Protein AF-A0A2E4E1G6-F1 (afdb_monomer)

Sequence (499 aa):
MPQKTNLNISPYYDDFDKAKNFYKVLFKPGSPVQARELSGLQSILQNQVESFGKHIFKEGSMVIPGGIEYDTTYYSCKINPNHLGLDVSIYLDSLIAKNNGKGIRVRGQNSGIVATIKNYVLPPNEGVTEPTIFVKYNKSGTDSQSVTFPNGEVLILEESVTYGNTTLNIGETVLTLALENASTTGSAFGVSEGVYFIRGTFVDVPTSLIILDPYNNNPSYRVGFDIVEEVVNANDDPSLFDNAKGFTNYAAPGADRFKISVKLTKKSINDFNDTSFVELFKVREGVTKKLQDDSVYSQIKKYFAKRTYDESGNYAVEPFRVNLQNSLNDEIESDGLYTEDQLTDEGKKPSDDTMCVKLSPGRAYVKGYGVYLNGTTVLDVDKPRDVKDIPSASIPFSMGSLLRVNNVLGTPYINLGGNNTNVVELYNQRRSGSTGAGTGIKIGQARVYSFGVADSPYENASTEFDLHLYDIQTYTILEVTNPPSTKTKGTRVRGLSSG

Foldseek 3Di:
DLDPDDQCDPPRNQPDDVVVVDQDQDDDPPDDDDSNSVSNRVVSVLVVLLVVCQQWFDAFFFPFFFDKDKDLQFKKFFFACDDPRDGLVQCQVQQQPPPVRQGFWKAWPPFRWIWGFRAWDDPPPPPDPGTMTTIGTDDGGPPPDRDDDDAQTWIFGCQWTDGDHDIDHHGDTRTTTHNPPGMAGFIKMWTDWGWTCHSSDTDTAHIDMDTQHNHDSFGFWFKWKQKDKDKAWCVNPVVQQDCPPPDPRHRPTHDIDTDIYIDIDIDGPPDPPCPRTRTAWGGGGNFTFDHSRDTHTNNVLVVQLQVQCVVPNKDFPWDWDKDKAACEDPVPPGPHDDYQPDAPPVRHGGDRQKMKIKTAFGWIRHSSRIDTGPGIDIDIDGDPPDDDDDPDDPDDDDDADKDKDFQDDDDQDADDDDDPRFKDWDAPDDDDDDDPDDDHDTFWIWGWHDKAFDPDDDDDRGTIIITGTDPIGTDDDDDDDDDPPDDDPPDDDDDPDDD

Nearest PDB structures (foldseek):
  8xaw-assembly1_D  TM=3.188E-01  e=1.426E+00  Escherichia coli
  5z7d-assembly1_A  TM=1.085E-01  e=3.990E-01  Mus musculus

Radius of gyration: 45.61 Å; Cα contacts (8 Å, |Δi|>4): 960; chains: 1; bounding box: 81×104×135 Å

Solvent-accessible surface area (backbone atoms only — not comparable to full-atom values): 29259 Å² total; per-residue (Å²): 122,74,56,81,79,78,50,63,38,92,93,59,53,47,74,78,54,79,89,72,69,69,85,74,78,81,86,57,88,98,56,84,86,52,72,56,56,57,48,39,44,51,51,43,52,47,51,52,51,18,56,54,44,53,42,47,34,31,82,63,18,44,73,42,84,30,61,74,46,78,41,59,76,37,31,24,34,34,31,47,61,58,39,98,88,40,61,44,77,78,42,49,62,44,43,27,53,32,77,85,53,63,20,38,50,33,29,33,73,86,55,57,29,30,28,30,37,58,49,72,48,53,55,74,50,94,81,34,89,49,35,30,38,26,44,46,80,75,41,60,28,88,79,84,49,95,61,74,70,62,54,51,40,42,30,24,29,73,54,67,44,66,40,97,92,47,71,49,52,60,71,40,78,71,46,34,32,24,77,64,86,13,52,38,43,2,21,33,40,37,38,38,52,28,31,30,32,46,60,60,37,80,39,82,40,71,64,46,75,46,74,74,27,67,70,38,47,54,41,58,34,33,31,26,34,38,61,45,79,46,77,46,41,36,88,80,38,70,82,38,29,38,80,53,82,94,49,95,57,45,67,38,72,44,81,67,41,83,44,77,48,72,42,84,45,76,41,52,74,85,64,78,85,50,90,53,46,38,81,41,35,32,34,52,70,50,42,59,72,44,76,65,82,66,61,43,48,38,53,58,43,53,55,50,11,48,52,43,23,77,74,64,41,66,49,63,82,38,70,59,53,77,45,81,39,38,22,28,25,76,88,77,85,41,79,26,81,32,43,77,91,40,64,44,92,85,68,45,74,46,35,88,62,30,27,28,41,36,33,41,44,32,32,33,26,56,72,24,40,78,46,75,39,93,29,78,48,64,44,84,42,75,55,97,71,86,78,81,89,68,96,81,72,90,73,89,80,86,75,64,53,80,43,81,45,54,57,77,81,83,76,84,64,68,66,92,87,67,96,83,73,39,68,46,76,38,51,78,41,78,76,92,69,99,61,99,66,85,37,78,54,78,38,28,37,27,27,50,73,49,76,47,63,53,97,55,80,89,80,57,62,78,40,50,25,41,36,24,33,39,79,74,45,72,55,84,86,78,90,66,93,82,70,72,96,74,85,60,94,85,72,82,86,78,80,95,69,86,129

Structure (mmCIF, N/CA/C/O backbone):
data_AF-A0A2E4E1G6-F1
#
_entry.id   AF-A0A2E4E1G6-F1
#
loop_
_atom_site.group_PDB
_atom_site.id
_atom_site.type_symbol
_atom_site.label_atom_id
_atom_site.label_alt_id
_atom_site.label_comp_id
_atom_site.label_asym_id
_atom_site.label_entity_id
_atom_site.label_seq_id
_atom_site.pdbx_PDB_ins_code
_atom_site.Cartn_x
_atom_site.Cartn_y
_atom_site.Cartn_z
_atom_site.occupancy
_atom_site.B_iso_or_equiv
_atom_site.auth_seq_id
_atom_site.auth_comp_id
_atom_site.auth_asym_id
_atom_site.auth_atom_id
_atom_site.pdbx_PDB_model_num
ATOM 1 N N . MET A 1 1 ? -0.705 26.028 4.797 1.00 58.81 1 MET A N 1
ATOM 2 C CA . MET A 1 1 ? -0.382 24.843 5.618 1.00 58.81 1 MET A CA 1
ATOM 3 C C . MET A 1 1 ? -0.791 23.585 4.853 1.00 58.81 1 MET A C 1
ATOM 5 O O . MET A 1 1 ? -1.580 23.716 3.926 1.00 58.81 1 MET A O 1
ATOM 9 N N . PRO A 1 2 ? -0.219 22.411 5.159 1.00 66.25 2 PRO A N 1
ATOM 10 C CA . PRO A 1 2 ? -0.562 21.125 4.537 1.00 66.25 2 PRO A CA 1
ATOM 11 C C . PRO A 1 2 ? -1.913 20.550 4.994 1.00 66.25 2 PRO A C 1
ATOM 13 O O . PRO A 1 2 ? -2.479 19.726 4.279 1.00 66.25 2 PRO A O 1
ATOM 16 N N . GLN A 1 3 ? -2.438 20.990 6.143 1.00 77.19 3 GLN A N 1
ATOM 17 C CA . GLN A 1 3 ? -3.827 20.736 6.539 1.00 77.19 3 GLN A CA 1
ATOM 18 C C . GLN A 1 3 ? -4.795 21.391 5.543 1.00 77.19 3 GLN A C 1
ATOM 20 O O . GLN A 1 3 ? -4.507 22.480 5.032 1.00 77.19 3 GLN A O 1
ATOM 25 N N . LYS A 1 4 ? -5.932 20.747 5.255 1.00 75.44 4 LYS A N 1
ATOM 26 C CA . LYS A 1 4 ? -6.931 21.306 4.324 1.00 75.44 4 LYS A CA 1
ATOM 27 C C . LYS A 1 4 ? -8.017 22.080 5.051 1.00 75.44 4 LYS A C 1
ATOM 29 O O . LYS A 1 4 ? -8.540 23.033 4.478 1.00 75.44 4 LYS A O 1
ATOM 34 N N . THR A 1 5 ? -8.345 21.696 6.282 1.00 78.75 5 THR A N 1
ATOM 35 C CA . THR A 1 5 ? -9.290 22.444 7.109 1.00 78.75 5 THR A CA 1
ATOM 36 C C . THR A 1 5 ? -8.782 23.865 7.330 1.00 78.75 5 THR A C 1
ATOM 38 O O . THR A 1 5 ? -7.693 24.095 7.862 1.00 78.75 5 THR A O 1
ATOM 41 N N . ASN A 1 6 ? -9.580 24.836 6.886 1.00 78.62 6 ASN A N 1
ATOM 42 C CA . ASN A 1 6 ? -9.272 26.244 7.060 1.00 78.62 6 ASN A CA 1
ATOM 43 C C . ASN A 1 6 ? -9.631 26.674 8.487 1.00 78.62 6 ASN A C 1
ATOM 45 O O . ASN A 1 6 ? -10.808 26.748 8.827 1.00 78.62 6 ASN A O 1
ATOM 49 N N . LEU A 1 7 ? -8.616 26.980 9.297 1.00 81.31 7 LEU A N 1
ATOM 50 C CA . LEU A 1 7 ? -8.778 27.491 10.663 1.00 81.31 7 LEU A CA 1
ATOM 51 C C . LEU A 1 7 ? -8.782 29.031 10.722 1.00 81.31 7 LEU A C 1
ATOM 53 O O . LEU A 1 7 ? -9.016 29.610 11.780 1.00 81.31 7 LEU A O 1
ATOM 57 N N . ASN A 1 8 ? -8.590 29.720 9.592 1.00 81.06 8 ASN A N 1
ATOM 58 C CA . ASN A 1 8 ? -8.713 31.177 9.498 1.00 81.06 8 ASN A CA 1
ATOM 59 C C . ASN A 1 8 ? -10.171 31.608 9.266 1.00 81.06 8 ASN A C 1
ATOM 61 O O . ASN A 1 8 ? -10.495 32.345 8.333 1.00 81.06 8 ASN A O 1
ATOM 65 N N . ILE A 1 9 ? -11.072 31.075 10.084 1.00 82.50 9 ILE A N 1
ATOM 66 C CA . ILE A 1 9 ? -12.503 31.376 10.079 1.00 82.50 9 ILE A CA 1
ATOM 67 C C . ILE A 1 9 ? -12.980 31.549 11.519 1.00 82.50 9 ILE A C 1
ATOM 69 O O . ILE A 1 9 ? -12.296 31.140 12.459 1.00 82.50 9 ILE A O 1
ATOM 73 N N . SER A 1 10 ? -14.157 32.148 11.700 1.00 74.25 10 SER A N 1
ATOM 74 C CA . SER A 1 10 ? -14.787 32.228 13.019 1.00 74.25 10 SER A CA 1
ATOM 75 C C . SER A 1 10 ? -15.016 30.821 13.587 1.00 74.25 10 SER A C 1
ATOM 77 O O . SER A 1 10 ? -15.543 29.984 12.852 1.00 74.25 10 SER A O 1
ATOM 79 N N . PRO A 1 11 ? -14.696 30.548 14.866 1.00 79.81 11 PRO A N 1
ATOM 80 C CA . PRO A 1 11 ? -14.192 31.469 15.897 1.00 79.81 11 PRO A CA 1
ATOM 81 C C . PRO A 1 11 ? -12.653 31.544 16.039 1.00 79.81 11 PRO A C 1
ATOM 83 O O . PRO A 1 11 ? -12.171 32.291 16.887 1.00 79.81 11 PRO A O 1
ATOM 86 N N . TYR A 1 12 ? -11.876 30.784 15.261 1.00 81.69 12 TYR A N 1
ATOM 87 C CA . TYR A 1 12 ? -10.452 30.526 15.530 1.00 81.69 12 TYR A CA 1
ATOM 88 C C . TYR A 1 12 ? -9.483 31.585 14.977 1.00 81.69 12 TYR A C 1
ATOM 90 O O . TYR A 1 12 ? -8.500 31.899 15.646 1.00 81.69 12 TYR A O 1
ATOM 98 N N . TYR A 1 13 ? -9.761 32.149 13.794 1.00 80.88 13 TYR A N 1
ATOM 99 C CA . TYR A 1 13 ? -8.969 33.216 13.150 1.00 80.88 13 TYR A CA 1
ATOM 100 C C . TYR A 1 13 ? -7.443 32.988 13.158 1.00 80.88 13 TYR A C 1
ATOM 102 O O . TYR A 1 13 ? -6.669 33.921 13.398 1.00 80.88 13 TYR A O 1
ATOM 110 N N . ASP A 1 14 ? -6.998 31.751 12.918 1.00 81.62 14 ASP A N 1
ATOM 111 C CA . ASP A 1 14 ? -5.570 31.450 12.808 1.00 81.62 14 ASP A CA 1
ATOM 112 C C . ASP A 1 14 ? -5.019 31.954 11.467 1.00 81.62 14 ASP A C 1
ATOM 114 O O . ASP A 1 14 ? -5.176 31.321 10.423 1.00 81.62 14 ASP A O 1
ATOM 118 N N . ASP A 1 15 ? -4.384 33.124 11.496 1.00 80.81 15 ASP A N 1
ATOM 119 C CA . ASP A 1 15 ? -3.876 33.824 10.317 1.00 80.81 15 ASP A CA 1
ATOM 120 C C . ASP A 1 15 ? -2.363 33.659 10.107 1.00 80.81 15 ASP A C 1
ATOM 122 O O . ASP A 1 15 ? -1.719 34.509 9.478 1.00 80.81 15 ASP A O 1
ATOM 126 N N . PHE A 1 16 ? -1.774 32.583 10.641 1.00 84.50 16 PHE A N 1
ATOM 127 C CA . PHE A 1 16 ? -0.352 32.318 10.469 1.00 84.50 16 PHE A CA 1
ATOM 128 C C . PHE A 1 16 ? 0.055 32.312 8.987 1.00 84.50 16 PHE A C 1
ATOM 130 O O . PHE A 1 16 ? -0.466 31.560 8.160 1.00 84.50 16 PHE A O 1
ATOM 137 N N . ASP A 1 17 ? 1.066 33.122 8.676 1.00 84.31 17 ASP A N 1
ATOM 138 C CA . ASP A 1 17 ? 1.627 33.259 7.339 1.00 84.31 17 ASP A CA 1
ATOM 139 C C . ASP A 1 17 ? 3.148 33.091 7.384 1.00 84.31 17 ASP A C 1
ATOM 141 O O . ASP A 1 17 ? 3.880 33.907 7.955 1.00 84.31 17 ASP A O 1
ATOM 145 N N . LYS A 1 18 ? 3.627 32.029 6.728 1.00 83.69 18 LYS A N 1
ATOM 146 C CA . LYS A 1 18 ? 5.052 31.705 6.618 1.00 83.69 18 LYS A CA 1
ATOM 147 C C . LYS A 1 18 ? 5.845 32.809 5.910 1.00 83.69 18 LYS A C 1
ATOM 149 O O . LYS A 1 18 ? 7.010 33.004 6.245 1.00 83.69 18 LYS A O 1
ATOM 154 N N . A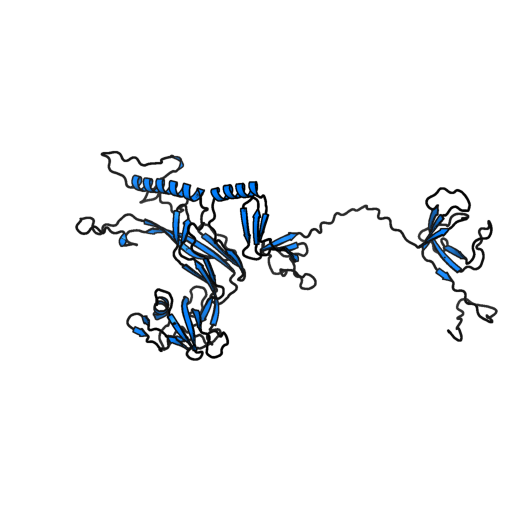LA A 1 19 ? 5.242 33.550 4.977 1.00 88.12 19 ALA A N 1
ATOM 155 C CA . ALA A 1 19 ? 5.924 34.607 4.228 1.00 88.12 19 ALA A CA 1
ATOM 156 C C . ALA A 1 19 ? 6.325 35.799 5.112 1.00 88.12 19 ALA A C 1
ATOM 158 O O . ALA A 1 19 ? 7.287 36.503 4.803 1.00 88.12 19 ALA A O 1
ATOM 159 N N . LYS A 1 20 ? 5.636 36.000 6.243 1.00 88.56 20 LYS A N 1
ATOM 160 C CA . LYS A 1 20 ? 5.939 37.078 7.197 1.00 88.56 20 LYS A CA 1
ATOM 161 C C . LYS A 1 20 ? 7.190 36.813 8.041 1.00 88.56 20 LYS A C 1
ATOM 163 O O . LYS A 1 20 ? 7.663 37.730 8.703 1.00 88.56 20 LYS A O 1
ATOM 168 N N . ASN A 1 21 ? 7.746 35.596 8.015 1.00 86.38 21 ASN A N 1
ATOM 169 C CA . ASN A 1 21 ? 8.965 35.217 8.747 1.00 86.38 21 ASN A CA 1
ATOM 170 C C . ASN A 1 21 ? 8.907 35.495 10.264 1.00 86.38 21 ASN A C 1
ATOM 172 O O . ASN A 1 21 ? 9.916 35.825 10.889 1.00 86.38 21 ASN A O 1
ATOM 176 N N . PHE A 1 22 ? 7.730 35.358 10.879 1.00 88.06 22 PHE A N 1
ATOM 177 C CA . PHE A 1 22 ? 7.595 35.420 12.333 1.00 88.06 22 PHE A CA 1
ATOM 178 C C . PHE A 1 22 ? 7.903 34.053 12.950 1.00 88.06 22 PHE A C 1
ATOM 180 O O . PHE A 1 22 ? 7.214 33.071 12.683 1.00 88.06 22 PHE A O 1
ATOM 187 N N . TYR A 1 23 ? 8.944 33.995 13.783 1.00 86.62 23 TYR A N 1
ATOM 188 C CA . TYR A 1 23 ? 9.430 32.750 14.399 1.00 86.62 23 TYR A CA 1
ATOM 189 C C . TYR A 1 23 ? 9.101 32.620 15.886 1.00 86.62 23 TYR A C 1
ATOM 191 O O . TYR A 1 23 ? 9.291 31.555 16.468 1.00 86.62 23 TYR A O 1
ATOM 199 N N . LYS A 1 24 ? 8.650 33.700 16.531 1.00 86.38 24 LYS A N 1
ATOM 200 C CA . LYS A 1 24 ? 8.317 33.703 17.954 1.00 86.38 24 LYS A CA 1
ATOM 201 C C . LYS A 1 24 ? 7.305 34.796 18.264 1.00 86.38 24 LYS A C 1
ATOM 203 O O . LYS A 1 24 ? 7.438 35.918 17.779 1.00 86.38 24 LYS A O 1
ATOM 208 N N . VAL A 1 25 ? 6.342 34.471 19.119 1.00 88.12 25 VAL A N 1
ATOM 209 C CA . VAL A 1 25 ? 5.441 35.450 19.729 1.00 88.12 25 VAL A CA 1
ATOM 210 C C . VAL A 1 25 ? 6.120 36.013 20.977 1.00 88.12 25 VAL A C 1
ATOM 212 O O . VAL A 1 25 ? 6.574 35.259 21.840 1.00 88.12 25 VAL A O 1
ATOM 215 N N . LEU A 1 26 ? 6.244 37.337 21.053 1.00 87.94 26 LEU A N 1
ATOM 216 C CA . LEU A 1 26 ? 6.868 38.032 22.179 1.00 87.94 26 LEU A CA 1
ATOM 217 C C . LEU A 1 26 ? 5.782 38.675 23.043 1.00 87.94 26 LEU A C 1
ATOM 219 O O . LEU A 1 26 ? 5.255 39.731 22.696 1.00 87.94 26 LEU A O 1
ATOM 223 N N . PHE A 1 27 ? 5.466 38.046 24.174 1.00 89.25 27 PHE A N 1
ATOM 224 C CA . PHE A 1 27 ? 4.499 38.589 25.125 1.00 89.25 27 PHE A CA 1
ATOM 225 C C . PHE A 1 27 ? 5.071 39.823 25.829 1.00 89.25 27 PHE A C 1
ATOM 227 O O . PHE A 1 27 ? 6.192 39.798 26.344 1.00 89.25 27 PHE A O 1
ATOM 234 N N . LYS A 1 28 ? 4.297 40.912 25.849 1.00 86.38 28 LYS A N 1
ATOM 235 C CA . LYS A 1 28 ? 4.678 42.157 26.523 1.00 86.38 28 LYS A CA 1
ATOM 236 C C . LYS A 1 28 ? 4.161 42.157 27.964 1.00 86.38 28 LYS A C 1
ATOM 238 O O . LYS A 1 28 ? 2.976 41.896 28.172 1.00 86.38 28 LYS A O 1
ATOM 243 N N . PRO A 1 29 ? 4.997 42.498 28.960 1.00 83.31 29 PRO A N 1
ATOM 244 C CA . PRO A 1 29 ? 4.524 42.653 30.331 1.00 83.31 29 PRO A CA 1
ATOM 245 C C . PRO A 1 29 ? 3.486 43.785 30.418 1.00 83.31 29 PRO A C 1
ATOM 247 O O . PRO A 1 29 ? 3.623 44.816 29.763 1.00 83.31 29 PRO A O 1
ATOM 250 N N . GLY A 1 30 ? 2.437 43.582 31.220 1.00 83.56 30 GLY A N 1
ATOM 251 C CA . GLY A 1 30 ? 1.358 44.559 31.426 1.00 83.56 30 GLY A CA 1
ATOM 252 C C . GLY A 1 30 ? 0.270 44.591 30.343 1.00 83.56 30 GLY A C 1
ATOM 253 O O . GLY A 1 30 ? -0.675 45.360 30.478 1.00 83.56 30 GLY A O 1
ATOM 254 N N . SER A 1 31 ? 0.367 43.767 29.291 1.00 85.38 31 SER A N 1
ATOM 255 C CA . SER A 1 31 ? -0.694 43.583 28.286 1.00 85.38 31 SER A CA 1
ATOM 256 C C . SER A 1 31 ? -1.334 42.194 28.423 1.00 85.38 31 SER A C 1
ATOM 258 O O . SER A 1 31 ? -0.602 41.225 28.631 1.00 85.38 31 SER A O 1
ATOM 260 N N . PRO A 1 32 ? -2.670 42.061 28.319 1.00 85.50 32 PRO A N 1
ATOM 261 C CA . PRO A 1 32 ? -3.323 40.756 28.343 1.00 85.50 32 PRO A CA 1
ATOM 262 C C . PRO A 1 32 ? -2.985 39.963 27.075 1.00 85.50 32 PRO A C 1
ATOM 264 O O . PRO A 1 32 ? -2.981 40.515 25.975 1.00 85.50 32 PRO A O 1
ATOM 267 N N . VAL A 1 33 ? -2.720 38.667 27.240 1.00 85.94 33 VAL A N 1
ATOM 268 C CA . VAL A 1 33 ? -2.441 37.750 26.127 1.00 85.94 33 VAL A CA 1
ATOM 269 C C . VAL A 1 33 ? -3.722 37.488 25.341 1.00 85.94 33 VAL A C 1
ATOM 271 O O . VAL A 1 33 ? -4.773 37.229 25.929 1.00 85.94 33 VAL A O 1
ATOM 274 N N . GLN A 1 34 ? -3.637 37.536 24.014 1.00 83.88 34 GLN A N 1
ATOM 275 C CA . GLN A 1 34 ? -4.780 37.276 23.141 1.00 83.88 34 GLN A CA 1
ATOM 276 C C . GLN A 1 34 ? -4.837 35.800 22.730 1.00 83.88 34 GLN A C 1
ATOM 278 O O . GLN A 1 34 ? -3.812 35.185 22.444 1.00 83.88 34 GLN A O 1
ATOM 283 N N . ALA A 1 35 ? -6.042 35.233 22.605 1.00 83.19 35 ALA A N 1
ATOM 284 C CA . ALA A 1 35 ? -6.217 33.855 22.129 1.00 83.19 35 ALA A CA 1
ATOM 285 C C . ALA A 1 35 ? -5.560 33.629 20.753 1.00 83.19 35 ALA A C 1
ATOM 287 O O . ALA A 1 35 ? -4.897 32.618 20.538 1.00 83.19 35 ALA A O 1
ATOM 288 N N . ARG A 1 36 ? -5.636 34.627 19.861 1.00 83.06 36 ARG A N 1
ATOM 289 C CA . ARG A 1 36 ? -4.964 34.613 18.553 1.00 83.06 36 ARG A CA 1
ATOM 290 C C . ARG A 1 36 ? -3.442 34.467 18.656 1.00 83.06 36 ARG A C 1
ATOM 292 O O . ARG A 1 36 ? -2.842 33.789 17.830 1.00 83.06 36 ARG A O 1
ATOM 299 N N . GLU A 1 37 ? -2.808 35.065 19.663 1.00 85.50 37 GLU A N 1
ATOM 300 C CA . GLU A 1 37 ? -1.359 34.950 19.878 1.00 85.50 37 GLU A CA 1
ATOM 301 C C . GLU A 1 37 ? -0.964 33.535 20.326 1.00 85.50 37 GLU A C 1
ATOM 303 O O . GLU A 1 37 ? 0.091 33.032 19.938 1.00 85.50 37 GLU A O 1
ATOM 308 N N . LEU A 1 38 ? -1.827 32.871 21.100 1.00 86.88 38 LEU A N 1
ATOM 309 C CA . LEU A 1 38 ? -1.635 31.483 21.524 1.00 86.88 38 LEU A CA 1
ATOM 310 C C . LEU A 1 38 ? -1.860 30.494 20.375 1.00 86.88 38 LEU A C 1
ATOM 312 O O . LEU A 1 38 ? -1.099 29.533 20.249 1.00 86.88 38 LEU A O 1
ATOM 316 N N . SER A 1 39 ? -2.855 30.733 19.516 1.00 86.19 39 SER A N 1
ATOM 317 C CA . SER A 1 39 ? -3.036 29.966 18.275 1.00 86.19 39 SER A CA 1
ATOM 318 C C . SER A 1 39 ? -1.836 30.154 17.342 1.00 86.19 39 SER A C 1
ATOM 320 O O . SER A 1 39 ? -1.237 29.180 16.897 1.00 86.19 39 SER A O 1
ATOM 322 N N . GLY A 1 40 ? -1.386 31.399 17.150 1.00 86.25 40 GLY A N 1
ATOM 323 C CA . GLY A 1 40 ? -0.215 31.706 16.329 1.00 86.25 40 GLY A CA 1
ATOM 324 C C . GLY A 1 40 ? 1.078 31.056 16.836 1.00 86.25 40 GLY A C 1
ATOM 325 O O . GLY A 1 40 ? 1.887 30.597 16.031 1.00 86.25 40 GLY A O 1
ATOM 326 N N . LEU A 1 41 ? 1.276 30.954 18.157 1.00 89.38 41 LEU A N 1
ATOM 327 C CA . LEU A 1 41 ? 2.408 30.225 18.745 1.00 89.38 41 LEU A CA 1
ATOM 328 C C . LEU A 1 41 ? 2.393 28.745 18.334 1.00 89.38 41 LEU A C 1
ATOM 330 O O . LEU A 1 41 ? 3.427 28.229 17.902 1.00 89.38 41 LEU A O 1
ATOM 334 N N . GLN A 1 42 ? 1.236 28.083 18.436 1.00 88.75 42 GLN A N 1
ATOM 335 C CA . GLN A 1 42 ? 1.074 26.681 18.037 1.00 88.75 42 GLN A CA 1
ATOM 336 C C . GLN A 1 42 ? 1.379 26.498 16.549 1.00 88.75 42 GLN A C 1
ATOM 338 O O . GLN A 1 42 ? 2.172 25.629 16.193 1.00 88.75 42 GLN A O 1
ATOM 343 N N . SER A 1 43 ? 0.852 27.373 15.695 1.00 89.25 43 SER A N 1
ATOM 344 C CA . SER A 1 43 ? 1.059 27.324 14.245 1.00 89.25 43 SER A CA 1
ATOM 345 C C . SER A 1 43 ? 2.514 27.573 13.835 1.00 89.25 43 SER A C 1
ATOM 347 O O . SER A 1 43 ? 3.034 26.900 12.941 1.00 89.25 43 SER A O 1
ATOM 349 N N . ILE A 1 44 ? 3.226 28.469 14.531 1.00 89.94 44 ILE A N 1
ATOM 350 C CA . ILE A 1 44 ? 4.670 28.676 14.339 1.00 89.94 44 ILE A CA 1
ATOM 351 C C . ILE A 1 44 ? 5.451 27.404 14.682 1.00 89.94 44 ILE A C 1
ATOM 353 O O . ILE A 1 44 ? 6.287 26.969 13.883 1.00 89.94 44 ILE A O 1
ATOM 357 N N . LEU A 1 45 ? 5.193 26.815 15.855 1.00 90.31 45 LEU A N 1
ATOM 358 C CA . LEU A 1 45 ? 5.867 25.594 16.298 1.00 90.31 45 LEU A CA 1
ATOM 359 C C . LEU A 1 45 ? 5.576 24.437 15.337 1.00 90.31 45 LEU A C 1
ATOM 361 O O . LEU A 1 45 ? 6.502 23.768 14.878 1.00 90.31 45 LEU A O 1
ATOM 365 N N . GLN A 1 46 ? 4.308 24.263 14.969 1.00 89.62 46 GLN A N 1
ATOM 366 C CA . GLN A 1 46 ? 3.866 23.239 14.035 1.00 89.62 46 GLN A CA 1
ATOM 367 C C . GLN A 1 46 ? 4.546 23.390 12.672 1.00 89.62 46 GLN A C 1
ATOM 369 O O . GLN A 1 46 ? 5.023 22.406 12.121 1.00 89.62 46 GLN A O 1
ATOM 374 N N . ASN A 1 47 ? 4.696 24.609 12.147 1.00 89.31 47 ASN A N 1
ATOM 375 C CA . ASN A 1 47 ? 5.409 24.838 10.888 1.00 89.31 47 ASN A CA 1
ATOM 376 C C . ASN A 1 47 ? 6.915 24.496 10.973 1.00 89.31 47 ASN A C 1
ATOM 378 O O . ASN A 1 47 ? 7.502 24.072 9.971 1.00 89.31 47 ASN A O 1
ATOM 382 N N . GLN A 1 48 ? 7.560 24.654 12.137 1.00 89.62 48 GLN A N 1
ATOM 383 C CA . GLN A 1 48 ? 8.948 24.204 12.335 1.00 89.62 48 GLN A CA 1
ATOM 384 C C . GLN A 1 48 ? 9.042 22.674 12.329 1.00 89.62 48 GLN A C 1
ATOM 386 O O . GLN A 1 48 ? 9.869 22.115 11.605 1.00 89.62 48 GLN A O 1
ATOM 391 N N . VAL A 1 49 ? 8.155 22.003 13.071 1.00 89.81 49 VAL A N 1
ATOM 392 C CA . VAL A 1 49 ? 8.065 20.533 13.108 1.00 89.81 49 VAL A CA 1
ATOM 393 C C . VAL A 1 49 ? 7.737 19.974 11.724 1.00 89.81 49 VAL A C 1
ATOM 395 O O . VAL A 1 49 ? 8.392 19.042 11.269 1.00 89.81 49 VAL A O 1
ATOM 398 N N . GLU A 1 50 ? 6.800 20.589 11.005 1.00 89.00 50 GLU A N 1
ATOM 399 C CA . GLU A 1 50 ? 6.449 20.242 9.629 1.00 89.00 50 GLU A CA 1
ATOM 400 C C . GLU A 1 50 ? 7.655 20.382 8.695 1.00 89.00 50 GLU A C 1
ATOM 402 O O . GLU A 1 50 ? 7.919 19.493 7.887 1.00 89.00 50 GLU A O 1
ATOM 407 N N . SER A 1 51 ? 8.385 21.499 8.773 1.00 87.88 51 SER A N 1
ATOM 408 C CA . SER A 1 51 ? 9.536 21.751 7.896 1.00 87.88 51 SER A CA 1
ATOM 409 C C . SER A 1 51 ? 10.649 20.726 8.132 1.00 87.88 51 SER A C 1
ATOM 411 O O . SER A 1 51 ? 11.246 20.236 7.171 1.00 87.88 51 SER A O 1
ATOM 413 N N . PHE A 1 52 ? 10.883 20.354 9.393 1.00 89.19 52 PHE A N 1
ATOM 414 C CA . PHE A 1 52 ? 11.777 19.260 9.761 1.00 89.19 52 PHE A CA 1
ATOM 415 C C . PHE A 1 52 ? 11.264 17.909 9.238 1.00 89.19 52 PHE A C 1
ATOM 417 O O . PHE A 1 52 ? 11.988 17.196 8.541 1.00 89.19 52 PHE A O 1
ATOM 424 N N . GLY A 1 53 ? 9.991 17.597 9.491 1.00 86.25 53 GLY A N 1
ATOM 425 C CA . GLY A 1 53 ? 9.336 16.370 9.050 1.00 86.25 53 GLY A CA 1
ATOM 426 C C . GLY A 1 53 ? 9.408 16.185 7.536 1.00 86.25 53 GLY A C 1
ATOM 427 O O . GLY A 1 53 ? 9.859 15.144 7.083 1.00 86.25 53 GLY A O 1
ATOM 428 N N . LYS A 1 54 ? 9.104 17.217 6.741 1.00 85.50 54 LYS A N 1
ATOM 429 C CA . LYS A 1 54 ? 9.169 17.187 5.264 1.00 85.50 54 LYS A CA 1
ATOM 430 C C . LYS A 1 54 ? 10.582 17.041 4.699 1.00 85.50 54 LYS A C 1
ATOM 432 O O . LYS A 1 54 ? 10.755 16.594 3.560 1.00 85.50 54 LYS A O 1
ATOM 437 N N . HIS A 1 55 ? 11.599 17.466 5.447 1.00 85.50 55 HIS A N 1
ATOM 438 C CA . HIS A 1 55 ? 12.988 17.268 5.046 1.00 85.50 55 HIS A CA 1
ATOM 439 C C . HIS A 1 55 ? 13.385 15.789 5.156 1.00 85.50 55 HIS A C 1
ATOM 441 O O . HIS A 1 55 ? 14.062 15.253 4.271 1.00 85.50 55 HIS A O 1
ATOM 447 N N . ILE A 1 56 ? 12.921 15.128 6.219 1.00 85.44 56 ILE A N 1
ATOM 448 C CA . ILE A 1 56 ? 13.246 13.735 6.526 1.00 85.44 56 ILE A CA 1
ATOM 449 C C . ILE A 1 56 ? 12.307 12.781 5.790 1.00 85.44 56 ILE A C 1
ATOM 451 O O . ILE A 1 56 ? 12.777 11.947 5.023 1.00 85.44 56 ILE A O 1
ATOM 455 N N . PHE A 1 57 ? 11.002 12.938 5.963 1.00 86.56 57 PHE A N 1
ATOM 456 C CA . PHE A 1 57 ? 9.944 12.034 5.529 1.00 86.56 57 PHE A CA 1
ATOM 457 C C . PHE A 1 57 ? 9.162 12.590 4.338 1.00 86.56 57 PHE A C 1
ATOM 459 O O . PHE A 1 57 ? 9.008 13.801 4.161 1.00 86.56 57 PHE A O 1
ATOM 466 N N . LYS A 1 58 ? 8.656 11.689 3.498 1.00 84.56 58 LYS A N 1
ATOM 467 C CA . LYS A 1 58 ? 7.655 12.012 2.483 1.00 84.56 58 LYS A CA 1
ATOM 468 C C . LYS A 1 58 ? 6.265 11.972 3.120 1.00 84.56 58 LYS A C 1
ATOM 470 O O . LYS A 1 58 ? 6.002 11.178 4.017 1.00 84.56 58 LYS A O 1
ATOM 475 N N . GLU A 1 59 ? 5.372 12.814 2.629 1.00 81.44 59 GLU A N 1
ATOM 476 C CA . GLU A 1 59 ? 3.949 12.767 2.967 1.00 81.44 59 GLU A CA 1
ATOM 477 C C . GLU A 1 59 ? 3.369 11.352 2.770 1.00 81.44 59 GLU A C 1
ATOM 479 O O . GLU A 1 59 ? 3.617 10.723 1.736 1.00 81.44 59 GLU A O 1
ATOM 484 N N . GLY A 1 60 ? 2.633 10.857 3.768 1.00 77.75 60 GLY A N 1
ATOM 485 C CA . GLY A 1 60 ? 2.049 9.515 3.803 1.00 77.75 60 GLY A CA 1
ATOM 486 C C . GLY A 1 60 ? 3.032 8.393 4.152 1.00 77.75 60 GLY A C 1
ATOM 487 O O . GLY A 1 60 ? 2.654 7.226 4.128 1.00 77.75 60 GLY A O 1
ATOM 488 N N . SER A 1 61 ? 4.296 8.711 4.453 1.00 81.56 61 SER A N 1
ATOM 489 C CA . SER A 1 61 ? 5.275 7.686 4.821 1.00 81.56 61 SER A CA 1
ATOM 490 C C . SER A 1 61 ? 5.096 7.202 6.256 1.00 81.56 61 SER A C 1
ATOM 492 O O . SER A 1 61 ? 4.770 7.969 7.164 1.00 81.56 61 SER A O 1
ATOM 494 N N . MET A 1 62 ? 5.354 5.913 6.449 1.00 83.06 62 MET A N 1
ATOM 495 C CA . MET A 1 62 ? 5.447 5.298 7.763 1.00 83.06 62 MET A CA 1
ATOM 496 C C . MET A 1 62 ? 6.750 5.745 8.436 1.00 83.06 62 MET A C 1
ATOM 498 O O . MET A 1 62 ? 7.823 5.636 7.847 1.00 83.06 62 MET A O 1
ATOM 502 N N . VAL A 1 63 ? 6.657 6.294 9.645 1.00 81.50 63 VAL A N 1
ATOM 503 C CA . VAL A 1 63 ? 7.790 6.805 10.435 1.00 81.50 63 VAL A CA 1
ATOM 504 C C . VAL A 1 63 ? 8.240 5.755 11.438 1.00 81.50 63 VAL A C 1
ATOM 506 O O . VAL A 1 63 ? 9.424 5.426 11.493 1.00 81.50 63 VAL A O 1
ATOM 509 N N . ILE A 1 64 ? 7.286 5.218 12.200 1.00 79.44 64 ILE A N 1
ATOM 510 C CA . ILE A 1 64 ? 7.490 4.066 13.078 1.00 79.44 64 ILE A CA 1
ATOM 511 C C . ILE A 1 64 ? 6.755 2.891 12.440 1.00 79.44 64 ILE A C 1
ATOM 513 O O . ILE A 1 64 ? 5.549 3.017 12.204 1.00 79.44 64 ILE A O 1
ATOM 517 N N . PRO A 1 65 ? 7.458 1.788 12.126 1.00 65.31 65 PRO A N 1
ATOM 518 C CA . PRO A 1 65 ? 6.870 0.682 11.397 1.00 65.31 65 PRO A CA 1
ATOM 519 C C . PRO A 1 65 ? 5.787 -0.008 12.226 1.00 65.31 65 PRO A C 1
ATOM 521 O O . PRO A 1 65 ? 6.089 -0.712 13.187 1.00 65.31 65 PRO A O 1
ATOM 524 N N . GLY A 1 66 ? 4.534 0.179 11.817 1.00 65.06 66 GLY A N 1
ATOM 525 C CA . GLY A 1 66 ? 3.440 -0.717 12.157 1.00 65.06 66 GLY A CA 1
ATOM 526 C C . GLY A 1 66 ? 3.393 -1.786 11.077 1.00 65.06 66 GLY A C 1
ATOM 527 O O . GLY A 1 66 ? 3.149 -1.470 9.916 1.00 65.06 66 GLY A O 1
ATOM 528 N N . GLY A 1 67 ? 3.701 -3.036 11.419 1.00 75.75 67 GLY A N 1
ATOM 529 C CA . GLY A 1 67 ? 3.708 -4.132 10.449 1.00 75.75 67 GLY A CA 1
ATOM 530 C C . GLY A 1 67 ? 2.405 -4.189 9.645 1.00 75.75 67 GLY A C 1
ATOM 531 O O . GLY A 1 67 ? 1.315 -4.067 10.209 1.00 75.75 67 GLY A O 1
ATOM 532 N N . ILE A 1 68 ? 2.531 -4.365 8.333 1.00 81.38 68 ILE A N 1
ATOM 533 C CA . ILE A 1 68 ? 1.411 -4.563 7.416 1.00 81.38 68 ILE A CA 1
ATOM 534 C C . ILE A 1 68 ? 1.321 -6.054 7.097 1.00 81.38 68 ILE A C 1
ATOM 536 O O . ILE A 1 68 ? 2.328 -6.673 6.755 1.00 81.38 68 ILE A O 1
ATOM 540 N N . GLU A 1 69 ? 0.122 -6.621 7.176 1.00 83.31 69 GLU A N 1
ATOM 541 C CA . GLU A 1 69 ? -0.124 -8.037 6.911 1.00 83.31 69 GLU A CA 1
ATOM 542 C C . GLU A 1 69 ? -1.250 -8.197 5.886 1.00 83.31 69 GLU A C 1
ATOM 544 O O . GLU A 1 69 ? -2.335 -7.632 6.031 1.00 83.31 69 GLU A O 1
ATOM 549 N N . TYR A 1 70 ? -0.989 -8.975 4.837 1.00 82.81 70 TYR A N 1
ATOM 550 C CA . TYR A 1 70 ? -2.001 -9.390 3.871 1.00 82.81 70 TYR A CA 1
ATOM 551 C C . TYR A 1 70 ? -2.269 -10.884 4.051 1.00 82.81 70 TYR A C 1
ATOM 553 O O . TYR A 1 70 ? -1.386 -11.702 3.797 1.00 82.81 70 TYR A O 1
ATOM 561 N N . ASP A 1 71 ? -3.479 -11.225 4.492 1.00 81.81 71 ASP A N 1
ATOM 562 C CA . ASP A 1 71 ? -3.914 -12.604 4.706 1.00 81.81 71 ASP A CA 1
ATOM 563 C C . ASP A 1 71 ? -4.846 -13.030 3.564 1.00 81.81 71 ASP A C 1
ATOM 565 O O . ASP A 1 71 ? -5.989 -12.573 3.452 1.00 81.81 71 ASP A O 1
ATOM 569 N N . THR A 1 72 ? -4.343 -13.906 2.693 1.00 77.25 72 THR A N 1
ATOM 570 C CA . THR A 1 72 ? -5.101 -14.543 1.600 1.00 77.25 72 THR A CA 1
ATOM 571 C C . THR A 1 72 ? -5.891 -15.768 2.061 1.00 77.25 72 THR A C 1
ATOM 573 O O . THR A 1 72 ? -6.663 -16.334 1.289 1.00 77.25 72 THR A O 1
ATOM 576 N N . THR A 1 73 ? -5.688 -16.197 3.308 1.00 81.62 73 THR A N 1
ATOM 577 C CA . THR A 1 73 ? -6.279 -17.392 3.919 1.00 81.62 73 THR A CA 1
ATOM 578 C C . THR A 1 73 ? -7.243 -17.023 5.041 1.00 81.62 73 THR A C 1
ATOM 580 O O . THR A 1 73 ? -7.303 -17.673 6.087 1.00 81.62 73 THR A O 1
ATOM 583 N N . TYR A 1 74 ? -8.031 -15.973 4.819 1.00 83.69 74 TYR A N 1
ATOM 584 C CA . TYR A 1 74 ? -8.970 -15.480 5.811 1.00 83.69 74 TYR A CA 1
ATOM 585 C C . TYR A 1 74 ? -10.286 -16.259 5.719 1.00 83.69 74 TYR A C 1
ATOM 587 O O . TYR A 1 74 ? -11.197 -15.897 4.975 1.00 83.69 74 TYR A O 1
ATOM 595 N N . TYR A 1 75 ? -10.375 -17.384 6.431 1.00 86.75 75 TYR A N 1
ATOM 596 C CA . TYR A 1 75 ? -11.534 -18.275 6.344 1.00 86.75 75 TYR A CA 1
ATOM 597 C C . TYR A 1 75 ? -12.807 -17.601 6.858 1.00 86.75 75 TYR A C 1
ATOM 599 O O . TYR A 1 75 ? -12.867 -17.125 7.994 1.00 86.75 75 TYR A O 1
ATOM 607 N N . SER A 1 76 ? -13.843 -17.611 6.029 1.00 86.56 76 SER A N 1
ATOM 608 C CA . SER A 1 76 ? -15.163 -17.072 6.324 1.00 86.56 76 SER A CA 1
ATOM 609 C C . SER A 1 76 ? -16.197 -18.188 6.379 1.00 86.56 76 SER A C 1
ATOM 611 O O . SER A 1 76 ? -16.091 -19.203 5.687 1.00 86.56 76 SER A O 1
ATOM 613 N N . CYS A 1 77 ? -17.186 -18.02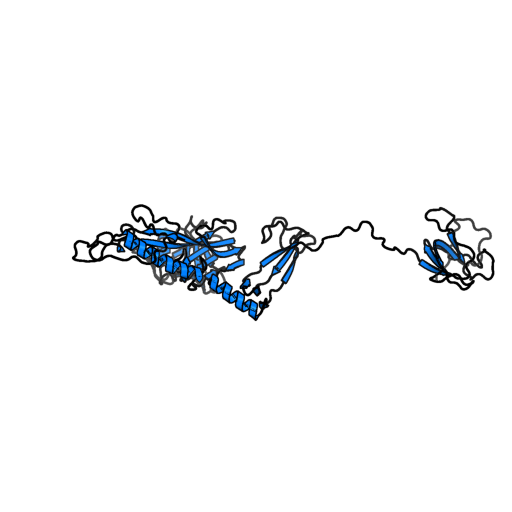9 7.252 1.00 85.88 77 CYS A N 1
ATOM 614 C CA . CYS A 1 77 ? -18.298 -18.951 7.395 1.00 85.88 77 CYS A CA 1
ATOM 615 C C . CYS A 1 77 ? -19.623 -18.187 7.434 1.00 85.88 77 CYS A C 1
ATOM 617 O O . CYS A 1 77 ? -19.812 -17.322 8.288 1.00 85.88 77 CYS A O 1
ATOM 619 N N . LYS A 1 78 ? -20.548 -18.525 6.538 1.00 88.56 78 LYS A N 1
ATOM 620 C CA . LYS A 1 78 ? -21.920 -18.016 6.547 1.00 88.56 78 LYS A CA 1
ATOM 621 C C . LYS A 1 78 ? -22.710 -18.704 7.647 1.00 88.56 78 LYS A C 1
ATOM 623 O O . LYS A 1 78 ? -22.665 -19.930 7.783 1.00 88.56 78 LYS A O 1
ATOM 628 N N . ILE A 1 79 ? -23.442 -17.917 8.418 1.00 88.81 79 ILE A N 1
ATOM 629 C CA . ILE A 1 79 ? -24.279 -18.379 9.522 1.00 88.81 79 ILE A CA 1
ATOM 630 C C . ILE A 1 79 ? -25.734 -17.995 9.269 1.00 88.81 79 ILE A C 1
ATOM 632 O O . ILE A 1 79 ? -26.045 -16.990 8.631 1.00 88.81 79 ILE A O 1
ATOM 636 N N . ASN A 1 80 ? -26.640 -18.804 9.804 1.00 87.38 80 ASN A N 1
ATOM 637 C CA . ASN A 1 80 ? -28.056 -18.481 9.808 1.00 87.38 80 ASN A CA 1
ATOM 638 C C . ASN A 1 80 ? -28.291 -17.257 10.719 1.00 87.38 80 ASN A C 1
ATOM 640 O O . ASN A 1 80 ? -27.765 -17.248 11.833 1.00 87.38 80 ASN A O 1
ATOM 644 N N . PRO A 1 81 ? -29.070 -16.241 10.300 1.00 84.19 81 PRO A N 1
ATOM 645 C CA . PRO A 1 81 ? -29.390 -15.082 11.138 1.00 84.19 81 PRO A CA 1
ATOM 646 C C . PRO A 1 81 ? -30.089 -15.429 12.455 1.00 84.19 81 PRO A C 1
ATOM 648 O O . PRO A 1 81 ? -29.978 -14.659 13.403 1.00 84.19 81 PRO A O 1
ATOM 651 N N . ASN A 1 82 ? -30.762 -16.583 12.537 1.00 85.19 82 ASN A N 1
ATOM 652 C CA . ASN A 1 82 ? -31.425 -17.036 13.756 1.00 85.19 82 ASN A CA 1
ATOM 653 C C . ASN A 1 82 ? -30.856 -18.375 14.237 1.00 85.19 82 ASN A C 1
ATOM 655 O O . ASN A 1 82 ? -30.781 -19.342 13.475 1.00 85.19 82 ASN A O 1
ATOM 659 N N . HIS A 1 83 ? -30.556 -18.464 15.532 1.00 83.25 83 HIS A N 1
ATOM 660 C CA . HIS A 1 83 ? -30.211 -19.710 16.211 1.00 83.25 83 HIS A CA 1
ATOM 661 C C . HIS A 1 83 ? -31.138 -19.908 17.415 1.00 83.25 83 HIS A C 1
ATOM 663 O O . HIS A 1 83 ? -31.250 -19.037 18.272 1.00 83.25 83 HIS A O 1
ATOM 669 N N . LEU A 1 84 ? -31.856 -21.038 17.461 1.00 82.00 84 LEU A N 1
ATOM 670 C CA . LEU A 1 84 ? -32.821 -21.364 18.528 1.00 82.00 84 LEU A CA 1
ATOM 671 C C . LEU A 1 84 ? -33.878 -20.267 18.796 1.00 82.00 84 LEU A C 1
ATOM 673 O O . LEU A 1 84 ? -34.371 -20.122 19.912 1.00 82.00 84 LEU A O 1
ATOM 677 N N . GLY A 1 85 ? -34.248 -19.501 17.763 1.00 75.25 85 GLY A N 1
ATOM 678 C CA . GLY A 1 85 ? -35.235 -18.418 17.860 1.00 75.25 85 GLY A CA 1
ATOM 679 C C . GLY A 1 85 ? -34.681 -17.076 18.352 1.00 75.25 85 GLY A C 1
ATOM 680 O O . GLY A 1 85 ? -35.458 -16.135 18.500 1.00 75.25 85 GLY A O 1
ATOM 681 N N . LEU A 1 86 ? -33.367 -16.971 18.572 1.00 81.75 86 LEU A N 1
ATOM 682 C CA . LEU A 1 86 ? -32.669 -15.722 18.877 1.00 81.75 86 LEU A CA 1
ATOM 683 C C . LEU A 1 86 ? -31.897 -15.228 17.651 1.00 81.75 86 LEU A C 1
ATOM 685 O O . LEU A 1 86 ? -31.298 -16.028 16.930 1.00 81.75 86 LEU A O 1
ATOM 689 N N . ASP A 1 87 ? -31.904 -13.913 17.442 1.00 83.38 87 ASP A N 1
ATOM 690 C CA . ASP A 1 87 ? -31.092 -13.262 16.414 1.00 83.38 87 ASP A CA 1
ATOM 691 C C . ASP A 1 87 ? -29.620 -13.273 16.843 1.00 83.38 87 ASP A C 1
ATOM 693 O O . ASP A 1 87 ? -29.253 -12.828 17.938 1.00 83.38 87 ASP A O 1
ATOM 697 N N . VAL A 1 88 ? -28.782 -13.800 15.959 1.00 82.38 88 VAL A N 1
ATOM 698 C CA . VAL A 1 88 ? -27.356 -13.999 16.191 1.00 82.38 88 VAL A CA 1
ATOM 699 C C . VAL A 1 88 ? -26.596 -12.673 16.337 1.00 82.38 88 VAL A C 1
ATOM 701 O O . VAL A 1 88 ? -25.598 -12.599 17.059 1.00 82.38 88 VAL A O 1
ATOM 704 N N . SER A 1 89 ? -27.083 -11.593 15.718 1.00 81.50 89 SER A N 1
ATOM 705 C CA . SER A 1 89 ? -26.464 -10.261 15.782 1.00 81.50 89 SER A CA 1
ATOM 706 C C . SER A 1 89 ? -26.325 -9.712 17.206 1.00 81.50 89 SER A C 1
ATOM 708 O O . SER A 1 89 ? -25.380 -8.980 17.491 1.00 81.50 89 SER A O 1
ATOM 710 N N . ILE A 1 90 ? -27.207 -10.118 18.125 1.00 82.75 90 ILE A N 1
ATOM 711 C CA . ILE A 1 90 ? -27.278 -9.591 19.496 1.00 82.75 90 ILE A CA 1
ATOM 712 C C . ILE A 1 90 ? -26.057 -9.995 20.333 1.00 82.75 90 ILE A C 1
ATOM 714 O O . ILE A 1 90 ? -25.625 -9.248 21.212 1.00 82.75 90 ILE A O 1
ATOM 718 N N . TYR A 1 91 ? -25.502 -11.183 20.089 1.00 81.88 91 TYR A N 1
ATOM 719 C CA . TYR A 1 91 ? -24.402 -11.723 20.889 1.00 81.88 91 TYR A CA 1
ATOM 720 C C . TYR A 1 91 ? -23.079 -11.831 20.126 1.00 81.88 91 TYR A C 1
ATOM 722 O O . TYR A 1 91 ? -22.049 -12.052 20.765 1.00 81.88 91 TYR A O 1
ATOM 730 N N . LEU A 1 92 ? -23.047 -11.608 18.809 1.00 81.69 92 LEU A N 1
ATOM 731 C CA . LEU A 1 92 ? -21.812 -11.640 18.011 1.00 81.69 92 LEU A CA 1
ATOM 732 C C . LEU A 1 92 ? -20.717 -10.691 18.528 1.00 81.69 92 LEU A C 1
ATOM 734 O O . LEU A 1 92 ? -19.558 -11.098 18.625 1.00 81.69 92 LEU A O 1
ATOM 738 N N . ASP A 1 93 ? -21.077 -9.477 18.953 1.00 81.00 93 ASP A N 1
ATOM 739 C CA . ASP A 1 93 ? -20.129 -8.532 19.564 1.00 81.00 93 ASP A CA 1
ATOM 740 C C . ASP A 1 93 ? -19.489 -9.095 20.831 1.00 81.00 93 ASP A C 1
ATOM 742 O O . ASP A 1 93 ? -18.274 -9.021 21.026 1.00 81.00 93 ASP A O 1
ATOM 746 N N . SER A 1 94 ? -20.301 -9.720 21.684 1.00 78.44 94 SER A N 1
ATOM 747 C CA . SER A 1 94 ? -19.823 -10.320 22.928 1.00 78.44 94 SER A CA 1
ATOM 748 C C . SER A 1 94 ? -18.914 -11.529 22.684 1.00 78.44 94 SER A C 1
ATOM 750 O O . SER A 1 94 ? -17.993 -11.760 23.465 1.00 78.44 94 SER A O 1
ATOM 752 N N . LEU A 1 95 ? -19.123 -12.269 21.586 1.00 79.00 95 LEU A N 1
ATOM 753 C CA . LEU A 1 95 ? -18.280 -13.400 21.191 1.00 79.00 95 LEU A CA 1
ATOM 754 C C . LEU A 1 95 ? -16.887 -12.938 20.736 1.00 79.00 95 LEU A C 1
ATOM 756 O O . LEU A 1 95 ? -15.892 -13.584 21.067 1.00 79.00 95 LEU A O 1
ATOM 760 N N . ILE A 1 96 ? -16.795 -11.815 20.016 1.00 78.38 96 ILE A N 1
ATOM 761 C CA . ILE A 1 96 ? -15.508 -11.254 19.571 1.00 78.38 96 ILE A CA 1
ATOM 762 C C . ILE A 1 96 ? -14.782 -10.541 20.709 1.00 78.38 96 ILE A C 1
ATOM 764 O O . ILE A 1 96 ? -13.574 -10.721 20.872 1.00 78.38 96 ILE A O 1
ATOM 768 N N . ALA A 1 97 ? -15.500 -9.736 21.499 1.00 72.75 97 ALA A N 1
ATOM 769 C CA . ALA A 1 97 ? -14.914 -8.906 22.553 1.00 72.75 97 ALA A CA 1
ATOM 770 C C . ALA A 1 97 ? -14.228 -9.732 23.657 1.00 72.75 97 ALA A C 1
ATOM 772 O O . ALA A 1 97 ? -13.372 -9.226 24.391 1.00 72.75 97 ALA A O 1
ATOM 773 N N . LYS A 1 98 ? -14.562 -11.022 23.765 1.00 73.56 98 LYS A N 1
ATOM 774 C CA . LYS A 1 98 ? -13.928 -11.955 24.697 1.00 73.56 98 LYS A CA 1
ATOM 775 C C . LYS A 1 98 ? -12.425 -12.088 24.453 1.00 73.56 98 LYS A C 1
ATOM 777 O O . LYS A 1 98 ? -11.906 -11.917 23.349 1.00 73.56 98 LYS A O 1
ATOM 782 N N . ASN A 1 99 ? -11.711 -12.379 25.541 1.00 64.00 99 ASN A N 1
ATOM 783 C CA . ASN A 1 99 ? -10.253 -12.497 25.563 1.00 64.00 99 ASN A CA 1
ATOM 784 C C . ASN A 1 99 ? -9.527 -11.237 25.043 1.00 64.00 99 ASN A C 1
ATOM 786 O O . ASN A 1 99 ? -8.508 -11.351 24.361 1.00 64.00 99 ASN A O 1
ATOM 790 N N . ASN A 1 100 ? -10.048 -10.042 25.359 1.00 63.25 100 ASN A N 1
ATOM 791 C CA . ASN A 1 100 ? -9.546 -8.746 24.878 1.00 63.25 100 ASN A CA 1
ATOM 792 C C . ASN A 1 100 ? -9.491 -8.666 23.339 1.00 63.25 100 ASN A C 1
ATOM 794 O O . ASN A 1 100 ? -8.473 -8.269 22.776 1.00 63.25 100 ASN A O 1
ATOM 798 N N . GLY A 1 101 ? -10.548 -9.113 22.650 1.00 65.06 101 GLY A N 1
ATOM 799 C CA . GLY A 1 101 ? -10.603 -9.100 21.182 1.00 65.06 101 GLY A CA 1
ATOM 800 C C . GLY A 1 101 ? -9.836 -10.241 20.505 1.00 65.06 101 GLY A C 1
ATOM 801 O O . GLY A 1 101 ? -9.671 -10.248 19.286 1.00 65.06 101 GLY A O 1
ATOM 802 N N . LYS A 1 102 ? -9.349 -11.236 21.263 1.00 65.94 102 LYS A N 1
ATOM 803 C CA . LYS A 1 102 ? -8.747 -12.446 20.675 1.00 65.94 102 LYS A CA 1
ATOM 804 C C . LYS A 1 102 ? -9.793 -13.410 20.121 1.00 65.94 102 LYS A C 1
ATOM 806 O O . LYS A 1 102 ? -9.387 -14.322 19.390 1.00 65.94 102 LYS A O 1
ATOM 811 N N . GLY A 1 103 ? -11.071 -13.190 20.417 1.00 75.62 103 GLY A N 1
ATOM 812 C CA . GLY A 1 103 ? -12.159 -14.024 19.947 1.00 75.62 103 GLY A CA 1
ATOM 813 C C . GLY A 1 103 ? -12.398 -15.252 20.815 1.00 75.62 103 GLY A C 1
ATOM 814 O O . GLY A 1 103 ? -11.605 -15.579 21.706 1.00 75.62 103 GLY A O 1
ATOM 815 N N . ILE A 1 104 ? -13.500 -15.939 20.530 1.00 83.50 104 ILE A N 1
ATOM 816 C CA . ILE A 1 104 ? -13.920 -17.144 21.240 1.00 83.50 104 ILE A CA 1
ATOM 817 C C . ILE A 1 104 ? -13.627 -18.415 20.451 1.00 83.50 104 ILE A C 1
ATOM 819 O O . ILE A 1 104 ? -13.717 -18.444 19.222 1.00 83.50 104 ILE A O 1
ATOM 823 N N . ARG A 1 105 ? -13.305 -19.483 21.177 1.00 86.56 105 ARG A N 1
ATOM 824 C CA . ARG A 1 105 ? -13.148 -20.830 20.640 1.00 86.56 105 ARG A CA 1
ATOM 825 C C . ARG A 1 105 ? -14.497 -21.531 20.517 1.00 86.56 105 ARG A C 1
ATOM 827 O O . ARG A 1 105 ? -15.250 -21.636 21.486 1.00 86.56 105 ARG A O 1
ATOM 834 N N . VAL A 1 106 ? -14.758 -22.053 19.328 1.00 87.00 106 VAL A N 1
ATOM 835 C CA . VAL A 1 106 ? -15.941 -22.845 19.007 1.00 87.00 106 VAL A CA 1
ATOM 836 C C . VAL A 1 106 ? -15.545 -24.198 18.442 1.00 87.00 106 VAL A C 1
ATOM 838 O O . VAL A 1 106 ? -14.521 -24.334 17.766 1.00 87.00 106 VAL A O 1
ATOM 841 N N . ARG A 1 107 ? -16.376 -25.199 18.721 1.00 89.31 107 ARG A N 1
ATOM 842 C CA . ARG A 1 107 ? -16.224 -26.564 18.230 1.00 89.31 107 ARG A CA 1
ATOM 843 C C . ARG A 1 107 ? -17.428 -26.959 17.383 1.00 89.31 107 ARG A C 1
ATOM 845 O O . ARG A 1 107 ? -18.560 -26.779 17.818 1.00 89.31 107 ARG A O 1
ATOM 852 N N . GLY A 1 108 ? -17.187 -27.540 16.214 1.00 87.25 108 GLY A N 1
ATOM 853 C CA . GLY A 1 108 ? -18.234 -28.164 15.408 1.00 87.25 108 GLY A CA 1
ATOM 854 C C . GLY A 1 108 ? -18.808 -29.401 16.104 1.00 87.25 108 GLY A C 1
ATOM 855 O O . GLY A 1 108 ? -18.050 -30.268 16.549 1.00 87.25 108 GLY A O 1
ATOM 856 N N . GLN A 1 109 ? -20.134 -29.478 16.232 1.00 85.88 109 GLN A N 1
ATOM 857 C CA . GLN A 1 109 ? -20.820 -30.583 16.908 1.00 85.88 109 GLN A CA 1
ATOM 858 C C . GLN A 1 109 ? -20.583 -31.934 16.221 1.00 85.88 109 GLN A C 1
ATOM 860 O O . GLN A 1 109 ? -20.448 -32.949 16.905 1.00 85.88 109 GLN A O 1
ATOM 865 N N . ASN A 1 110 ? -20.521 -31.947 14.887 1.00 83.38 110 ASN A N 1
ATOM 866 C CA . ASN A 1 110 ? -20.445 -33.176 14.101 1.00 83.38 110 ASN A CA 1
ATOM 867 C C . ASN A 1 110 ? -19.011 -33.459 13.647 1.00 83.38 110 ASN A C 1
ATOM 869 O O . ASN A 1 110 ? -18.569 -34.603 13.680 1.00 83.38 110 ASN A O 1
ATOM 873 N N . SER A 1 111 ? -18.281 -32.423 13.234 1.00 83.06 111 SER A N 1
ATOM 874 C CA . SER A 1 111 ? -16.921 -32.525 12.699 1.00 83.06 111 SER A CA 1
ATOM 875 C C . SER A 1 111 ? -15.843 -32.575 13.785 1.00 83.06 111 SER A C 1
ATOM 877 O O . SER A 1 111 ? -14.716 -33.009 13.534 1.00 83.06 111 SER A O 1
ATOM 879 N N . GLY A 1 112 ? -16.150 -32.084 14.991 1.00 82.31 112 GLY A N 1
ATOM 880 C CA . GLY A 1 112 ? -15.175 -31.916 16.068 1.00 82.31 112 GLY A CA 1
ATOM 881 C C . GLY A 1 112 ? -14.070 -30.895 15.759 1.00 82.31 112 GLY A C 1
ATOM 882 O O . GLY A 1 112 ? -13.105 -30.803 16.523 1.00 82.31 112 GLY A O 1
ATOM 883 N N . ILE A 1 113 ? -14.188 -30.138 14.660 1.00 85.56 113 ILE A N 1
ATOM 884 C CA . ILE A 1 113 ? -13.239 -29.093 14.264 1.00 85.56 113 ILE A CA 1
ATOM 885 C C . ILE A 1 113 ? -13.284 -27.975 15.300 1.00 85.56 113 ILE A C 1
ATOM 887 O O . ILE A 1 113 ? -14.363 -27.549 15.709 1.00 85.56 113 ILE A O 1
ATOM 891 N N . VAL A 1 114 ? -12.115 -27.481 15.714 1.00 86.31 114 VAL A N 1
ATOM 892 C CA . VAL A 1 114 ? -12.020 -26.357 16.654 1.00 86.31 114 VAL A CA 1
ATOM 893 C C . VAL A 1 114 ? -11.466 -25.140 15.933 1.00 86.31 114 VAL A C 1
ATOM 895 O O . VAL A 1 114 ? -10.372 -25.197 15.361 1.00 86.31 114 VAL A O 1
ATOM 898 N N . ALA A 1 115 ? -12.192 -24.028 16.000 1.00 85.69 115 ALA A N 1
ATOM 899 C CA . ALA A 1 115 ? -11.793 -22.757 15.414 1.00 85.69 115 ALA A CA 1
ATOM 900 C C . ALA A 1 115 ? -12.015 -21.596 16.388 1.00 85.69 115 ALA A C 1
ATOM 902 O O . ALA A 1 115 ? -12.852 -21.665 17.282 1.00 85.69 115 ALA A O 1
ATOM 903 N N . THR A 1 116 ? -11.265 -20.514 16.207 1.00 87.06 116 THR A N 1
ATOM 904 C CA . THR A 1 116 ? -11.455 -19.262 16.948 1.00 87.06 116 THR A CA 1
ATOM 905 C C . THR A 1 116 ? -12.156 -18.245 16.056 1.00 87.06 116 THR A C 1
ATOM 907 O O . THR A 1 116 ? -11.645 -17.944 14.978 1.00 87.06 116 THR A O 1
ATOM 910 N N . ILE A 1 117 ? -13.283 -17.690 16.498 1.00 85.31 117 ILE A N 1
ATOM 911 C CA . ILE A 1 117 ? -13.995 -16.619 15.786 1.00 85.31 117 ILE A CA 1
ATOM 912 C C . ILE A 1 117 ? -13.238 -15.312 16.002 1.00 85.31 117 ILE A C 1
ATOM 914 O O . ILE A 1 117 ? -13.107 -14.865 17.136 1.00 85.31 117 ILE A O 1
ATOM 918 N N . LYS A 1 118 ? -12.719 -14.710 14.932 1.00 81.81 118 LYS A N 1
ATOM 919 C CA . LYS A 1 118 ? -11.889 -13.498 14.982 1.00 81.81 118 LYS A CA 1
ATOM 920 C C . LYS A 1 118 ? -12.635 -12.229 14.610 1.00 81.81 118 LYS A C 1
ATOM 922 O O . LYS A 1 118 ? -12.321 -11.180 15.160 1.00 81.81 118 LYS A O 1
ATOM 927 N N . ASN A 1 119 ? -13.563 -12.315 13.665 1.00 82.25 119 ASN A N 1
ATOM 928 C CA . ASN A 1 119 ? -14.305 -11.159 13.177 1.00 82.25 119 ASN A CA 1
ATOM 929 C C . ASN A 1 119 ? -15.696 -11.576 12.675 1.00 82.25 119 ASN A C 1
ATOM 931 O O . ASN A 1 119 ? -15.936 -12.769 12.486 1.00 82.25 119 ASN A O 1
ATOM 935 N N . TYR A 1 120 ? -16.600 -10.627 12.443 1.00 84.62 120 TYR A N 1
ATOM 936 C CA . TYR A 1 120 ? -17.873 -10.872 11.763 1.00 84.62 120 TYR A CA 1
ATOM 937 C C . TYR A 1 120 ? -18.247 -9.684 10.870 1.00 84.62 120 TYR A C 1
ATOM 939 O O . TYR A 1 120 ? -17.792 -8.561 11.073 1.00 84.62 120 TYR A O 1
ATOM 947 N N . VAL A 1 121 ? -19.101 -9.938 9.884 1.00 83.62 121 VAL A N 1
ATOM 948 C CA . VAL A 1 121 ? -19.773 -8.921 9.075 1.00 83.62 121 VAL A CA 1
ATOM 949 C C . VAL A 1 121 ? -21.258 -9.256 9.006 1.00 83.62 121 VAL A C 1
ATOM 951 O O . VAL A 1 121 ? -21.641 -10.403 8.769 1.00 83.62 121 VAL A O 1
ATOM 954 N N . LEU A 1 122 ? -22.094 -8.237 9.209 1.00 80.50 122 LEU A N 1
ATOM 955 C CA . LEU A 1 122 ? -23.546 -8.335 9.081 1.00 80.50 122 LEU A CA 1
ATOM 956 C C . LEU A 1 122 ? -24.015 -7.714 7.755 1.00 80.50 122 LEU A C 1
ATOM 958 O O . LEU A 1 122 ? -23.485 -6.675 7.350 1.00 80.50 122 LEU A O 1
ATOM 962 N N . PRO A 1 123 ? -25.028 -8.300 7.095 1.00 78.19 123 PRO A N 1
ATOM 963 C CA . PRO A 1 123 ? -25.666 -7.691 5.933 1.00 78.19 123 PRO A CA 1
ATOM 964 C C . PRO A 1 123 ? -26.331 -6.352 6.313 1.00 78.19 123 PRO A C 1
ATOM 966 O O . PRO A 1 123 ? -26.832 -6.219 7.431 1.00 78.19 123 PRO A O 1
ATOM 969 N N . PRO A 1 124 ? -26.381 -5.354 5.409 1.00 65.06 124 PRO A N 1
ATOM 970 C CA . PRO A 1 124 ? -25.892 -5.350 4.025 1.00 65.06 124 PRO A CA 1
ATOM 971 C C . PRO A 1 124 ? -24.438 -4.852 3.875 1.00 65.06 124 PRO A C 1
ATOM 973 O O . PRO A 1 124 ? -24.007 -4.537 2.764 1.00 65.06 124 PRO A O 1
ATOM 976 N N . ASN A 1 125 ? -23.682 -4.714 4.970 1.00 67.31 125 ASN A N 1
ATOM 977 C CA . ASN A 1 125 ? -22.338 -4.139 4.918 1.00 67.31 125 ASN A CA 1
ATOM 978 C C . ASN A 1 125 ? -21.363 -5.058 4.164 1.00 67.31 125 ASN A C 1
ATOM 980 O O . ASN A 1 125 ? -21.468 -6.282 4.217 1.00 67.31 125 ASN A O 1
ATOM 984 N N . GLU A 1 126 ? -20.398 -4.453 3.462 1.00 67.00 126 GLU A N 1
ATOM 985 C CA . GLU A 1 126 ? -19.302 -5.158 2.769 1.00 67.00 126 GLU A CA 1
ATOM 986 C C . GLU A 1 126 ? -19.759 -6.218 1.737 1.00 67.00 126 GLU A C 1
ATOM 988 O O . GLU A 1 126 ? -19.026 -7.159 1.438 1.00 67.00 126 GLU A O 1
ATOM 993 N N . GLY A 1 127 ? -20.966 -6.074 1.167 1.00 61.53 127 GLY A N 1
ATOM 994 C CA . GLY A 1 127 ? -21.468 -6.943 0.088 1.00 61.53 127 GLY A CA 1
ATOM 995 C C . GLY A 1 127 ? -21.920 -8.334 0.548 1.00 61.53 127 GLY A C 1
ATOM 996 O O . GLY A 1 127 ? -22.031 -9.259 -0.257 1.00 61.53 127 GLY A O 1
ATOM 997 N N . VAL A 1 128 ? -22.165 -8.494 1.845 1.00 71.81 128 VAL A N 1
ATOM 998 C CA . VAL A 1 128 ? -22.573 -9.753 2.462 1.00 71.81 128 VAL A CA 1
ATOM 999 C C . VAL A 1 128 ? -24.104 -9.894 2.440 1.00 71.81 128 VAL A C 1
ATOM 1001 O O . VAL A 1 128 ? -24.818 -8.964 2.804 1.00 71.81 128 VAL A O 1
ATOM 1004 N N . THR A 1 129 ? -24.616 -11.054 2.005 1.00 70.62 129 THR A N 1
ATOM 1005 C CA . THR A 1 129 ? -26.064 -11.357 1.915 1.00 70.62 129 THR A CA 1
ATOM 1006 C C . THR A 1 129 ? -26.634 -12.028 3.166 1.00 70.62 129 THR A C 1
ATOM 1008 O O . THR A 1 129 ? -27.821 -11.904 3.444 1.00 70.62 129 THR A O 1
ATOM 1011 N N . GLU A 1 130 ? -25.795 -12.733 3.920 1.00 78.38 130 GLU A N 1
ATOM 1012 C CA . GLU A 1 130 ? -26.134 -13.477 5.138 1.00 78.38 130 GLU A CA 1
ATOM 1013 C C . GLU A 1 130 ? -25.062 -13.193 6.188 1.00 78.38 130 GLU A C 1
ATOM 1015 O O . GLU A 1 130 ? -23.913 -13.016 5.792 1.00 78.38 130 GLU A O 1
ATOM 1020 N N . PRO A 1 131 ? -25.365 -13.158 7.497 1.00 83.38 131 PRO A N 1
ATOM 1021 C CA . PRO A 1 131 ? -24.345 -12.901 8.509 1.00 83.38 131 PRO A CA 1
ATOM 1022 C C . PRO A 1 131 ? -23.143 -13.845 8.333 1.00 83.38 131 PRO A C 1
ATOM 1024 O O . PRO A 1 131 ? -23.305 -15.052 8.162 1.00 83.38 131 PRO A O 1
ATOM 1027 N N . THR A 1 132 ? -21.933 -13.288 8.325 1.00 86.38 132 THR A N 1
ATOM 1028 C CA . THR A 1 13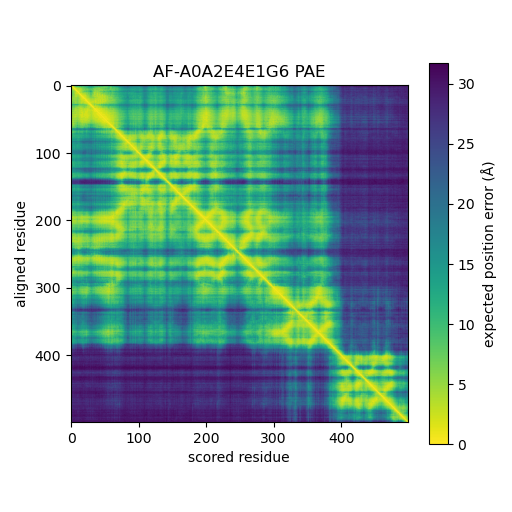2 ? -20.706 -14.041 8.037 1.00 86.38 132 THR A CA 1
ATOM 1029 C C . THR A 1 132 ? -19.694 -13.822 9.139 1.00 86.38 132 THR A C 1
ATOM 1031 O O . THR A 1 132 ? -19.358 -12.690 9.479 1.00 86.38 132 THR A O 1
ATOM 1034 N N . ILE A 1 133 ? -19.188 -14.918 9.691 1.00 86.88 133 ILE A N 1
ATOM 1035 C CA . ILE A 1 133 ? -18.119 -14.916 10.687 1.00 86.88 133 ILE A CA 1
ATOM 1036 C C . ILE A 1 133 ? -16.788 -15.246 10.019 1.00 86.88 133 ILE A C 1
ATOM 1038 O O . ILE A 1 133 ? -16.736 -15.971 9.031 1.00 86.88 133 ILE A O 1
ATOM 1042 N N . PHE A 1 134 ? -15.696 -14.761 10.589 1.00 86.44 134 PHE A N 1
ATOM 1043 C CA . PHE A 1 134 ? -14.342 -15.090 10.168 1.00 86.44 134 PHE A CA 1
ATOM 1044 C C . PHE A 1 134 ? -13.664 -15.909 11.248 1.00 86.44 134 PHE A C 1
ATOM 1046 O O . PHE A 1 134 ? -13.659 -15.530 12.424 1.00 86.44 134 PHE A O 1
ATOM 1053 N N . VAL A 1 135 ? -13.101 -17.043 10.852 1.00 86.06 135 VAL A N 1
ATOM 1054 C CA . VAL A 1 135 ? -12.609 -18.066 11.769 1.00 86.06 135 VAL A CA 1
ATOM 1055 C C . VAL A 1 135 ? -11.156 -18.408 11.484 1.00 86.06 135 VAL A C 1
ATOM 1057 O O . VAL A 1 135 ? -10.710 -18.459 10.344 1.00 86.06 135 VAL A O 1
ATOM 1060 N N . LYS A 1 136 ? -10.399 -18.687 12.543 1.00 86.00 136 LYS A N 1
ATOM 1061 C CA . LYS A 1 136 ? -9.065 -19.279 12.449 1.00 86.00 136 LYS A CA 1
ATOM 1062 C C . LYS A 1 136 ? -9.135 -20.713 12.947 1.00 86.00 136 LYS A C 1
ATOM 1064 O O . LYS A 1 136 ? -9.329 -20.933 14.141 1.00 86.00 136 LYS A O 1
ATOM 1069 N N . TYR A 1 137 ? -8.978 -21.679 12.048 1.00 84.94 137 TYR A N 1
ATOM 1070 C CA . TYR A 1 137 ? -8.973 -23.096 12.404 1.00 84.94 137 TYR A CA 1
ATOM 1071 C C . TYR A 1 137 ? -7.746 -23.429 13.264 1.00 84.94 137 TYR A C 1
ATOM 1073 O O . TYR A 1 137 ? -6.608 -23.166 12.881 1.00 84.94 137 TYR A O 1
ATOM 1081 N N . ASN A 1 138 ? -7.979 -23.979 14.456 1.00 83.12 138 ASN A N 1
ATOM 1082 C CA . ASN A 1 138 ? -6.929 -24.359 15.404 1.00 83.12 138 ASN A CA 1
ATOM 1083 C C . ASN A 1 138 ? -6.634 -25.858 15.370 1.00 83.12 138 ASN A C 1
ATOM 1085 O O . ASN A 1 138 ? -5.507 -26.262 15.648 1.00 83.12 138 ASN A O 1
ATOM 1089 N N . LYS A 1 139 ? -7.652 -26.678 15.095 1.00 79.94 139 LYS A N 1
ATOM 1090 C CA . LYS A 1 139 ? -7.540 -28.133 15.075 1.00 79.94 139 LYS A CA 1
ATOM 1091 C C . LYS A 1 139 ? -8.434 -28.699 13.977 1.00 79.94 139 LYS A C 1
ATOM 1093 O O . LYS A 1 139 ? -9.626 -28.395 13.953 1.00 79.94 139 LYS A O 1
ATOM 1098 N N . SER A 1 140 ? -7.856 -29.517 13.103 1.00 74.31 140 SER A N 1
ATOM 1099 C CA . SER A 1 140 ? -8.603 -30.341 12.151 1.00 74.31 140 SER A CA 1
ATOM 1100 C C . SER A 1 140 ? -9.387 -31.437 12.883 1.00 74.31 140 SER A C 1
ATOM 1102 O O . SER A 1 140 ? -9.029 -31.834 13.996 1.00 74.31 140 SER A O 1
ATOM 1104 N N . GLY A 1 141 ? -10.491 -31.877 12.276 1.00 68.56 141 GLY A N 1
ATOM 1105 C CA . GLY A 1 141 ? -11.391 -32.887 12.837 1.00 68.56 141 GLY A CA 1
ATOM 1106 C C . GLY A 1 141 ? -10.749 -34.270 13.009 1.00 68.56 141 GLY A C 1
ATOM 1107 O O . GLY A 1 141 ? -9.542 -34.460 12.850 1.00 68.56 141 GLY A O 1
ATOM 1108 N N . THR A 1 142 ? -11.572 -35.262 13.339 1.00 64.31 142 THR A N 1
ATOM 1109 C CA . THR A 1 142 ? -11.145 -36.640 13.648 1.00 64.31 142 THR A CA 1
ATOM 1110 C C . THR A 1 142 ? -10.524 -37.408 12.480 1.00 64.31 142 THR A C 1
ATOM 1112 O O . THR A 1 142 ? -9.827 -38.389 12.722 1.00 64.31 142 THR A O 1
ATOM 1115 N N . ASP A 1 143 ? -10.702 -36.944 11.242 1.00 60.00 143 ASP A N 1
ATOM 1116 C CA . ASP A 1 143 ? -10.420 -37.743 10.040 1.00 60.00 143 ASP A CA 1
ATOM 1117 C C . ASP A 1 143 ? -9.056 -37.442 9.391 1.00 60.00 143 ASP A C 1
ATOM 1119 O O . ASP A 1 143 ? -8.797 -37.843 8.259 1.00 60.00 143 ASP A O 1
ATOM 1123 N N . SER A 1 144 ? -8.164 -36.723 10.086 1.00 54.03 144 SER A N 1
ATOM 1124 C CA . SER A 1 144 ? -6.793 -36.386 9.638 1.00 54.03 144 SER A CA 1
ATOM 1125 C C . SER A 1 144 ? -6.671 -35.688 8.266 1.00 54.03 144 SER A C 1
ATOM 1127 O O . SER A 1 144 ? -5.557 -35.445 7.808 1.00 54.03 144 SER A O 1
ATOM 1129 N N . GLN A 1 145 ? -7.784 -35.290 7.649 1.00 56.19 145 GLN A N 1
ATOM 1130 C CA . GLN A 1 145 ? -7.859 -34.432 6.468 1.00 56.19 145 GLN A CA 1
ATOM 1131 C C . GLN A 1 145 ? -8.122 -32.984 6.916 1.00 56.19 145 GLN A C 1
ATOM 1133 O O . GLN A 1 145 ? -8.852 -32.740 7.881 1.00 56.19 145 GLN A O 1
ATOM 1138 N N . SER A 1 146 ? -7.521 -31.999 6.248 1.00 52.06 146 SER A N 1
ATOM 1139 C CA . SER A 1 146 ? -7.764 -30.577 6.521 1.00 52.06 146 SER A CA 1
ATOM 1140 C C . SER A 1 146 ? -9.132 -30.162 5.967 1.00 52.06 146 SER A C 1
ATOM 1142 O O . SER A 1 146 ? -9.230 -29.741 4.816 1.00 52.06 146 SER A O 1
ATOM 1144 N N . VAL A 1 147 ? -10.190 -30.323 6.762 1.00 68.75 147 VAL A N 1
ATOM 1145 C CA . VAL A 1 147 ? -11.565 -29.975 6.369 1.00 68.75 147 VAL A CA 1
ATOM 1146 C C . VAL A 1 147 ? -11.972 -28.657 7.037 1.00 68.75 147 VAL A C 1
ATOM 1148 O O . VAL A 1 147 ? -11.699 -28.448 8.220 1.00 68.75 147 VAL A O 1
ATOM 1151 N N . THR A 1 148 ? -12.588 -27.758 6.268 1.00 78.50 148 THR A N 1
ATOM 1152 C CA . THR A 1 148 ? -13.345 -26.603 6.778 1.00 78.50 148 THR A CA 1
ATOM 1153 C C . THR A 1 148 ? -14.617 -27.076 7.481 1.00 78.50 148 THR A C 1
ATOM 1155 O O . THR A 1 148 ? -14.955 -28.258 7.419 1.00 78.50 148 THR A O 1
ATOM 1158 N N . PHE A 1 149 ? -15.363 -26.188 8.136 1.00 82.94 149 PHE A N 1
ATOM 1159 C CA . PHE A 1 149 ? -16.653 -26.605 8.677 1.00 82.94 149 PHE A CA 1
ATOM 1160 C C . PHE A 1 149 ? -17.608 -27.072 7.551 1.00 82.94 149 PHE A C 1
ATOM 1162 O O . PHE A 1 149 ? -17.762 -26.367 6.549 1.00 82.94 149 PHE A O 1
ATOM 1169 N N . PRO A 1 150 ? -18.237 -28.257 7.660 1.00 84.62 150 PRO A N 1
ATOM 1170 C CA . PRO A 1 150 ? -19.283 -28.687 6.739 1.00 84.62 150 PRO A CA 1
ATOM 1171 C C . PRO A 1 150 ? -20.524 -27.785 6.783 1.00 84.62 150 PRO A C 1
ATOM 1173 O O . PRO A 1 150 ? -20.834 -27.140 7.785 1.00 84.62 150 PRO A O 1
ATOM 1176 N N . ASN A 1 151 ? -21.277 -27.784 5.681 1.00 86.25 151 ASN A N 1
ATOM 1177 C CA . ASN A 1 151 ? -22.530 -27.039 5.580 1.00 86.25 151 ASN A CA 1
ATOM 1178 C C . ASN A 1 151 ? -23.556 -27.520 6.620 1.00 86.25 151 ASN A C 1
ATOM 1180 O O . ASN A 1 151 ? -23.663 -28.717 6.894 1.00 86.25 151 ASN A O 1
ATOM 1184 N N . GLY A 1 152 ? -24.330 -26.587 7.177 1.00 83.38 152 GLY A N 1
ATOM 1185 C CA . GLY A 1 152 ? -25.370 -26.866 8.169 1.00 83.38 152 GLY A CA 1
ATOM 1186 C C . GLY A 1 152 ? -24.855 -27.283 9.549 1.00 83.38 152 GLY A C 1
ATOM 1187 O O . GLY A 1 152 ? -25.650 -27.709 10.386 1.00 83.38 152 GLY A O 1
ATOM 1188 N N . GLU A 1 153 ? -23.548 -27.193 9.810 1.00 87.88 153 GLU A N 1
ATOM 1189 C CA . GLU A 1 153 ? -22.993 -27.570 11.107 1.00 87.88 153 GLU A CA 1
ATOM 1190 C C . GLU A 1 153 ? -23.404 -26.604 12.228 1.00 87.88 153 GLU A C 1
ATOM 1192 O O . GLU A 1 153 ? -23.495 -25.389 12.048 1.00 87.88 153 GLU A O 1
ATOM 1197 N N . VAL A 1 154 ? -23.627 -27.163 13.418 1.00 89.00 154 VAL A N 1
ATOM 1198 C CA . VAL A 1 154 ? -23.879 -26.407 14.644 1.00 89.00 154 VAL A CA 1
ATOM 1199 C C . VAL A 1 154 ? -22.573 -26.235 15.417 1.00 89.00 154 VAL A C 1
ATOM 1201 O O . VAL A 1 154 ? -21.835 -27.197 15.640 1.00 89.00 154 VAL A O 1
ATOM 1204 N N . LEU A 1 155 ? -22.293 -25.003 15.833 1.00 88.00 155 LEU A N 1
ATOM 1205 C CA . LEU A 1 155 ? -21.114 -24.636 16.606 1.00 88.00 155 LEU A CA 1
ATOM 1206 C C . LEU A 1 155 ? -21.446 -24.564 18.099 1.00 88.00 155 LEU A C 1
ATOM 1208 O O . LEU A 1 155 ? -22.415 -23.919 18.508 1.00 88.00 155 LEU A O 1
ATOM 1212 N N . ILE A 1 156 ? -20.596 -25.199 18.898 1.00 88.75 156 ILE A N 1
ATOM 1213 C CA . ILE A 1 156 ? -20.671 -25.291 20.355 1.00 88.75 156 ILE A CA 1
ATOM 1214 C C . ILE A 1 156 ? -19.580 -24.414 20.971 1.00 88.75 156 ILE A C 1
ATOM 1216 O O . ILE A 1 156 ? -18.447 -24.393 20.483 1.00 88.75 156 ILE A O 1
ATOM 1220 N N . LEU A 1 157 ? -19.891 -23.716 22.062 1.00 87.25 157 LEU A N 1
ATOM 1221 C CA . LEU A 1 157 ? -18.899 -22.936 22.803 1.00 87.25 157 LEU A CA 1
ATOM 1222 C C . LEU A 1 157 ? -17.955 -23.813 23.632 1.00 87.25 157 LEU A C 1
ATOM 1224 O O . LEU A 1 157 ? -18.400 -24.656 24.413 1.00 87.25 157 LEU A O 1
ATOM 1228 N N . GLU A 1 158 ? -16.649 -23.544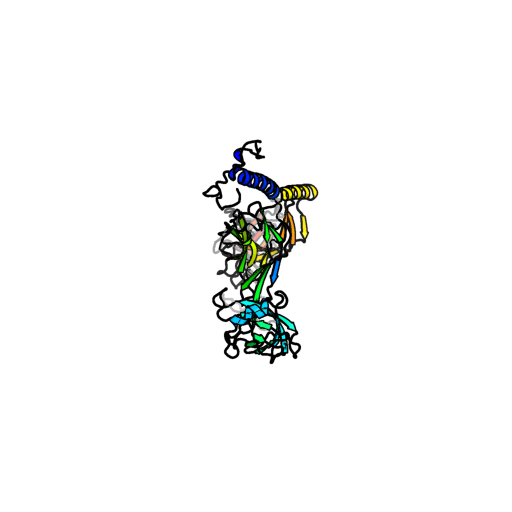 23.545 1.00 85.31 158 GLU A N 1
ATOM 1229 C CA . GLU A 1 158 ? -15.662 -24.085 24.496 1.00 85.31 158 GLU A CA 1
ATOM 1230 C C . GLU A 1 158 ? -15.451 -23.173 25.719 1.00 85.31 158 GLU A C 1
ATOM 1232 O O . GLU A 1 158 ? -14.859 -23.595 26.710 1.00 85.31 158 GLU A O 1
ATOM 1237 N N . GLU A 1 159 ? -15.946 -21.935 25.669 1.00 83.25 159 GLU A N 1
ATOM 1238 C CA . GLU A 1 159 ? -15.774 -20.911 26.705 1.00 83.25 159 GLU A CA 1
ATOM 1239 C C . GLU A 1 159 ? -17.114 -20.222 26.997 1.00 83.25 159 GLU A C 1
ATOM 1241 O O . GLU A 1 159 ? -17.930 -20.052 26.097 1.00 83.25 159 GLU A O 1
ATOM 1246 N N . SER A 1 160 ? -17.363 -19.806 28.242 1.00 83.50 160 SER A N 1
ATOM 1247 C CA . SER A 1 160 ? -18.618 -19.130 28.587 1.00 83.50 160 SER A CA 1
ATOM 1248 C C . SER A 1 160 ? -18.619 -17.647 28.196 1.00 83.50 160 SER A C 1
ATOM 1250 O O . SER A 1 160 ? -17.642 -16.906 28.389 1.00 83.50 160 SER A O 1
ATOM 1252 N N . VAL A 1 161 ? -19.755 -17.173 27.681 1.00 83.00 161 VAL A N 1
ATOM 1253 C CA . VAL A 1 161 ? -19.930 -15.784 27.234 1.00 83.00 161 VAL A CA 1
ATOM 1254 C C . VAL A 1 161 ? -21.163 -15.166 27.839 1.00 83.00 161 VAL A C 1
ATOM 1256 O O . VAL A 1 161 ? -22.247 -15.719 27.801 1.00 83.00 161 VAL A O 1
ATOM 1259 N N . THR A 1 162 ? -20.985 -13.974 28.383 1.00 82.19 162 THR A N 1
ATOM 1260 C CA . THR A 1 162 ? -22.050 -13.151 28.937 1.00 82.19 162 THR A CA 1
ATOM 1261 C C . THR A 1 162 ? -22.380 -12.065 27.929 1.00 82.19 162 THR A C 1
ATOM 1263 O O . THR A 1 162 ? -21.494 -11.276 27.591 1.00 82.19 162 THR A O 1
ATOM 1266 N N . TYR A 1 163 ? -23.627 -12.004 27.476 1.00 80.19 163 TYR A N 1
ATOM 1267 C CA . TYR A 1 163 ? -24.136 -10.911 26.654 1.00 80.19 163 TYR A CA 1
ATOM 1268 C C . TYR A 1 163 ? -25.331 -10.278 27.368 1.00 80.19 163 TYR A C 1
ATOM 1270 O O . TYR A 1 163 ? -26.245 -10.975 27.808 1.00 80.19 163 TYR A O 1
ATOM 1278 N N . GLY A 1 164 ? -25.300 -8.957 27.565 1.00 78.25 164 GLY A N 1
ATOM 1279 C CA . GLY A 1 164 ? -26.272 -8.273 28.422 1.00 78.25 164 GLY A CA 1
ATOM 1280 C C . GLY A 1 164 ? -26.301 -8.872 29.835 1.00 78.25 164 GLY A C 1
ATOM 1281 O O . GLY A 1 164 ? -25.317 -8.776 30.564 1.00 78.25 164 GLY A O 1
ATOM 1282 N N . ASN A 1 165 ? -27.415 -9.521 30.189 1.00 77.94 165 ASN A N 1
ATOM 1283 C CA . ASN A 1 165 ? -27.625 -10.194 31.481 1.00 77.94 165 ASN A CA 1
ATOM 1284 C C . ASN A 1 165 ? -27.676 -11.732 31.377 1.00 77.94 165 ASN A C 1
ATOM 1286 O O . ASN A 1 165 ? -27.917 -12.406 32.378 1.00 77.94 165 ASN A O 1
ATOM 1290 N N . THR A 1 166 ? -27.499 -12.294 30.181 1.00 79.56 166 THR A N 1
ATOM 1291 C CA . THR A 1 166 ? -27.587 -13.734 29.911 1.00 79.56 166 THR A CA 1
ATOM 1292 C C . THR A 1 166 ? -26.199 -14.330 29.719 1.00 79.56 166 THR A C 1
ATOM 1294 O O . THR A 1 166 ? -25.361 -13.765 29.015 1.00 79.56 166 THR A O 1
ATOM 1297 N N . THR A 1 167 ? -25.956 -15.486 30.336 1.00 82.69 167 THR A N 1
ATOM 1298 C CA . THR A 1 167 ? -24.688 -16.218 30.234 1.00 82.69 167 THR A CA 1
ATOM 1299 C C . THR A 1 167 ? -24.893 -17.477 29.408 1.00 82.69 167 THR A C 1
ATOM 1301 O O . THR A 1 167 ? -25.638 -18.357 29.827 1.00 82.69 167 THR A O 1
ATOM 1304 N N . LEU A 1 168 ? -24.206 -17.563 28.272 1.00 82.75 168 LEU A N 1
ATOM 1305 C CA . LEU A 1 168 ? -24.031 -18.782 27.494 1.00 82.75 168 LEU A CA 1
ATOM 1306 C C . LEU A 1 168 ? -22.941 -19.629 28.154 1.00 82.75 168 LEU A C 1
ATOM 1308 O O . LEU A 1 168 ? -21.807 -19.165 28.333 1.00 82.75 168 LEU A O 1
ATOM 1312 N N . ASN A 1 169 ? -23.284 -20.849 28.556 1.00 85.69 169 ASN A N 1
ATOM 1313 C CA . ASN A 1 169 ? -22.356 -21.751 29.236 1.00 85.69 169 ASN A CA 1
ATOM 1314 C C . ASN A 1 169 ? -21.507 -22.551 28.241 1.00 85.69 169 ASN A C 1
ATOM 1316 O O . ASN A 1 169 ? -21.825 -22.689 27.061 1.00 85.69 169 ASN A O 1
ATOM 1320 N N . ILE A 1 170 ? -20.407 -23.115 28.743 1.00 86.31 170 ILE A N 1
ATOM 1321 C CA . ILE A 1 170 ? -19.578 -24.051 27.977 1.00 86.31 170 ILE A CA 1
ATOM 1322 C C . ILE A 1 170 ? -20.438 -25.258 27.581 1.00 86.31 170 ILE A C 1
ATOM 1324 O O . ILE A 1 170 ? -21.119 -25.833 28.429 1.00 86.31 170 ILE A O 1
ATOM 1328 N N . GLY A 1 171 ? -20.374 -25.663 26.313 1.00 81.56 171 GLY A N 1
ATOM 1329 C CA . GLY A 1 171 ? -21.139 -26.796 25.790 1.00 81.56 171 GLY A CA 1
ATOM 1330 C C . GLY A 1 171 ? -22.508 -26.440 25.202 1.00 81.56 171 GLY A C 1
ATOM 1331 O O . GLY A 1 171 ? -23.155 -27.322 24.643 1.00 81.56 171 GLY A O 1
ATOM 1332 N N . GLU A 1 172 ? -22.940 -25.179 25.270 1.00 87.06 172 GLU A N 1
ATOM 1333 C CA . GLU A 1 172 ? -24.159 -24.718 24.597 1.00 87.06 172 GLU A CA 1
ATOM 1334 C C . GLU A 1 172 ? -23.917 -24.456 23.101 1.00 87.06 172 GLU A C 1
ATOM 1336 O O . GLU A 1 172 ? -22.818 -24.077 22.678 1.00 87.06 172 GLU A O 1
ATOM 1341 N N . THR A 1 173 ? -24.957 -24.669 22.291 1.00 85.88 173 THR A N 1
ATOM 1342 C CA . THR A 1 173 ? -24.954 -24.360 20.857 1.00 85.88 173 THR A CA 1
ATOM 1343 C C . THR A 1 173 ? -25.203 -22.874 20.653 1.00 85.88 173 THR A C 1
ATOM 1345 O O . THR A 1 173 ? -26.076 -22.298 21.302 1.00 85.88 173 THR A O 1
ATOM 1348 N N . VAL A 1 174 ? -24.440 -22.248 19.758 1.00 84.06 174 VAL A N 1
ATOM 1349 C CA . VAL A 1 174 ? -24.477 -20.785 19.602 1.00 84.06 174 VAL A CA 1
ATOM 1350 C C . VAL A 1 174 ? -24.634 -20.333 18.166 1.00 84.06 174 VAL A C 1
ATOM 1352 O O . VAL A 1 174 ? -25.201 -19.271 17.938 1.00 84.06 174 VAL A O 1
ATOM 1355 N N . LEU A 1 175 ? -24.175 -21.102 17.182 1.00 85.69 175 LEU A N 1
ATOM 1356 C CA . LEU A 1 175 ? -24.309 -20.737 15.772 1.00 85.69 175 LEU A CA 1
ATOM 1357 C C . LEU A 1 175 ? -24.694 -21.964 14.958 1.00 85.69 175 LEU A C 1
ATOM 1359 O O . LEU A 1 175 ? -24.261 -23.075 15.255 1.00 85.69 175 LEU A O 1
ATOM 1363 N N . THR A 1 176 ? -25.464 -21.749 13.898 1.00 88.00 176 THR A N 1
ATOM 1364 C CA . THR A 1 176 ? -25.710 -22.755 12.863 1.00 88.00 176 THR A CA 1
ATOM 1365 C C . THR A 1 176 ? -25.204 -22.199 11.546 1.00 88.00 176 THR A C 1
ATOM 1367 O O . THR A 1 176 ? -25.564 -21.084 11.168 1.00 88.00 176 THR A O 1
ATOM 1370 N N . LEU A 1 177 ? -24.348 -22.954 10.867 1.00 87.19 177 LEU A N 1
ATOM 1371 C CA . LEU A 1 177 ? -23.821 -22.588 9.561 1.00 87.19 177 LEU A CA 1
ATOM 1372 C C . LEU A 1 177 ? -24.903 -22.685 8.477 1.00 87.19 177 LEU A C 1
ATOM 1374 O O . LEU A 1 177 ? -25.877 -23.427 8.616 1.00 87.19 177 LEU A O 1
ATOM 1378 N N . ALA A 1 178 ? -24.725 -21.942 7.385 1.00 87.06 178 ALA A N 1
ATOM 1379 C CA . ALA A 1 178 ? -25.617 -22.001 6.229 1.00 87.06 178 ALA A CA 1
ATOM 1380 C C . ALA A 1 178 ? -25.664 -23.415 5.612 1.00 87.06 178 ALA A C 1
ATOM 1382 O O . ALA A 1 178 ? -24.727 -24.203 5.742 1.00 87.06 178 ALA A O 1
ATOM 1383 N N . LEU A 1 179 ? -26.761 -23.751 4.931 1.00 83.19 179 LEU A N 1
ATOM 1384 C CA . LEU A 1 179 ? -26.963 -25.085 4.341 1.00 83.19 179 LEU A CA 1
ATOM 1385 C C . LEU A 1 179 ? -26.187 -25.295 3.029 1.00 83.19 179 LEU A C 1
ATOM 1387 O O . LEU A 1 179 ? -25.961 -26.436 2.628 1.00 83.19 179 LEU A O 1
ATOM 1391 N N . GLU A 1 180 ? -25.734 -24.217 2.388 1.00 80.94 180 GLU A N 1
ATOM 1392 C CA . GLU A 1 180 ? -24.978 -24.249 1.135 1.00 80.94 180 GLU A CA 1
ATOM 1393 C C . GLU A 1 180 ? -23.798 -23.275 1.185 1.00 80.94 180 GLU A C 1
ATOM 1395 O O . GLU A 1 180 ? -23.934 -22.156 1.680 1.00 80.94 180 GLU A O 1
ATOM 1400 N N . ASN A 1 181 ? -22.645 -23.691 0.643 1.00 80.12 181 ASN A N 1
ATOM 1401 C CA . ASN A 1 181 ? -21.412 -22.892 0.574 1.00 80.12 181 ASN A CA 1
ATOM 1402 C C . ASN A 1 181 ? -21.097 -22.166 1.889 1.00 80.12 181 ASN A C 1
ATOM 1404 O O . ASN A 1 181 ? -20.829 -20.962 1.905 1.00 80.12 181 ASN A O 1
ATOM 1408 N N . ALA A 1 182 ? -21.191 -22.903 2.998 1.00 79.75 182 ALA A N 1
ATOM 1409 C CA . ALA A 1 182 ? -21.116 -22.322 4.321 1.00 79.75 182 ALA A CA 1
ATOM 1410 C C . ALA A 1 182 ? -19.712 -21.836 4.641 1.00 79.75 182 ALA A C 1
ATOM 1412 O O . ALA A 1 182 ? -19.578 -20.773 5.222 1.00 79.75 182 ALA A O 1
ATOM 1413 N N . SER A 1 183 ? -18.677 -22.584 4.260 1.00 83.75 183 SER A N 1
ATOM 1414 C CA . SER A 1 183 ? -17.280 -22.192 4.440 1.00 83.75 183 SER A CA 1
ATOM 1415 C C . SER A 1 183 ? -16.639 -21.793 3.120 1.00 83.75 183 SER A C 1
ATOM 1417 O O . SER A 1 183 ? -16.673 -22.543 2.146 1.00 83.75 183 SER A O 1
ATOM 1419 N N . THR A 1 184 ? -15.997 -20.633 3.117 1.00 84.00 184 THR A N 1
ATOM 1420 C CA . THR A 1 184 ? -15.266 -20.081 1.974 1.00 84.00 184 THR A CA 1
ATOM 1421 C C . THR A 1 184 ? -13.966 -19.438 2.444 1.00 84.00 184 THR A C 1
ATOM 1423 O O . THR A 1 184 ? -13.784 -19.159 3.629 1.00 84.00 184 THR A O 1
ATOM 1426 N N . THR A 1 185 ? -13.044 -19.192 1.518 1.00 84.44 185 THR A N 1
ATOM 1427 C CA . THR A 1 185 ? -11.801 -18.471 1.812 1.00 84.44 185 THR A CA 1
ATOM 1428 C C . THR A 1 185 ? -11.930 -17.041 1.312 1.00 84.44 185 THR A C 1
ATOM 1430 O O . THR A 1 185 ? -12.116 -16.813 0.118 1.00 84.44 185 THR A O 1
ATOM 1433 N N . GLY A 1 186 ? -11.855 -16.087 2.234 1.00 83.38 186 GLY A N 1
ATOM 1434 C CA . GLY A 1 186 ? -11.786 -14.665 1.941 1.00 83.38 186 GLY A CA 1
ATOM 1435 C C . GLY A 1 186 ? -10.364 -14.124 2.046 1.00 83.38 186 GLY A C 1
ATOM 1436 O O . GLY A 1 186 ? -9.394 -14.853 2.266 1.00 83.38 186 GLY A O 1
ATOM 1437 N N . SER A 1 187 ? -10.259 -12.808 1.922 1.00 84.44 187 SER A N 1
ATOM 1438 C CA . SER A 1 187 ? -9.003 -12.074 2.023 1.00 84.44 187 SER A CA 1
ATOM 1439 C C . SER A 1 187 ? -9.148 -10.845 2.919 1.00 84.44 187 SER A C 1
ATOM 1441 O O . SER A 1 187 ? -10.153 -10.127 2.875 1.00 84.44 187 SER A O 1
ATOM 1443 N N . ALA A 1 188 ? -8.130 -10.589 3.736 1.00 85.88 188 ALA A N 1
ATOM 1444 C CA . ALA A 1 188 ? -8.096 -9.466 4.663 1.00 85.88 188 ALA A CA 1
ATOM 1445 C C . ALA A 1 188 ? -6.736 -8.770 4.647 1.00 85.88 188 ALA A C 1
ATOM 1447 O O . ALA A 1 188 ? -5.705 -9.354 4.317 1.00 85.88 188 ALA A O 1
ATOM 1448 N N . PHE A 1 189 ? -6.752 -7.495 5.011 1.00 86.44 189 PHE A N 1
ATOM 1449 C CA . PHE A 1 189 ? -5.565 -6.669 5.121 1.00 86.44 189 PHE A CA 1
ATOM 1450 C C . PHE A 1 189 ? -5.538 -5.998 6.492 1.00 86.44 189 PHE A C 1
ATOM 1452 O O . PHE A 1 189 ? -6.486 -5.312 6.879 1.00 86.44 189 PHE A O 1
ATOM 1459 N N . GLY A 1 190 ? -4.460 -6.223 7.232 1.00 86.94 190 GLY A N 1
ATOM 1460 C CA . GLY A 1 190 ? -4.229 -5.683 8.563 1.00 86.94 190 GLY A CA 1
ATOM 1461 C C . GLY A 1 190 ? -3.083 -4.681 8.570 1.00 86.94 190 GLY A C 1
ATOM 1462 O O . GLY A 1 190 ? -2.077 -4.853 7.880 1.00 86.94 190 GLY A O 1
ATOM 1463 N N . VAL A 1 191 ? -3.224 -3.647 9.390 1.00 86.94 191 VAL A N 1
ATOM 1464 C CA . VAL A 1 191 ? -2.151 -2.714 9.730 1.00 86.94 191 VAL A CA 1
ATOM 1465 C C . VAL A 1 191 ? -2.005 -2.699 11.242 1.00 86.94 191 VAL A C 1
ATOM 1467 O O . VAL A 1 191 ? -2.994 -2.561 11.960 1.00 86.94 191 VAL A O 1
ATOM 1470 N N . SER A 1 192 ? -0.779 -2.862 11.725 1.00 87.06 192 SER A N 1
ATOM 1471 C CA . SER A 1 192 ? -0.454 -2.775 13.151 1.00 87.06 192 SER A CA 1
ATOM 1472 C C . SER A 1 192 ? -0.291 -1.325 13.592 1.00 87.06 192 SER A C 1
ATOM 1474 O O . SER A 1 192 ? -0.072 -0.437 12.768 1.00 87.06 192 SER A O 1
ATOM 1476 N N . GLU A 1 193 ? -0.348 -1.103 14.904 1.00 88.00 193 GLU A N 1
ATOM 1477 C CA . GLU A 1 193 ? -0.062 0.198 15.503 1.00 88.00 193 GLU A CA 1
ATOM 1478 C C . GLU A 1 193 ? 1.273 0.776 15.006 1.00 88.00 193 GLU A C 1
ATOM 1480 O O . GLU A 1 193 ? 2.302 0.096 15.008 1.00 88.00 193 GLU A O 1
ATOM 1485 N N . GLY A 1 194 ? 1.250 2.029 14.558 1.00 87.88 194 GLY A N 1
ATOM 1486 C CA . GLY A 1 194 ? 2.421 2.709 14.017 1.00 87.88 194 GLY A CA 1
ATOM 1487 C C . GLY A 1 194 ? 2.194 4.206 13.850 1.00 87.88 194 GLY A C 1
ATOM 1488 O O . GLY A 1 194 ? 1.079 4.700 13.994 1.00 87.88 194 GLY A O 1
ATOM 1489 N N . VAL A 1 195 ? 3.258 4.938 13.521 1.00 89.38 195 VAL A N 1
ATOM 1490 C CA . VAL A 1 195 ? 3.210 6.402 13.366 1.00 89.38 195 VAL A CA 1
ATOM 1491 C C . VAL A 1 195 ? 3.457 6.767 11.918 1.00 89.38 195 VAL A C 1
ATOM 1493 O O . VAL A 1 195 ? 4.466 6.355 11.341 1.00 89.38 195 VAL A O 1
ATOM 1496 N N . TYR A 1 196 ? 2.568 7.569 11.339 1.00 88.88 196 TYR A N 1
ATOM 1497 C CA . TYR A 1 196 ? 2.630 7.988 9.942 1.00 88.88 196 TYR A CA 1
ATOM 1498 C C . TYR A 1 196 ? 2.797 9.503 9.839 1.00 88.88 196 TYR A C 1
ATOM 1500 O O . TYR A 1 196 ? 2.217 10.268 10.609 1.00 88.88 196 TYR A O 1
ATOM 1508 N N . PHE A 1 197 ? 3.599 9.952 8.873 1.00 89.12 197 PHE A N 1
ATOM 1509 C CA . PHE A 1 197 ? 3.769 11.374 8.598 1.00 89.12 197 PHE A CA 1
ATOM 1510 C C . PHE A 1 197 ? 2.668 11.855 7.653 1.00 89.12 197 PHE A C 1
ATOM 1512 O O . PHE A 1 197 ? 2.731 11.626 6.444 1.00 89.12 197 PHE A O 1
ATOM 1519 N N . ILE A 1 198 ? 1.651 12.505 8.215 1.00 87.50 198 ILE A N 1
ATOM 1520 C CA . ILE A 1 198 ? 0.437 12.924 7.514 1.00 87.50 198 ILE A CA 1
ATOM 1521 C C . ILE A 1 198 ? 0.202 14.409 7.768 1.00 87.50 198 ILE A C 1
ATOM 1523 O O . ILE A 1 198 ? 0.186 14.888 8.898 1.00 87.50 198 ILE A O 1
ATOM 1527 N N . ARG A 1 199 ? 0.026 15.153 6.685 1.00 84.94 199 ARG A N 1
ATOM 1528 C CA . ARG A 1 199 ? -0.229 16.588 6.594 1.00 84.94 199 ARG A CA 1
ATOM 1529 C C . ARG A 1 199 ? 0.694 17.407 7.483 1.00 84.94 199 ARG A C 1
ATOM 1531 O O . ARG A 1 199 ? 0.268 18.328 8.166 1.00 84.94 199 ARG A O 1
ATOM 1538 N N . GLY A 1 200 ? 1.985 17.081 7.465 1.00 84.88 200 GLY A N 1
ATOM 1539 C CA . GLY A 1 200 ? 2.982 17.786 8.273 1.00 84.88 200 GLY A CA 1
ATOM 1540 C C . GLY A 1 200 ? 2.983 17.447 9.767 1.00 84.88 200 GLY A C 1
ATOM 1541 O O . GLY A 1 200 ? 3.753 18.055 10.508 1.00 84.88 200 GLY A O 1
ATOM 1542 N N . THR A 1 201 ? 2.158 16.496 10.204 1.00 88.69 201 THR A N 1
ATOM 1543 C CA . THR A 1 201 ? 2.066 16.002 11.584 1.00 88.69 201 THR A CA 1
ATOM 1544 C C . THR A 1 201 ? 2.435 14.524 11.657 1.00 88.69 201 THR A C 1
ATOM 1546 O O . THR A 1 201 ? 2.399 13.806 10.657 1.00 88.69 201 THR A O 1
ATOM 1549 N N . PHE A 1 202 ? 2.815 14.070 12.846 1.00 90.50 202 PHE A N 1
ATOM 1550 C CA . PHE A 1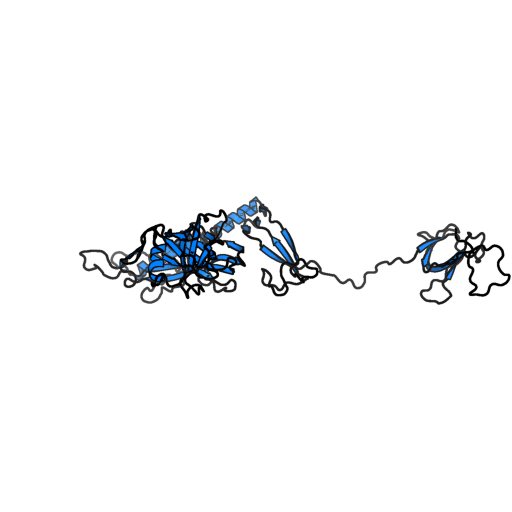 202 ? 3.000 12.655 13.141 1.00 90.50 202 PHE A CA 1
ATOM 1551 C C . PHE A 1 202 ? 1.694 12.147 13.742 1.00 90.50 202 PHE A C 1
ATOM 1553 O O . PHE A 1 202 ? 1.299 12.611 14.808 1.00 90.50 202 PHE A O 1
ATOM 1560 N N . VAL A 1 203 ? 1.002 11.276 13.013 1.00 90.00 203 VAL A N 1
ATOM 1561 C CA . VAL A 1 203 ? -0.306 10.744 13.400 1.00 90.00 203 VAL A CA 1
ATOM 1562 C C . VAL A 1 203 ? -0.126 9.300 13.837 1.00 90.00 203 VAL A C 1
ATOM 156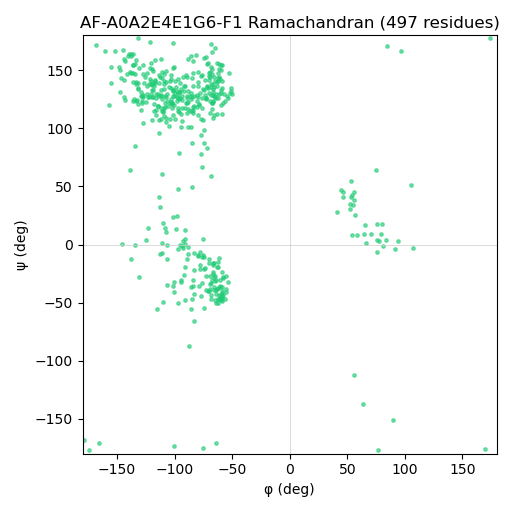4 O O . VAL A 1 203 ? 0.380 8.478 13.067 1.00 90.00 203 VAL A O 1
ATOM 1567 N N . ASP A 1 204 ? -0.544 9.012 15.066 1.00 90.00 204 ASP A N 1
ATOM 1568 C CA . ASP A 1 204 ? -0.606 7.655 15.595 1.00 90.00 204 ASP A CA 1
ATOM 1569 C C . ASP A 1 204 ? -1.782 6.918 14.957 1.00 90.00 204 ASP A C 1
ATOM 1571 O O . ASP A 1 204 ? -2.919 7.400 14.932 1.00 90.00 204 ASP A O 1
ATOM 1575 N N . VAL A 1 205 ? -1.499 5.740 14.421 1.00 88.75 205 VAL A N 1
ATOM 1576 C CA . VAL A 1 205 ? -2.482 4.897 13.758 1.00 88.75 205 VAL A CA 1
ATOM 1577 C C . VAL A 1 205 ? -2.650 3.631 14.580 1.00 88.75 205 VAL A C 1
ATOM 1579 O O . VAL A 1 205 ? -1.669 2.910 14.751 1.00 88.75 205 VAL A O 1
ATOM 1582 N N . PRO A 1 206 ? -3.856 3.338 15.095 1.00 87.94 206 PRO A N 1
ATOM 1583 C CA . PRO A 1 206 ? -4.092 2.119 15.849 1.00 87.94 206 PRO A CA 1
ATOM 1584 C C . PRO A 1 206 ? -4.102 0.895 14.930 1.00 87.94 206 PRO A C 1
ATOM 1586 O O . PRO A 1 206 ? -4.331 0.993 13.720 1.00 87.94 206 PRO A O 1
ATOM 1589 N N . THR A 1 207 ? -3.931 -0.282 15.534 1.00 87.06 207 THR A N 1
ATOM 1590 C CA . THR A 1 207 ? -4.119 -1.552 14.829 1.00 87.06 207 THR A CA 1
ATOM 1591 C C . THR A 1 207 ? -5.520 -1.607 14.222 1.00 87.06 207 THR A C 1
ATOM 1593 O O . THR A 1 207 ? -6.521 -1.467 14.925 1.00 87.06 207 THR A O 1
ATOM 1596 N N . SER A 1 208 ? -5.593 -1.813 12.912 1.00 85.38 208 SER A N 1
ATOM 1597 C CA . SER A 1 208 ? -6.841 -1.859 12.156 1.00 85.38 208 SER A CA 1
ATOM 1598 C C . SER A 1 208 ? -6.804 -2.986 11.131 1.00 85.38 208 SER A C 1
ATOM 1600 O O . SER A 1 208 ? -5.750 -3.345 10.613 1.00 85.38 208 SER A O 1
ATOM 1602 N N . LEU A 1 209 ? -7.965 -3.569 10.852 1.00 85.81 209 LEU A N 1
ATOM 1603 C CA . LEU A 1 209 ? -8.123 -4.635 9.870 1.00 85.81 209 LEU A CA 1
ATOM 1604 C C . LEU A 1 209 ? -9.297 -4.294 8.964 1.00 85.81 209 LEU A C 1
ATOM 1606 O O . LEU A 1 209 ? -10.363 -3.906 9.441 1.00 85.81 209 LEU A O 1
ATOM 1610 N N . ILE A 1 210 ? -9.095 -4.458 7.662 1.00 86.69 210 ILE A N 1
ATOM 1611 C CA . ILE A 1 210 ? -10.134 -4.332 6.647 1.00 86.69 210 ILE A CA 1
ATOM 1612 C C . ILE A 1 210 ? -10.266 -5.644 5.883 1.00 86.69 210 ILE A C 1
ATOM 1614 O O . ILE A 1 210 ? -9.280 -6.292 5.532 1.00 86.69 210 ILE A O 1
ATOM 1618 N N . ILE A 1 211 ? -11.504 -6.038 5.612 1.00 86.00 211 ILE A N 1
ATOM 1619 C CA . ILE A 1 211 ? -11.806 -7.204 4.784 1.00 86.00 211 ILE A CA 1
ATOM 1620 C C . ILE A 1 211 ? -11.834 -6.740 3.328 1.00 86.00 211 ILE A C 1
ATOM 1622 O O . ILE A 1 211 ? -12.509 -5.760 3.000 1.00 86.00 211 ILE A O 1
ATOM 1626 N N . LEU A 1 212 ? -11.092 -7.416 2.450 1.00 83.56 212 LEU A N 1
ATOM 1627 C CA . LEU A 1 212 ? -11.071 -7.088 1.024 1.00 83.56 212 LEU A CA 1
ATOM 1628 C C . LEU A 1 212 ? -12.255 -7.741 0.331 1.00 83.56 212 LEU A C 1
ATOM 1630 O O . LEU A 1 212 ? -13.183 -7.034 -0.052 1.00 83.56 212 LEU A O 1
ATOM 1634 N N . ASP A 1 213 ? -12.256 -9.070 0.285 1.00 84.81 213 ASP A N 1
ATOM 1635 C CA . ASP A 1 213 ? -13.385 -9.859 -0.185 1.00 84.81 213 ASP A CA 1
ATOM 1636 C C . ASP A 1 213 ? -13.722 -10.945 0.849 1.00 84.81 213 ASP A C 1
ATOM 1638 O O . ASP A 1 213 ? -12.843 -11.717 1.242 1.00 84.81 213 ASP A O 1
ATOM 1642 N N . PRO A 1 214 ? -14.987 -11.049 1.294 1.00 79.75 214 PRO A N 1
ATOM 1643 C CA . PRO A 1 214 ? -15.388 -12.030 2.299 1.00 79.75 214 PRO A CA 1
ATOM 1644 C C . PRO A 1 214 ? -15.421 -13.466 1.760 1.00 79.75 214 PRO A C 1
ATOM 1646 O O . PRO A 1 214 ? -15.239 -14.399 2.535 1.00 79.75 214 PRO A O 1
ATOM 1649 N N . TYR A 1 215 ? -15.641 -13.659 0.456 1.00 82.69 215 TYR A N 1
ATOM 1650 C CA . TYR A 1 215 ? -15.866 -14.979 -0.157 1.00 82.69 215 TYR A CA 1
ATOM 1651 C C . TYR A 1 215 ? -14.903 -15.305 -1.308 1.00 82.69 215 TYR A C 1
ATOM 1653 O O . TYR A 1 215 ? -15.078 -16.323 -1.975 1.00 82.69 215 TYR A O 1
ATOM 1661 N N . ASN A 1 216 ? -13.930 -14.430 -1.578 1.00 82.31 216 ASN A N 1
ATOM 1662 C CA . ASN A 1 216 ? -12.975 -14.581 -2.670 1.00 82.31 216 ASN A CA 1
ATOM 1663 C C . ASN A 1 216 ? -11.541 -14.349 -2.168 1.00 82.31 216 ASN A C 1
ATOM 1665 O O . ASN A 1 216 ? -11.274 -13.430 -1.388 1.00 82.31 216 ASN A O 1
ATOM 1669 N N . ASN A 1 217 ? -10.617 -15.177 -2.648 1.00 78.88 217 ASN A N 1
ATOM 1670 C CA . ASN A 1 217 ? -9.190 -15.104 -2.352 1.00 78.88 217 ASN A CA 1
ATOM 1671 C C . ASN A 1 217 ? -8.379 -14.358 -3.428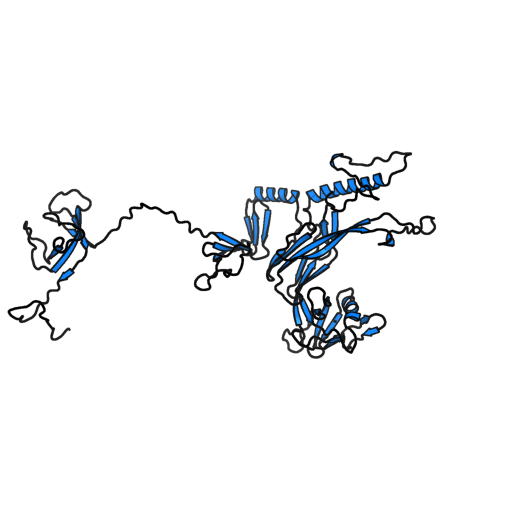 1.00 78.88 217 ASN A C 1
ATOM 1673 O O . ASN A 1 217 ? -7.192 -14.125 -3.215 1.00 78.88 217 ASN A O 1
ATOM 1677 N N . ASN A 1 218 ? -9.011 -13.937 -4.531 1.00 83.06 218 ASN A N 1
ATOM 1678 C CA . ASN A 1 218 ? -8.384 -13.183 -5.621 1.00 83.06 218 ASN A CA 1
ATOM 1679 C C . ASN A 1 218 ? -8.879 -11.720 -5.692 1.00 83.06 218 ASN A C 1
ATOM 1681 O O . ASN A 1 218 ? -9.459 -11.321 -6.707 1.00 83.06 218 ASN A O 1
ATOM 1685 N N . PRO A 1 219 ? -8.681 -10.897 -4.642 1.00 83.00 219 PRO A N 1
ATOM 1686 C CA . PRO A 1 219 ? -9.138 -9.514 -4.634 1.00 83.00 219 PRO A CA 1
ATOM 1687 C C . PRO A 1 219 ? -8.314 -8.626 -5.572 1.00 83.00 219 PRO A C 1
ATOM 1689 O O . PRO A 1 219 ? -7.132 -8.867 -5.836 1.00 83.00 219 PRO A O 1
ATOM 1692 N N . SER A 1 220 ? -8.939 -7.534 -6.006 1.00 85.50 220 SER A N 1
ATOM 1693 C CA . SER A 1 220 ? -8.343 -6.519 -6.877 1.00 85.50 220 SER A CA 1
ATOM 1694 C C . SER A 1 220 ? -8.665 -5.116 -6.355 1.00 85.50 220 SER A C 1
ATOM 1696 O O . SER A 1 220 ? -9.623 -4.485 -6.800 1.00 85.50 220 SER A O 1
ATOM 1698 N N . TYR A 1 221 ? -7.857 -4.612 -5.413 1.00 87.25 221 TYR A N 1
ATOM 1699 C CA . TYR A 1 221 ? -8.087 -3.324 -4.744 1.00 87.25 221 TYR A CA 1
ATOM 1700 C C . TYR A 1 221 ? -6.794 -2.560 -4.427 1.00 87.25 221 TYR A C 1
ATOM 1702 O O . TYR A 1 221 ? -5.699 -3.121 -4.322 1.00 87.25 221 TYR A O 1
ATOM 1710 N N . ARG A 1 222 ? -6.952 -1.249 -4.224 1.00 86.00 222 ARG A N 1
ATOM 1711 C CA . ARG A 1 222 ? -5.972 -0.361 -3.588 1.00 86.00 222 ARG A CA 1
ATOM 1712 C C . ARG A 1 222 ? -6.402 -0.147 -2.141 1.00 86.00 222 ARG A C 1
ATOM 1714 O O . ARG A 1 222 ? -7.542 0.232 -1.896 1.00 86.00 222 ARG A O 1
ATOM 1721 N N . VAL A 1 223 ? -5.512 -0.379 -1.189 1.00 87.50 223 VAL A N 1
ATOM 1722 C CA . VAL A 1 223 ? -5.793 -0.270 0.245 1.00 87.50 223 VAL A CA 1
ATOM 1723 C C . VAL A 1 223 ? -4.885 0.786 0.850 1.00 87.50 223 VAL A C 1
ATOM 1725 O O . VAL A 1 223 ? -3.700 0.880 0.517 1.00 87.50 223 VAL A O 1
ATOM 1728 N N . GLY A 1 224 ? -5.452 1.613 1.717 1.00 88.06 224 GLY A N 1
ATOM 1729 C CA . GLY A 1 224 ? -4.751 2.763 2.256 1.00 88.06 224 GLY A CA 1
ATOM 1730 C C . GLY A 1 224 ? -5.534 3.493 3.332 1.00 88.06 224 GLY A C 1
ATOM 1731 O O . GLY A 1 224 ? -6.629 3.085 3.719 1.00 88.06 224 GLY A O 1
ATOM 1732 N N . PHE A 1 225 ? -4.963 4.589 3.812 1.00 89.31 225 PHE A N 1
ATOM 1733 C CA . PHE A 1 225 ? -5.607 5.444 4.798 1.00 89.31 225 PHE A CA 1
ATOM 1734 C C . PHE A 1 225 ? -6.371 6.574 4.133 1.00 89.31 225 PHE A C 1
ATOM 1736 O O . PHE A 1 225 ? -5.806 7.326 3.343 1.00 89.31 225 PHE A O 1
ATOM 1743 N N . ASP A 1 226 ? -7.637 6.717 4.504 1.00 89.88 226 ASP A N 1
ATOM 1744 C CA . ASP A 1 226 ? -8.402 7.931 4.272 1.00 89.88 226 ASP A CA 1
ATOM 1745 C C . ASP A 1 226 ? -8.216 8.877 5.463 1.00 89.88 226 ASP A C 1
ATOM 1747 O O . ASP A 1 226 ? -8.390 8.481 6.619 1.00 89.88 226 ASP A O 1
ATOM 1751 N N . ILE A 1 227 ? -7.795 10.107 5.178 1.00 89.38 227 ILE A N 1
ATOM 1752 C CA . ILE A 1 227 ? -7.449 11.110 6.188 1.00 89.38 227 ILE A CA 1
ATOM 1753 C C . ILE A 1 227 ? -8.688 11.941 6.511 1.00 89.38 227 ILE A C 1
ATOM 1755 O O . ILE A 1 227 ? -9.173 12.693 5.659 1.00 89.38 227 ILE A O 1
ATOM 1759 N N . VAL A 1 228 ? -9.130 11.872 7.765 1.00 89.19 228 VAL A N 1
ATOM 1760 C CA . VAL A 1 228 ? -10.261 12.636 8.294 1.00 89.19 228 VAL A CA 1
ATOM 1761 C C . VAL A 1 228 ? -9.736 13.717 9.238 1.00 89.19 228 VAL A C 1
ATOM 1763 O O . VAL A 1 228 ? -9.109 13.428 10.256 1.00 89.19 228 VAL A O 1
ATOM 1766 N N . GLU A 1 229 ? -9.986 14.975 8.883 1.00 89.12 229 GLU A N 1
ATOM 1767 C CA . GLU A 1 229 ? -9.702 16.139 9.725 1.00 89.12 229 GLU A CA 1
ATOM 1768 C C . GLU A 1 229 ? -11.002 16.596 10.387 1.00 89.12 229 GLU A C 1
ATOM 1770 O O . GLU A 1 229 ? -11.947 16.967 9.692 1.00 89.12 229 GLU A O 1
ATOM 1775 N N . GLU A 1 230 ? -11.045 16.597 11.716 1.00 89.38 230 GLU A N 1
ATOM 1776 C CA . GLU A 1 230 ? -12.220 16.994 12.492 1.00 89.38 230 GLU A CA 1
ATOM 1777 C C . GLU A 1 230 ? -11.856 18.003 13.588 1.00 89.38 230 GLU A C 1
ATOM 1779 O O . GLU A 1 230 ? -10.726 18.044 14.083 1.00 89.38 230 GLU A O 1
ATOM 1784 N N . VAL A 1 231 ? -12.822 18.845 13.953 1.00 87.94 231 VAL A N 1
ATOM 1785 C CA . VAL A 1 231 ? -12.716 19.753 15.098 1.00 87.94 231 VAL A CA 1
ATOM 1786 C C . VAL A 1 231 ? -13.665 19.240 16.171 1.00 87.94 231 VAL A C 1
ATOM 1788 O O . VAL A 1 231 ? -14.873 19.216 15.956 1.00 87.94 231 VAL A O 1
ATOM 1791 N N . VAL A 1 232 ? -13.109 18.810 17.300 1.00 87.81 232 VAL A N 1
ATOM 1792 C CA . VAL A 1 232 ? -13.848 18.246 18.433 1.00 87.81 232 VAL A CA 1
ATOM 1793 C C . VAL A 1 232 ? -14.055 19.339 19.471 1.00 87.81 232 VAL A C 1
ATOM 1795 O O . VAL A 1 232 ? -13.083 19.939 19.938 1.00 87.81 232 VAL A O 1
ATOM 1798 N N . ASN A 1 233 ? -15.311 19.599 19.827 1.00 87.69 233 ASN A N 1
ATOM 1799 C CA . ASN A 1 233 ? -15.671 20.572 20.859 1.00 87.69 233 ASN A CA 1
ATOM 1800 C C . ASN A 1 233 ? -16.026 19.877 22.187 1.00 87.69 233 ASN A C 1
ATOM 1802 O O . ASN A 1 233 ? -16.125 18.653 22.267 1.00 87.69 233 ASN A O 1
ATOM 1806 N N . ALA A 1 234 ? -16.247 20.663 23.243 1.00 84.69 234 ALA A N 1
ATOM 1807 C CA . ALA A 1 234 ? -16.569 20.132 24.571 1.00 84.69 234 ALA A CA 1
ATOM 1808 C C . ALA A 1 234 ? -17.931 19.412 24.673 1.00 84.69 234 ALA A C 1
ATOM 1810 O O . ALA A 1 234 ? -18.142 18.654 25.616 1.00 84.69 234 ALA A O 1
ATOM 1811 N N . ASN A 1 235 ? -18.854 19.617 23.728 1.00 83.25 235 ASN A N 1
ATOM 1812 C CA . ASN A 1 235 ? -20.099 18.842 23.678 1.00 83.25 235 ASN A CA 1
ATOM 1813 C C . ASN A 1 235 ? -19.862 17.435 23.117 1.00 83.25 235 ASN A C 1
ATOM 1815 O O . ASN A 1 235 ? -20.540 16.498 23.534 1.00 83.25 235 ASN A O 1
ATOM 1819 N N . ASP A 1 236 ? -18.911 17.298 22.189 1.00 84.12 236 ASP A N 1
ATOM 1820 C CA . ASP A 1 236 ? -18.558 16.020 21.569 1.00 84.12 236 ASP A CA 1
ATOM 1821 C C . ASP A 1 236 ? -17.666 15.170 22.490 1.00 84.12 236 ASP A C 1
ATOM 1823 O O . ASP A 1 236 ? -17.809 13.949 22.539 1.00 84.12 236 ASP A O 1
ATOM 1827 N N . ASP A 1 237 ? -16.770 15.810 23.251 1.00 84.12 237 ASP A N 1
ATOM 1828 C CA . ASP A 1 237 ? -15.896 15.149 24.224 1.00 84.12 237 ASP A CA 1
ATOM 1829 C C . ASP A 1 237 ? -15.996 15.802 25.617 1.00 84.12 237 ASP A C 1
ATOM 1831 O O . ASP A 1 237 ? -15.394 16.857 25.863 1.00 84.12 237 ASP A O 1
ATOM 1835 N N . PRO A 1 238 ? -16.690 15.151 26.576 1.00 82.50 238 PRO A N 1
ATOM 1836 C CA . PRO A 1 238 ? -16.829 15.660 27.935 1.00 82.50 238 PRO A CA 1
ATOM 1837 C C . PRO A 1 238 ? -15.509 15.788 28.712 1.00 82.50 238 PRO A C 1
ATOM 1839 O O . PRO A 1 238 ? -15.474 16.453 29.747 1.00 82.50 238 PRO A O 1
ATOM 1842 N N . SER A 1 239 ? -14.414 15.168 28.259 1.00 83.31 239 SER A N 1
ATOM 1843 C CA . SER A 1 239 ? -13.097 15.322 28.894 1.00 83.31 239 SER A CA 1
ATOM 1844 C C . SER A 1 239 ? -12.492 16.715 28.696 1.00 83.31 239 SER A C 1
ATOM 1846 O O . SER A 1 239 ? -11.570 17.094 29.419 1.00 83.31 239 SER A O 1
ATOM 1848 N N . LEU A 1 240 ? -13.024 17.495 27.748 1.00 84.19 240 LEU A N 1
ATOM 1849 C CA . LEU A 1 240 ? -12.617 18.878 27.508 1.00 84.19 240 LEU A CA 1
ATOM 1850 C C . LEU A 1 240 ? -13.244 19.865 28.500 1.00 84.19 240 LEU A C 1
ATOM 1852 O O . LEU A 1 240 ? -12.851 21.033 28.507 1.00 84.19 240 LEU A O 1
ATOM 1856 N N . PHE A 1 241 ? -14.194 19.430 29.333 1.00 82.88 241 PHE A N 1
ATOM 1857 C CA . PHE A 1 241 ? -14.678 20.239 30.445 1.00 82.88 241 PHE A CA 1
ATOM 1858 C C . PHE A 1 241 ? -13.619 20.360 31.540 1.00 82.88 241 PHE A C 1
ATOM 1860 O O . PHE A 1 241 ? -12.872 19.427 31.835 1.00 82.88 241 PHE A O 1
ATOM 1867 N N . ASP A 1 242 ? -13.582 21.525 32.177 1.00 79.06 242 ASP A N 1
ATOM 1868 C CA . ASP A 1 242 ? -12.643 21.790 33.258 1.00 79.06 242 ASP A CA 1
ATOM 1869 C C . ASP A 1 242 ? -12.875 20.843 34.454 1.00 79.06 242 ASP A C 1
ATOM 1871 O O . ASP A 1 242 ? -13.981 20.746 35.002 1.00 79.06 242 ASP A O 1
ATOM 1875 N N . ASN A 1 243 ? -11.812 20.151 34.871 1.00 76.94 243 ASN A N 1
ATOM 1876 C CA . ASN A 1 243 ? -11.823 19.175 35.957 1.00 76.94 243 ASN A CA 1
ATOM 1877 C C . ASN A 1 243 ? -11.466 19.773 37.337 1.00 76.94 243 ASN A C 1
ATOM 1879 O O . ASN A 1 243 ? -11.403 19.029 38.324 1.00 76.94 243 ASN A O 1
ATOM 1883 N N . ALA A 1 244 ? -11.255 21.093 37.440 1.00 73.00 244 ALA A N 1
ATOM 1884 C CA . ALA A 1 244 ? -10.858 21.794 38.661 1.00 73.00 244 ALA A CA 1
ATOM 1885 C C . ALA A 1 244 ? -12.003 21.885 39.688 1.00 73.00 244 ALA A C 1
ATOM 1887 O O . ALA A 1 244 ? -12.712 22.887 39.810 1.00 73.00 244 ALA A O 1
ATOM 1888 N N . LYS A 1 245 ? -12.188 20.813 40.468 1.00 68.56 245 LYS A N 1
ATOM 1889 C CA . LYS A 1 245 ? -13.170 20.756 41.564 1.00 68.56 245 LYS A CA 1
ATOM 1890 C C . LYS A 1 245 ? -12.930 21.874 42.587 1.00 68.56 245 LYS A C 1
ATOM 1892 O O . LYS A 1 245 ? -11.831 22.003 43.117 1.00 68.56 245 LYS A O 1
ATOM 1897 N N . GLY A 1 246 ? -13.985 22.622 42.921 1.00 68.00 246 GLY A N 1
ATOM 1898 C CA . GLY A 1 246 ? -13.964 23.657 43.968 1.00 68.00 246 GLY A CA 1
ATOM 1899 C C . GLY A 1 246 ? -13.673 25.082 43.484 1.00 68.00 246 GLY A C 1
ATOM 1900 O O . GLY A 1 246 ? -13.632 25.992 44.307 1.00 68.00 246 GLY A O 1
ATOM 1901 N N . PHE A 1 247 ? -13.521 25.290 42.175 1.00 71.56 247 PHE A N 1
ATOM 1902 C CA . PHE A 1 247 ? -13.390 26.611 41.561 1.00 71.56 247 PHE A CA 1
ATOM 1903 C C . PHE A 1 247 ? -14.625 26.954 40.711 1.00 71.56 247 PHE A C 1
ATOM 1905 O O . PHE A 1 247 ? -15.393 26.076 40.318 1.00 71.56 247 PHE A O 1
ATOM 1912 N N . THR A 1 248 ? -14.843 28.244 40.435 1.00 68.31 248 THR A N 1
ATOM 1913 C CA . THR A 1 248 ? -16.022 28.741 39.694 1.00 68.31 248 THR A CA 1
ATOM 1914 C C . THR A 1 248 ? -16.066 28.305 38.228 1.00 68.31 248 THR A C 1
ATOM 1916 O O . THR A 1 248 ? -17.113 28.409 37.598 1.00 68.31 248 THR A O 1
ATOM 1919 N N . ASN A 1 249 ? -14.946 27.828 37.687 1.00 67.06 249 ASN A N 1
ATOM 1920 C CA . ASN A 1 249 ? -14.786 27.311 36.328 1.00 67.06 249 ASN A CA 1
ATOM 1921 C C . ASN A 1 249 ? -15.022 25.798 36.212 1.00 67.06 249 ASN A C 1
ATOM 1923 O O . ASN A 1 249 ? -14.904 25.272 35.112 1.00 67.06 249 ASN A O 1
ATOM 1927 N N . TYR A 1 250 ? -15.351 25.093 37.299 1.00 66.81 250 TYR A N 1
ATOM 1928 C CA . TYR A 1 250 ? -15.674 23.667 37.242 1.00 66.81 250 TYR A CA 1
ATOM 1929 C C . TYR A 1 250 ? -16.792 23.397 36.218 1.00 66.81 250 TYR A C 1
ATOM 1931 O O . TYR A 1 250 ? -17.845 24.031 36.277 1.00 66.81 250 TYR A O 1
ATOM 1939 N N . ALA A 1 251 ? -16.560 22.456 35.295 1.00 75.62 251 ALA A N 1
ATOM 1940 C CA . ALA A 1 251 ? -17.441 22.136 34.165 1.00 75.62 251 ALA A CA 1
ATOM 1941 C C . ALA A 1 251 ? -17.627 23.245 33.102 1.00 75.62 251 ALA A C 1
ATOM 1943 O O . ALA A 1 251 ? -18.544 23.165 32.284 1.00 75.62 251 ALA A O 1
ATOM 1944 N N . ALA A 1 252 ? -16.760 24.263 33.058 1.00 81.25 252 ALA A N 1
ATOM 1945 C CA . ALA A 1 252 ? -16.715 25.184 31.923 1.00 81.25 252 ALA A CA 1
ATOM 1946 C C . ALA A 1 252 ? -16.144 24.478 30.672 1.00 81.25 252 ALA A C 1
ATOM 1948 O O . ALA A 1 252 ? -15.221 23.667 30.808 1.00 81.25 252 ALA A O 1
ATOM 1949 N N . PRO A 1 253 ? -16.669 24.758 29.462 1.00 83.44 253 PRO A N 1
ATOM 1950 C CA . PRO A 1 253 ? -16.154 24.166 28.231 1.00 83.44 253 PRO A CA 1
ATOM 1951 C C . PRO A 1 253 ? -14.729 24.660 27.955 1.00 83.44 253 PRO A C 1
ATOM 1953 O O . PRO A 1 253 ? -14.466 25.865 27.948 1.00 83.44 253 PRO A O 1
ATOM 1956 N N . GLY A 1 254 ? -13.809 23.722 27.736 1.00 82.81 254 GLY A N 1
ATOM 1957 C CA . GLY A 1 254 ? -12.443 24.012 27.317 1.00 82.81 254 GLY A CA 1
ATOM 1958 C C . GLY A 1 254 ? -12.337 24.397 25.840 1.00 82.81 254 GLY A C 1
ATOM 1959 O O . GLY A 1 254 ? -13.327 24.530 25.125 1.00 82.81 254 GLY A O 1
ATOM 1960 N N . ALA A 1 255 ? -11.100 24.581 25.377 1.00 85.19 255 ALA A N 1
ATOM 1961 C CA . ALA A 1 255 ? -10.821 24.890 23.977 1.00 85.19 255 ALA A CA 1
ATOM 1962 C C . ALA A 1 255 ? -11.004 23.663 23.070 1.00 85.19 255 ALA A C 1
ATOM 1964 O O . ALA A 1 255 ? -10.574 22.562 23.428 1.00 85.19 255 ALA A O 1
ATOM 1965 N N . ASP A 1 256 ? -11.545 23.894 21.873 1.00 88.94 256 ASP A N 1
ATOM 1966 C CA . ASP A 1 256 ? -11.715 22.868 20.842 1.00 88.94 256 ASP A CA 1
ATOM 1967 C C . ASP A 1 256 ? -10.374 22.223 20.442 1.00 88.94 256 ASP A C 1
ATOM 1969 O O . ASP A 1 256 ? -9.291 22.811 20.577 1.00 88.94 256 ASP A O 1
ATOM 1973 N N . ARG A 1 257 ? -10.439 20.984 19.949 1.00 88.38 257 ARG A N 1
ATOM 1974 C CA . ARG A 1 257 ? -9.282 20.200 19.501 1.00 88.38 257 ARG A CA 1
ATOM 1975 C C . ARG A 1 257 ? -9.360 19.951 18.008 1.00 88.38 257 ARG A C 1
ATOM 1977 O O . ARG A 1 257 ? -10.364 19.456 17.510 1.00 88.38 257 ARG A O 1
ATOM 1984 N N . PHE A 1 258 ? -8.273 20.238 17.301 1.00 88.94 258 PHE A N 1
ATOM 1985 C CA . PHE A 1 258 ? -8.101 19.757 15.938 1.00 88.94 258 PHE A CA 1
ATOM 1986 C C . PHE A 1 258 ? -7.549 18.334 15.985 1.00 88.94 258 PHE A C 1
ATOM 1988 O O . PHE A 1 258 ? -6.471 18.102 16.534 1.00 88.94 258 PHE A O 1
ATOM 1995 N N . LYS A 1 259 ? -8.301 17.385 15.435 1.00 88.81 259 LYS A N 1
ATOM 1996 C CA . LYS A 1 259 ? -7.960 15.968 15.429 1.00 88.81 259 LYS A CA 1
ATOM 1997 C C . LYS A 1 259 ? -7.811 15.497 13.991 1.00 88.81 259 LYS A C 1
ATOM 1999 O O . LYS A 1 259 ? -8.699 15.675 13.160 1.00 88.81 259 LYS A O 1
ATOM 2004 N N . ILE A 1 260 ? -6.668 14.884 13.709 1.00 89.31 260 ILE A N 1
ATOM 2005 C CA . ILE A 1 260 ? -6.439 14.146 12.471 1.00 89.31 260 ILE A CA 1
ATOM 2006 C C . ILE A 1 260 ? -6.572 12.676 12.825 1.00 89.31 260 ILE A C 1
ATOM 2008 O O . ILE A 1 260 ? -5.849 12.172 13.682 1.00 89.31 260 ILE A O 1
ATOM 2012 N N . SER A 1 261 ? -7.507 11.999 12.177 1.00 88.75 261 SER A N 1
ATOM 2013 C CA . SER A 1 261 ? -7.654 10.555 12.276 1.00 88.75 261 SER A CA 1
ATOM 2014 C C . SER A 1 261 ? -7.496 9.927 10.902 1.00 88.75 261 SER A C 1
ATOM 2016 O O . SER A 1 261 ? -7.682 10.571 9.866 1.00 88.75 261 SER A O 1
ATOM 2018 N N . VAL A 1 262 ? -7.112 8.658 10.897 1.00 89.44 262 VAL A N 1
ATOM 2019 C CA . VAL A 1 262 ? -7.055 7.864 9.679 1.00 89.44 262 VAL A CA 1
ATOM 2020 C C . VAL A 1 262 ? -8.033 6.716 9.778 1.00 89.44 262 VAL A C 1
ATOM 2022 O O . VAL A 1 262 ? -8.173 6.080 10.824 1.00 89.44 262 VAL A O 1
ATOM 2025 N N . LYS A 1 263 ? -8.690 6.431 8.663 1.00 88.94 263 LYS A N 1
ATOM 2026 C CA . LYS A 1 263 ? -9.520 5.248 8.509 1.00 88.94 263 LYS A CA 1
ATOM 2027 C C . LYS A 1 263 ? -8.917 4.366 7.430 1.00 88.94 263 LYS A C 1
ATOM 2029 O O . LYS A 1 263 ? -8.685 4.821 6.312 1.00 88.94 263 LYS A O 1
ATOM 2034 N N . LEU A 1 264 ? -8.671 3.100 7.752 1.00 88.75 264 LEU A N 1
ATOM 2035 C CA . LEU A 1 264 ? -8.263 2.120 6.753 1.00 88.75 264 LEU A CA 1
ATOM 2036 C C . LEU A 1 264 ? -9.434 1.886 5.790 1.00 88.75 264 LEU A C 1
ATOM 2038 O O . LEU A 1 264 ? -10.540 1.551 6.215 1.00 88.75 264 LEU A O 1
ATOM 2042 N N . THR A 1 265 ? -9.207 2.117 4.501 1.00 88.62 265 THR A N 1
ATOM 2043 C CA . THR A 1 265 ? -10.222 2.001 3.449 1.00 88.62 265 THR A CA 1
ATOM 2044 C C . THR A 1 265 ? -9.654 1.289 2.226 1.00 88.62 265 THR A C 1
ATOM 2046 O O . THR A 1 265 ? -8.444 1.291 1.976 1.00 88.62 265 THR A O 1
ATOM 2049 N N . LYS A 1 266 ? -10.545 0.658 1.457 1.00 88.69 266 LYS A N 1
ATOM 2050 C CA . LYS A 1 266 ? -10.236 0.047 0.163 1.00 88.69 266 LYS A CA 1
ATOM 2051 C C . LYS A 1 266 ? -10.902 0.844 -0.954 1.00 88.69 266 LYS A C 1
ATOM 2053 O O . LYS A 1 266 ? -12.020 1.329 -0.798 1.00 88.69 266 LYS A O 1
ATOM 2058 N N . LYS A 1 267 ? -10.213 0.955 -2.083 1.00 87.00 267 LYS A N 1
ATOM 2059 C CA . LYS A 1 267 ? -10.678 1.582 -3.320 1.00 87.00 267 LYS A CA 1
ATOM 2060 C C . LYS A 1 267 ? -10.500 0.627 -4.490 1.00 87.00 267 LYS A C 1
ATOM 2062 O O . LYS A 1 267 ? -9.628 -0.245 -4.475 1.00 87.00 267 LYS A O 1
ATOM 2067 N N . SER A 1 268 ? -11.315 0.814 -5.524 1.00 84.62 268 SER A N 1
ATOM 2068 C CA . SER A 1 268 ? -11.130 0.115 -6.797 1.00 84.62 268 SER A CA 1
ATOM 2069 C C . SER A 1 268 ? -9.774 0.471 -7.416 1.00 84.62 268 SER A C 1
ATOM 2071 O O . SER A 1 268 ? -9.264 1.575 -7.227 1.00 84.62 268 SER A O 1
ATOM 2073 N N . ILE A 1 269 ? -9.194 -0.448 -8.194 1.00 79.31 269 ILE A N 1
ATOM 2074 C CA . ILE A 1 269 ? -7.925 -0.221 -8.910 1.00 79.31 269 ILE A CA 1
ATOM 2075 C C . ILE A 1 269 ? -8.002 0.991 -9.851 1.00 79.31 269 ILE A C 1
ATOM 2077 O O . ILE A 1 269 ? -6.983 1.645 -10.072 1.00 79.31 269 ILE A O 1
ATOM 2081 N N . ASN A 1 270 ? -9.197 1.299 -10.361 1.00 78.25 270 ASN A N 1
ATOM 2082 C CA . ASN A 1 270 ? -9.432 2.367 -11.334 1.00 78.25 270 ASN A CA 1
ATOM 2083 C C . ASN A 1 270 ? -9.863 3.698 -10.694 1.00 78.25 270 ASN A C 1
ATOM 2085 O O . ASN A 1 270 ? -10.097 4.668 -11.412 1.00 78.25 270 ASN A O 1
ATOM 2089 N N . ASP A 1 271 ? -9.996 3.759 -9.366 1.00 77.31 271 ASP A N 1
ATOM 2090 C CA . ASP A 1 271 ? -10.265 5.014 -8.665 1.00 77.31 271 ASP A CA 1
ATOM 2091 C C . ASP A 1 271 ? -8.940 5.720 -8.363 1.00 77.31 271 ASP A C 1
ATOM 2093 O O . ASP A 1 271 ? -8.120 5.214 -7.596 1.00 77.31 271 ASP A O 1
ATOM 2097 N N . PHE A 1 272 ? -8.737 6.885 -8.982 1.00 74.75 272 PHE A N 1
ATOM 2098 C CA . PHE A 1 272 ? -7.546 7.726 -8.832 1.00 74.75 272 PHE A CA 1
ATOM 2099 C C . PHE A 1 272 ? -7.806 8.997 -8.009 1.00 74.75 272 PHE A C 1
ATOM 2101 O O . PHE A 1 272 ? -6.963 9.897 -7.982 1.00 74.75 272 PHE A O 1
ATOM 2108 N N . ASN A 1 273 ? -8.963 9.121 -7.349 1.00 75.06 273 ASN A N 1
ATOM 2109 C CA . ASN A 1 273 ? -9.253 10.278 -6.508 1.00 75.06 273 ASN A CA 1
ATOM 2110 C C . ASN A 1 273 ? -8.513 10.180 -5.166 1.00 75.06 273 ASN A C 1
ATOM 2112 O O . ASN A 1 273 ? -9.090 9.851 -4.129 1.00 75.06 273 ASN A O 1
ATOM 2116 N N . ASP A 1 274 ? -7.221 10.494 -5.183 1.00 75.25 274 ASP A N 1
ATOM 2117 C CA . ASP A 1 274 ? -6.321 10.307 -4.041 1.00 75.25 274 ASP A CA 1
ATOM 2118 C C . ASP A 1 274 ? -6.112 11.581 -3.212 1.00 75.25 274 ASP A C 1
ATOM 2120 O O . ASP A 1 274 ? -5.108 11.741 -2.524 1.00 75.25 274 ASP A O 1
ATOM 2124 N N . THR A 1 275 ? -7.059 12.523 -3.248 1.00 76.75 275 THR A N 1
ATOM 2125 C CA . THR A 1 275 ? -6.857 13.832 -2.605 1.00 76.75 275 THR A CA 1
ATOM 2126 C C . THR A 1 275 ? -6.628 13.739 -1.092 1.00 76.75 275 THR A C 1
ATOM 2128 O O . THR A 1 275 ? -5.863 14.544 -0.558 1.00 76.75 275 THR A O 1
ATOM 2131 N N . SER A 1 276 ? -7.276 12.805 -0.397 1.00 81.62 276 SER A N 1
ATOM 2132 C CA . SER A 1 276 ? -7.108 12.548 1.046 1.00 81.62 276 SER A CA 1
ATOM 2133 C C . SER A 1 276 ? -6.709 11.098 1.342 1.00 81.62 276 SER A C 1
ATOM 2135 O O . SER A 1 276 ? -6.787 10.674 2.489 1.00 81.62 276 SER A O 1
ATOM 2137 N N . PHE A 1 277 ? -6.276 10.350 0.323 1.00 85.44 277 PHE A N 1
ATOM 2138 C CA . PHE A 1 277 ? -6.010 8.919 0.424 1.00 85.44 277 PHE A CA 1
ATOM 2139 C C . PHE A 1 277 ? -4.516 8.622 0.285 1.00 85.44 277 PHE A C 1
ATOM 2141 O O . PHE A 1 277 ? -3.875 9.037 -0.680 1.00 85.44 277 PHE A O 1
ATOM 2148 N N . VAL A 1 278 ? -3.972 7.875 1.242 1.00 84.62 278 VAL A N 1
ATOM 2149 C CA . VAL A 1 278 ? -2.581 7.413 1.249 1.00 84.62 278 VAL A CA 1
ATOM 2150 C C . VAL A 1 278 ? -2.563 5.916 0.964 1.00 84.62 278 VAL A C 1
ATOM 2152 O O . VAL A 1 278 ? -2.952 5.121 1.812 1.00 84.62 278 VAL A O 1
ATOM 2155 N N . GLU A 1 279 ? -2.103 5.526 -0.225 1.00 83.88 279 GLU A N 1
ATOM 2156 C CA . GLU A 1 279 ? -2.004 4.117 -0.630 1.00 83.88 279 GLU A CA 1
ATOM 2157 C C . GLU A 1 279 ? -0.853 3.400 0.090 1.00 83.88 279 GLU A C 1
ATOM 2159 O O . GLU A 1 279 ? 0.306 3.805 -0.028 1.00 83.88 279 GLU A O 1
ATOM 2164 N N . LEU A 1 280 ? -1.172 2.288 0.756 1.00 82.06 280 LEU A N 1
ATOM 2165 C CA . LEU A 1 280 ? -0.203 1.411 1.420 1.00 82.06 280 LEU A CA 1
ATOM 2166 C C . LEU A 1 280 ? 0.011 0.096 0.672 1.00 82.06 280 LEU A C 1
ATOM 2168 O O . LEU A 1 280 ? 1.115 -0.446 0.651 1.00 82.06 280 LEU A O 1
ATOM 2172 N N . PHE A 1 281 ? -1.051 -0.427 0.064 1.00 83.25 281 PHE A N 1
ATOM 2173 C CA . PHE A 1 281 ? -1.053 -1.759 -0.516 1.00 83.25 281 PHE A CA 1
ATOM 2174 C C . PHE A 1 281 ? -1.883 -1.803 -1.791 1.00 83.25 281 PHE A C 1
ATOM 2176 O O . PHE A 1 281 ? -2.939 -1.179 -1.897 1.00 83.25 281 PHE A O 1
ATOM 2183 N N . LYS A 1 282 ? -1.400 -2.554 -2.776 1.00 83.75 282 LYS A N 1
ATOM 2184 C CA . LYS A 1 282 ? -2.113 -2.802 -4.026 1.00 83.75 282 LYS A CA 1
ATOM 2185 C C . LYS A 1 282 ? -2.047 -4.281 -4.360 1.00 83.75 282 LYS A C 1
ATOM 2187 O O . LYS A 1 282 ? -0.957 -4.835 -4.531 1.00 83.75 282 LYS A O 1
ATOM 2192 N N . VAL A 1 283 ? -3.221 -4.876 -4.527 1.00 83.56 283 VAL A N 1
ATOM 2193 C CA . VAL A 1 283 ? -3.405 -6.261 -4.961 1.00 83.56 283 VAL A CA 1
ATOM 2194 C C . VAL A 1 283 ? -4.176 -6.284 -6.275 1.00 83.56 283 VAL A C 1
ATOM 2196 O O . VAL A 1 283 ? -5.104 -5.496 -6.469 1.00 83.56 283 VAL A O 1
ATOM 2199 N N . ARG A 1 284 ? -3.758 -7.152 -7.196 1.00 80.25 284 ARG A N 1
ATOM 2200 C CA . ARG A 1 284 ? -4.460 -7.439 -8.451 1.00 80.25 284 ARG A CA 1
ATOM 2201 C C . ARG A 1 284 ? -4.532 -8.955 -8.583 1.00 80.25 284 ARG A C 1
ATOM 2203 O O . ARG A 1 284 ? -3.488 -9.601 -8.569 1.00 80.25 284 ARG A O 1
ATOM 2210 N N . GLU A 1 285 ? -5.746 -9.488 -8.668 1.00 77.94 285 GLU A N 1
ATOM 2211 C CA . GLU A 1 285 ? -6.023 -10.926 -8.809 1.00 77.94 285 GLU A CA 1
ATOM 2212 C C . GLU A 1 285 ? -5.333 -11.779 -7.728 1.00 77.94 285 GLU A C 1
ATOM 2214 O O . GLU A 1 285 ? -4.750 -12.821 -8.008 1.00 77.94 285 GLU A O 1
ATOM 2219 N N . GLY A 1 286 ? -5.334 -11.304 -6.477 1.00 70.56 286 GLY A N 1
ATOM 2220 C CA . GLY A 1 286 ? -4.688 -11.996 -5.351 1.00 70.56 286 GLY A CA 1
ATOM 2221 C C . GLY A 1 286 ? -3.157 -11.897 -5.304 1.00 70.56 286 GLY A C 1
ATOM 2222 O O . GLY A 1 286 ? -2.547 -12.287 -4.309 1.00 70.56 286 GLY A O 1
ATOM 2223 N N . VAL A 1 287 ? -2.511 -11.315 -6.321 1.00 72.94 287 VAL A N 1
ATOM 2224 C CA . VAL A 1 287 ? -1.061 -11.087 -6.328 1.00 72.94 287 VAL A CA 1
ATOM 2225 C C . VAL A 1 287 ? -0.740 -9.688 -5.806 1.00 72.94 287 VAL A C 1
ATOM 2227 O O . VAL A 1 287 ? -1.203 -8.671 -6.335 1.00 72.94 287 VAL A O 1
ATOM 2230 N N . THR A 1 288 ? 0.107 -9.622 -4.777 1.00 75.62 288 THR A N 1
ATOM 2231 C CA . THR A 1 288 ? 0.649 -8.363 -4.253 1.00 75.62 288 THR A CA 1
ATOM 2232 C C . THR A 1 288 ? 1.496 -7.674 -5.321 1.00 75.62 288 THR A C 1
ATOM 2234 O O . THR A 1 288 ? 2.568 -8.155 -5.689 1.00 75.62 288 THR A O 1
ATOM 2237 N N . LYS A 1 289 ? 1.028 -6.524 -5.814 1.00 66.69 289 LYS A N 1
ATOM 2238 C CA . LYS A 1 289 ? 1.749 -5.711 -6.807 1.00 66.69 289 LYS A CA 1
ATOM 2239 C C . LYS A 1 289 ? 2.576 -4.610 -6.150 1.00 66.69 289 LYS A C 1
ATOM 2241 O O . LYS A 1 289 ? 3.627 -4.251 -6.670 1.00 66.69 289 LYS A O 1
ATOM 2246 N N . LYS A 1 290 ? 2.115 -4.068 -5.020 1.00 64.88 290 LYS A N 1
ATOM 2247 C CA . LYS A 1 290 ? 2.842 -3.040 -4.268 1.00 64.88 290 LYS A CA 1
ATOM 2248 C C . LYS A 1 290 ? 2.568 -3.175 -2.779 1.00 64.88 290 LYS A C 1
ATOM 2250 O O . LYS A 1 290 ? 1.410 -3.243 -2.372 1.00 64.88 290 LYS A O 1
ATOM 2255 N N . LEU A 1 291 ? 3.640 -3.169 -1.998 1.00 64.94 291 LEU A N 1
ATOM 2256 C CA . LEU A 1 291 ? 3.614 -3.138 -0.544 1.00 64.94 291 LEU A CA 1
ATOM 2257 C C . LEU A 1 291 ? 4.519 -1.990 -0.097 1.00 64.94 291 LEU A C 1
ATOM 2259 O O . LEU A 1 291 ? 5.683 -1.945 -0.484 1.00 64.94 291 LEU A O 1
ATOM 2263 N N . GLN A 1 292 ? 3.966 -1.032 0.642 1.00 65.81 292 GLN A N 1
ATOM 2264 C CA . GLN A 1 292 ? 4.730 0.058 1.241 1.00 65.81 292 GLN A CA 1
ATOM 2265 C C . GLN A 1 292 ? 5.067 -0.306 2.692 1.00 65.81 292 GLN A C 1
ATOM 2267 O O . GLN A 1 292 ? 4.408 0.152 3.619 1.00 65.81 292 GLN A O 1
ATOM 2272 N N . ASP A 1 293 ? 6.076 -1.152 2.873 1.00 60.88 293 ASP A N 1
ATOM 2273 C CA . ASP A 1 293 ? 6.594 -1.607 4.172 1.00 60.88 293 ASP A CA 1
ATOM 2274 C C . ASP A 1 293 ? 7.732 -0.729 4.718 1.00 60.88 293 ASP A C 1
ATOM 2276 O O . ASP A 1 293 ? 7.981 -0.712 5.921 1.00 60.88 293 ASP A O 1
ATOM 2280 N N . ASP A 1 294 ? 8.380 0.051 3.852 1.00 65.56 294 ASP A N 1
ATOM 2281 C CA . ASP A 1 294 ? 9.488 0.925 4.232 1.00 65.56 294 ASP A CA 1
ATOM 2282 C C . ASP A 1 294 ? 9.098 2.402 4.374 1.00 65.56 294 ASP A C 1
ATOM 2284 O O . ASP A 1 294 ? 8.231 2.944 3.675 1.00 65.56 294 ASP A O 1
ATOM 2288 N N . SER A 1 295 ? 9.835 3.103 5.236 1.00 73.19 295 SER A N 1
ATOM 2289 C CA . SER A 1 295 ? 9.756 4.553 5.384 1.00 73.19 295 SER A CA 1
ATOM 2290 C C . SER A 1 295 ? 10.319 5.266 4.145 1.00 73.19 295 SER A C 1
ATOM 2292 O O . SER A 1 295 ? 11.463 5.081 3.715 1.00 73.19 295 SER A O 1
ATOM 2294 N N . VAL A 1 296 ? 9.508 6.126 3.523 1.00 72.06 296 VAL A N 1
ATOM 2295 C CA . VAL A 1 296 ? 9.948 6.902 2.356 1.00 72.06 296 VAL A CA 1
ATOM 2296 C C . VAL A 1 296 ? 10.582 8.205 2.817 1.00 72.06 296 VAL A C 1
ATOM 2298 O O . VAL A 1 296 ? 9.892 9.178 3.115 1.00 72.06 296 VAL A O 1
ATOM 2301 N N . TYR A 1 297 ? 11.912 8.245 2.816 1.00 76.50 297 TYR A N 1
ATOM 2302 C CA . TYR A 1 297 ? 12.652 9.472 3.100 1.00 76.50 297 TYR A CA 1
ATOM 2303 C C . TYR A 1 297 ? 12.652 10.446 1.907 1.00 76.50 297 TYR A C 1
ATOM 2305 O O . TYR A 1 297 ? 12.690 10.039 0.743 1.00 76.50 297 TYR A O 1
ATOM 2313 N N . SER A 1 298 ? 12.633 11.747 2.204 1.00 77.75 298 SER A N 1
ATOM 2314 C CA . SER A 1 298 ? 12.552 12.839 1.228 1.00 77.75 298 SER A CA 1
ATOM 2315 C C . SER A 1 298 ? 13.942 13.260 0.727 1.00 77.75 298 SER A C 1
ATOM 2317 O O . SER A 1 298 ? 14.419 12.735 -0.279 1.00 77.75 298 SER A O 1
ATOM 2319 N N . GLN A 1 299 ? 14.636 14.178 1.412 1.00 79.31 299 GLN A N 1
ATOM 2320 C CA . GLN A 1 299 ? 15.939 14.694 0.957 1.00 79.31 299 GLN A CA 1
ATOM 2321 C C . GLN A 1 299 ? 17.103 13.794 1.371 1.00 79.31 299 GLN A C 1
ATOM 2323 O O . GLN A 1 299 ? 18.034 13.580 0.594 1.00 79.31 299 GLN A O 1
ATOM 2328 N N . ILE A 1 300 ? 17.011 13.196 2.559 1.00 81.19 300 ILE A N 1
ATOM 2329 C CA . ILE A 1 300 ? 18.021 12.267 3.078 1.00 81.19 300 ILE A CA 1
ATOM 2330 C C . ILE A 1 300 ? 18.193 11.065 2.136 1.00 81.19 300 ILE A C 1
ATOM 2332 O O . ILE A 1 300 ? 19.322 10.681 1.830 1.00 81.19 300 ILE A O 1
ATOM 2336 N N . LYS A 1 301 ? 17.090 10.540 1.575 1.00 80.44 301 LYS A N 1
ATOM 2337 C CA . LYS A 1 301 ? 17.139 9.460 0.574 1.00 80.44 301 LYS A CA 1
ATOM 2338 C C . LYS A 1 301 ? 17.965 9.846 -0.643 1.00 80.44 301 LYS A C 1
ATOM 2340 O O . LYS A 1 301 ? 18.749 9.037 -1.119 1.00 80.44 301 LYS A O 1
ATOM 2345 N N . LYS A 1 302 ? 17.802 11.074 -1.145 1.00 83.62 302 LYS A N 1
ATOM 2346 C CA . LYS A 1 302 ? 18.533 11.558 -2.325 1.00 83.62 302 LYS A CA 1
ATOM 2347 C C . LYS A 1 302 ? 20.026 11.666 -2.051 1.00 83.62 302 LYS A C 1
ATOM 2349 O O . LYS A 1 302 ? 20.823 11.323 -2.918 1.00 83.62 302 LYS A O 1
ATOM 2354 N N . TYR A 1 303 ? 20.402 12.117 -0.855 1.00 85.62 303 TYR A N 1
ATOM 2355 C CA . TYR A 1 303 ? 21.803 12.192 -0.455 1.00 85.62 303 TYR A CA 1
ATOM 2356 C C . TYR A 1 303 ? 22.441 10.801 -0.357 1.00 85.62 303 TYR A C 1
ATOM 2358 O O . TYR A 1 303 ? 23.502 10.577 -0.937 1.00 85.62 303 TYR A O 1
ATOM 2366 N N . PHE A 1 304 ? 21.773 9.847 0.303 1.00 85.69 304 PHE A N 1
ATOM 2367 C CA . PHE A 1 304 ? 22.259 8.466 0.365 1.00 85.69 304 PHE A CA 1
ATOM 2368 C C . PHE A 1 304 ? 22.294 7.801 -1.009 1.00 85.69 304 PHE A C 1
ATOM 2370 O O . PHE A 1 304 ? 23.301 7.190 -1.341 1.00 85.69 304 PHE A O 1
ATOM 2377 N N . ALA A 1 305 ? 21.265 7.990 -1.838 1.00 86.69 305 ALA A N 1
ATOM 2378 C CA . ALA A 1 305 ? 21.252 7.479 -3.204 1.00 86.69 305 ALA A CA 1
ATOM 2379 C C . ALA A 1 305 ? 22.422 8.037 -4.022 1.00 86.69 305 ALA A C 1
ATOM 2381 O O . ALA A 1 305 ? 23.130 7.282 -4.679 1.00 86.69 305 ALA A O 1
ATOM 2382 N N . LYS A 1 306 ? 22.701 9.342 -3.924 1.00 89.56 306 LYS A N 1
ATOM 2383 C CA . LYS A 1 306 ? 23.874 9.934 -4.571 1.00 89.56 306 LYS A CA 1
ATOM 2384 C C . LYS A 1 306 ? 25.171 9.279 -4.089 1.00 89.56 306 LYS A C 1
ATOM 2386 O O . LYS A 1 306 ? 25.964 8.857 -4.916 1.00 89.56 306 LYS A O 1
ATOM 2391 N N . ARG A 1 307 ? 25.356 9.136 -2.772 1.00 92.00 307 ARG A N 1
ATOM 2392 C CA . ARG A 1 307 ? 26.548 8.493 -2.200 1.00 9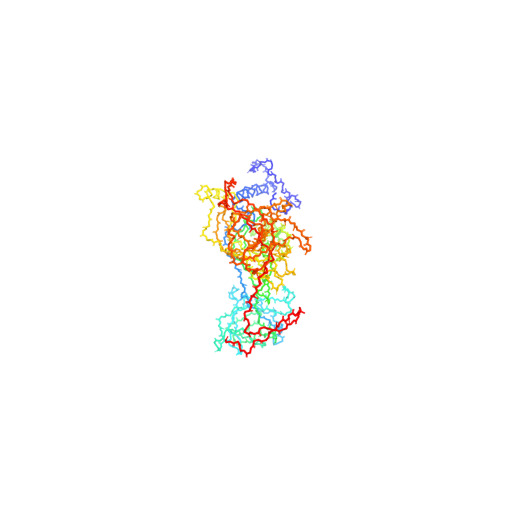2.00 307 ARG A CA 1
ATOM 2393 C C . ARG A 1 307 ? 26.715 7.051 -2.688 1.00 92.00 307 ARG A C 1
ATOM 2395 O O . ARG A 1 307 ? 27.806 6.685 -3.101 1.00 92.00 307 ARG A O 1
ATOM 2402 N N . THR A 1 308 ? 25.647 6.256 -2.680 1.00 89.38 308 THR A N 1
ATOM 2403 C CA . THR A 1 308 ? 25.668 4.868 -3.167 1.00 89.38 308 THR A CA 1
ATOM 2404 C C . THR A 1 308 ? 25.987 4.794 -4.659 1.00 89.38 308 THR A C 1
ATOM 2406 O O . THR A 1 308 ? 26.725 3.911 -5.085 1.00 89.38 308 THR A O 1
ATOM 2409 N N . TYR A 1 309 ? 25.466 5.727 -5.460 1.00 91.00 309 TYR A N 1
ATOM 2410 C CA . TYR A 1 309 ? 25.776 5.788 -6.886 1.00 91.00 309 TYR A CA 1
ATOM 2411 C C . TYR A 1 309 ? 27.227 6.195 -7.155 1.00 91.00 309 TYR A C 1
ATOM 2413 O O . TYR A 1 309 ? 27.880 5.580 -7.991 1.00 91.00 309 TYR A O 1
ATOM 2421 N N . ASP A 1 310 ? 27.735 7.192 -6.433 1.00 91.12 310 ASP A N 1
ATOM 2422 C CA . ASP A 1 310 ? 29.122 7.644 -6.557 1.00 91.12 310 ASP A CA 1
ATOM 2423 C C . ASP A 1 310 ? 30.110 6.538 -6.123 1.00 91.12 310 ASP A C 1
ATOM 2425 O O . ASP A 1 310 ? 31.208 6.445 -6.664 1.00 91.12 310 ASP A O 1
ATOM 2429 N N . GLU A 1 311 ? 29.717 5.675 -5.176 1.00 90.56 311 GLU A N 1
ATOM 2430 C CA . GLU A 1 311 ? 30.540 4.572 -4.663 1.00 90.56 311 GLU A CA 1
ATOM 2431 C C . GLU A 1 311 ? 30.496 3.307 -5.536 1.00 90.56 311 GLU A C 1
ATOM 2433 O O . GLU A 1 311 ? 31.521 2.659 -5.731 1.00 90.56 311 GLU A O 1
ATOM 2438 N N . SER A 1 312 ? 29.320 2.911 -6.033 1.00 89.38 312 SER A N 1
ATOM 2439 C CA . SER A 1 312 ? 29.116 1.588 -6.658 1.00 89.38 312 SER A CA 1
ATOM 2440 C C . SER A 1 312 ? 28.348 1.612 -7.983 1.00 89.38 312 SER A C 1
ATOM 2442 O O . SER A 1 312 ? 28.135 0.563 -8.590 1.00 89.38 312 SER A O 1
ATOM 2444 N N . GLY A 1 313 ? 27.924 2.781 -8.467 1.00 90.25 313 GLY A N 1
ATOM 2445 C CA . GLY A 1 313 ? 27.158 2.906 -9.705 1.00 90.25 313 GLY A CA 1
ATOM 2446 C C . GLY A 1 313 ? 25.789 2.218 -9.638 1.00 90.25 313 GLY A C 1
ATOM 2447 O O . GLY A 1 313 ? 25.051 2.353 -8.660 1.00 90.25 313 GLY A O 1
ATOM 2448 N N . ASN A 1 314 ? 25.427 1.509 -10.712 1.00 91.44 314 ASN A N 1
ATOM 2449 C CA . ASN A 1 314 ? 24.209 0.698 -10.777 1.00 91.44 314 ASN A CA 1
ATOM 2450 C C . ASN A 1 314 ? 24.565 -0.772 -10.565 1.00 91.44 314 ASN A C 1
ATOM 2452 O O . ASN A 1 314 ? 25.408 -1.301 -11.289 1.00 91.44 314 ASN A O 1
ATOM 2456 N N . TYR A 1 315 ? 23.895 -1.442 -9.633 1.00 89.75 315 TYR A N 1
ATOM 2457 C CA . TYR A 1 315 ? 24.147 -2.854 -9.351 1.00 89.75 315 TYR A CA 1
ATOM 2458 C C . TYR A 1 315 ? 22.883 -3.575 -8.883 1.00 89.75 315 TYR A C 1
ATOM 2460 O O . TYR A 1 315 ? 21.980 -2.973 -8.302 1.00 89.75 315 TYR A O 1
ATOM 2468 N N . ALA A 1 316 ? 22.819 -4.882 -9.133 1.00 88.75 316 ALA A N 1
ATOM 2469 C CA . ALA A 1 316 ? 21.785 -5.757 -8.594 1.00 88.75 316 ALA A CA 1
ATOM 2470 C C . ALA A 1 316 ? 22.342 -6.507 -7.380 1.00 88.75 316 ALA A C 1
ATOM 2472 O O . ALA A 1 316 ? 23.430 -7.072 -7.454 1.00 88.75 316 ALA A O 1
ATOM 2473 N N . VAL A 1 317 ? 21.603 -6.496 -6.270 1.00 88.50 317 VAL A N 1
ATOM 2474 C CA . VAL A 1 317 ? 21.909 -7.327 -5.093 1.00 88.50 317 VAL A CA 1
ATOM 2475 C C . VAL A 1 317 ? 21.299 -8.707 -5.290 1.00 88.50 317 VAL A C 1
ATOM 2477 O O . VAL A 1 317 ? 21.970 -9.720 -5.128 1.00 88.50 317 VAL A O 1
ATOM 2480 N N . GLU A 1 318 ? 20.036 -8.728 -5.709 1.00 88.75 318 GLU A N 1
ATOM 2481 C CA . GLU A 1 318 ? 19.303 -9.934 -6.068 1.00 88.75 318 GLU A CA 1
ATOM 2482 C C . GLU A 1 318 ? 18.883 -9.791 -7.533 1.00 88.75 318 GLU A C 1
ATOM 2484 O O . GLU A 1 318 ? 18.028 -8.952 -7.841 1.00 88.75 318 GLU A O 1
ATOM 2489 N N . PRO A 1 319 ? 19.522 -10.529 -8.457 1.00 84.69 319 PRO A N 1
ATOM 2490 C CA . PRO A 1 319 ? 19.298 -10.346 -9.880 1.00 84.69 319 PRO A CA 1
ATOM 2491 C C . PRO A 1 319 ? 17.877 -10.753 -10.266 1.00 84.69 319 PRO A C 1
ATOM 2493 O O . PRO A 1 319 ? 17.414 -11.849 -9.946 1.00 84.69 319 PRO A O 1
ATOM 2496 N N . PHE A 1 320 ? 17.211 -9.879 -11.016 1.00 87.25 320 PHE A N 1
ATOM 2497 C CA . PHE A 1 320 ? 15.921 -10.184 -11.618 1.00 87.25 320 PHE A CA 1
ATOM 2498 C C . PHE A 1 320 ? 16.103 -11.245 -12.703 1.00 87.25 320 PHE A C 1
ATOM 2500 O O . PHE A 1 320 ? 16.932 -11.097 -13.604 1.00 87.25 320 PHE A O 1
ATOM 2507 N N . ARG A 1 321 ? 15.308 -12.311 -12.649 1.00 87.19 321 ARG A N 1
ATOM 2508 C CA . ARG A 1 321 ? 15.181 -13.250 -13.761 1.00 87.19 321 ARG A CA 1
ATOM 2509 C C . ARG A 1 321 ? 14.249 -12.627 -14.786 1.00 87.19 321 ARG A C 1
ATOM 2511 O O . ARG A 1 321 ? 13.098 -12.328 -14.473 1.00 87.19 321 ARG A O 1
ATOM 2518 N N . VAL A 1 322 ? 14.769 -12.432 -15.990 1.00 88.88 322 VAL A N 1
ATOM 2519 C CA . VAL A 1 322 ? 14.022 -11.884 -17.120 1.00 88.88 322 VAL A CA 1
ATOM 2520 C C . VAL A 1 322 ? 13.507 -13.045 -17.960 1.00 88.88 322 VAL A C 1
ATOM 2522 O O . VAL A 1 322 ? 14.288 -13.902 -18.373 1.00 88.88 322 VAL A O 1
ATOM 2525 N N . ASN A 1 323 ? 12.202 -13.083 -18.200 1.00 88.75 323 ASN A N 1
ATOM 2526 C CA . ASN A 1 323 ? 11.572 -14.010 -19.132 1.00 88.75 323 ASN A CA 1
ATOM 2527 C C . ASN A 1 323 ? 10.812 -13.202 -20.192 1.00 88.75 323 ASN A C 1
ATOM 2529 O O . ASN A 1 323 ? 10.195 -12.188 -19.870 1.00 88.75 323 ASN A O 1
ATOM 2533 N N . LEU A 1 324 ? 10.911 -13.620 -21.450 1.00 87.00 324 LEU A N 1
ATOM 2534 C CA . LEU A 1 324 ? 10.282 -12.958 -22.587 1.00 87.00 324 LEU A CA 1
ATOM 2535 C C . LEU A 1 324 ? 9.128 -13.828 -23.071 1.00 87.00 324 LEU A C 1
ATOM 2537 O O . LEU A 1 324 ? 9.330 -15.011 -23.340 1.00 87.00 324 LEU A O 1
ATOM 2541 N N . GLN A 1 325 ? 7.946 -13.235 -23.194 1.00 86.12 325 GLN A N 1
ATOM 2542 C CA . GLN A 1 325 ? 6.758 -13.886 -23.745 1.00 86.12 325 GLN A CA 1
ATOM 2543 C C . GLN A 1 325 ? 6.079 -12.954 -24.749 1.00 86.12 325 GLN A C 1
ATOM 2545 O O . GLN A 1 325 ? 6.298 -11.741 -24.729 1.00 86.12 325 GLN A O 1
ATOM 2550 N N . ASN A 1 326 ? 5.263 -13.505 -25.645 1.00 84.75 326 ASN A N 1
ATOM 2551 C CA . ASN A 1 326 ? 4.431 -12.672 -26.511 1.00 84.75 326 ASN A CA 1
ATOM 2552 C C . ASN A 1 326 ? 3.369 -11.945 -25.672 1.00 84.75 326 ASN A C 1
ATOM 2554 O O . ASN A 1 326 ? 2.967 -12.430 -24.612 1.00 84.75 326 ASN A O 1
ATOM 2558 N N . SER A 1 327 ? 2.946 -10.761 -26.119 1.00 84.44 327 SER A N 1
ATOM 2559 C CA . SER A 1 327 ? 1.853 -10.056 -25.446 1.00 84.44 327 SER A CA 1
ATOM 2560 C C . SER A 1 327 ? 0.517 -10.725 -25.756 1.00 84.44 327 SER A C 1
ATOM 2562 O O . SER A 1 327 ? -0.178 -11.161 -24.840 1.00 84.44 327 SER A O 1
ATOM 2564 N N . LEU A 1 328 ? 0.223 -10.875 -27.050 1.00 83.62 328 LEU A N 1
ATOM 2565 C CA . LEU A 1 328 ? -0.981 -11.515 -27.560 1.00 83.62 328 LEU A CA 1
ATOM 2566 C C . LEU A 1 328 ? -0.894 -13.040 -27.487 1.00 83.62 328 LEU A C 1
ATOM 2568 O O . LEU A 1 328 ? 0.102 -13.611 -27.931 1.00 83.62 328 LEU A O 1
ATOM 2572 N N . ASN A 1 329 ? -1.943 -13.651 -26.933 1.00 82.75 329 ASN A N 1
ATOM 2573 C CA . ASN A 1 329 ? -2.273 -15.067 -27.038 1.00 82.75 329 ASN A CA 1
ATOM 2574 C C . ASN A 1 329 ? -3.489 -15.227 -27.962 1.00 82.75 329 ASN A C 1
ATOM 2576 O O . ASN A 1 329 ? -4.613 -14.897 -27.581 1.00 82.75 329 ASN A O 1
ATOM 2580 N N . ASP A 1 330 ? -3.229 -15.700 -29.175 1.00 76.25 330 ASP A N 1
ATOM 2581 C CA . ASP A 1 330 ? -4.198 -15.996 -30.234 1.00 76.25 330 ASP A CA 1
ATOM 2582 C C . ASP A 1 330 ? -4.717 -17.443 -30.198 1.00 76.25 330 ASP A C 1
ATOM 2584 O O . ASP A 1 330 ? -5.446 -17.848 -31.099 1.00 76.25 330 ASP A O 1
ATOM 2588 N N . GLU A 1 331 ? -4.333 -18.228 -29.182 1.00 76.31 331 GLU A N 1
ATOM 2589 C CA . GLU A 1 331 ? -4.680 -19.645 -28.989 1.00 76.31 331 GLU A CA 1
ATOM 2590 C C . GLU A 1 331 ? -4.253 -20.594 -30.132 1.00 76.31 331 GLU A C 1
ATOM 2592 O O . GLU A 1 331 ? -4.614 -21.774 -30.123 1.00 76.31 331 GLU A O 1
ATOM 2597 N N . ILE A 1 332 ? -3.471 -20.115 -31.109 1.00 72.81 332 ILE A N 1
ATOM 2598 C CA . ILE A 1 332 ? -3.075 -20.882 -32.300 1.00 72.81 332 ILE A CA 1
ATOM 2599 C C . ILE A 1 332 ? -1.564 -21.124 -32.309 1.00 72.81 332 ILE A C 1
ATOM 2601 O O . ILE A 1 332 ? -1.129 -22.274 -32.379 1.00 72.81 332 ILE A O 1
ATOM 2605 N N . GLU A 1 333 ? -0.758 -20.064 -32.226 1.00 63.53 333 GLU A N 1
ATOM 2606 C CA . GLU A 1 333 ? 0.710 -20.152 -32.320 1.00 63.53 333 GLU A CA 1
ATOM 2607 C C . GLU A 1 333 ? 1.445 -19.266 -31.307 1.00 63.53 333 GLU A C 1
ATOM 2609 O O . GLU A 1 333 ? 2.655 -19.418 -31.108 1.00 63.53 333 GLU A O 1
ATOM 2614 N N . SER A 1 334 ? 0.747 -18.344 -30.643 1.00 63.06 334 SER A N 1
ATOM 2615 C CA . SER A 1 334 ? 1.365 -17.420 -29.701 1.00 63.06 334 SER A CA 1
ATOM 2616 C C . SER A 1 334 ? 1.167 -17.879 -28.254 1.00 63.06 334 SER A C 1
ATOM 2618 O O . SER A 1 334 ? 0.092 -17.761 -27.679 1.00 63.06 334 SER A O 1
ATOM 2620 N N . ASP A 1 335 ? 2.248 -18.358 -27.623 1.00 70.06 335 ASP A N 1
ATOM 2621 C CA . ASP A 1 335 ? 2.357 -18.546 -26.162 1.00 70.06 335 ASP A CA 1
ATOM 2622 C C . ASP A 1 335 ? 2.373 -17.174 -25.445 1.00 70.06 335 ASP A C 1
ATOM 2624 O O . ASP A 1 335 ? 3.353 -16.767 -24.806 1.00 70.06 335 ASP A O 1
ATOM 2628 N N . GLY A 1 336 ? 1.313 -16.395 -25.651 1.00 76.00 336 GLY A N 1
ATOM 2629 C CA . GLY A 1 336 ? 1.145 -15.051 -25.132 1.00 76.00 336 GLY A CA 1
ATOM 2630 C C . GLY A 1 336 ? 0.609 -15.024 -23.709 1.00 76.00 336 GLY A C 1
ATOM 2631 O O . GLY A 1 336 ? -0.018 -15.973 -23.234 1.00 76.00 336 GLY A O 1
ATOM 2632 N N . LEU A 1 337 ? 0.852 -13.914 -23.016 1.00 79.75 337 LEU A N 1
ATOM 2633 C CA . LEU A 1 337 ? 0.409 -13.754 -21.633 1.00 79.75 337 LEU A CA 1
ATOM 2634 C C . LEU A 1 337 ? -1.049 -13.284 -21.513 1.00 79.75 337 LEU A C 1
ATOM 2636 O O . LEU A 1 337 ? -1.701 -13.635 -20.532 1.00 79.75 337 LEU A O 1
ATOM 2640 N N . TYR A 1 338 ? -1.550 -12.510 -22.480 1.00 82.25 338 TYR A N 1
ATOM 2641 C CA . TYR A 1 338 ? -2.883 -11.904 -22.439 1.00 82.25 338 TYR A CA 1
ATOM 2642 C C . TYR A 1 338 ? -3.708 -12.303 -23.667 1.00 82.25 338 TYR A C 1
ATOM 2644 O O . TYR A 1 338 ? -3.214 -12.275 -24.794 1.00 82.25 338 TYR A O 1
ATOM 2652 N N . THR A 1 339 ? -4.980 -12.641 -23.459 1.00 79.94 339 THR A N 1
ATOM 2653 C CA . THR A 1 339 ? -5.956 -12.855 -24.545 1.00 79.94 339 THR A CA 1
ATOM 2654 C C . THR A 1 339 ? -6.390 -11.518 -25.158 1.00 79.94 339 THR A C 1
ATOM 2656 O O . THR A 1 339 ? -6.286 -10.486 -24.496 1.00 79.94 339 THR A O 1
ATOM 2659 N N . GLU A 1 340 ? -6.946 -11.508 -26.376 1.00 75.50 340 GLU A N 1
ATOM 2660 C CA . GLU A 1 340 ? -7.395 -10.272 -27.063 1.00 75.50 340 GLU A CA 1
ATOM 2661 C C . GLU A 1 340 ? -8.357 -9.398 -26.236 1.00 75.50 340 GLU A C 1
ATOM 2663 O O . GLU A 1 340 ? -8.322 -8.168 -26.323 1.00 75.50 340 GLU A O 1
ATOM 2668 N N . ASP A 1 341 ? -9.184 -10.026 -25.397 1.00 75.94 341 ASP A N 1
ATOM 2669 C CA . ASP A 1 341 ? -10.162 -9.346 -24.541 1.00 75.94 341 ASP A CA 1
ATOM 2670 C C . ASP A 1 341 ? -9.561 -8.742 -23.258 1.00 75.94 341 ASP A C 1
ATOM 2672 O O . ASP A 1 341 ? -10.235 -8.000 -22.537 1.00 75.94 341 ASP A O 1
ATOM 2676 N N . GLN A 1 342 ? -8.300 -9.051 -22.943 1.00 75.25 342 GLN A N 1
ATOM 2677 C CA . GLN A 1 342 ? -7.622 -8.580 -21.740 1.00 75.25 342 GLN A CA 1
ATOM 2678 C C . GLN A 1 342 ? -6.718 -7.387 -22.047 1.00 75.25 342 GLN A C 1
ATOM 2680 O O . GLN A 1 342 ? -6.033 -7.330 -23.063 1.00 75.25 342 GLN A O 1
ATOM 2685 N N . LEU A 1 343 ? -6.691 -6.419 -21.132 1.00 80.19 343 LEU A N 1
ATOM 2686 C CA . LEU A 1 343 ? -5.701 -5.347 -21.163 1.00 80.19 343 LEU A CA 1
ATOM 2687 C C . LEU A 1 343 ? -4.423 -5.814 -20.465 1.00 80.19 343 LEU A C 1
ATOM 2689 O O . LEU A 1 343 ? -4.487 -6.498 -19.442 1.00 80.19 343 LEU A O 1
ATOM 2693 N N . THR A 1 344 ? -3.273 -5.392 -20.984 1.00 77.62 344 THR A N 1
ATOM 2694 C CA . THR A 1 344 ? -1.976 -5.670 -20.362 1.00 77.62 344 THR A CA 1
ATOM 2695 C C . THR A 1 344 ? -1.845 -4.982 -18.998 1.00 77.62 344 THR A C 1
ATOM 2697 O O . THR A 1 344 ? -2.627 -4.095 -18.638 1.00 77.62 344 THR A O 1
ATOM 2700 N N . ASP A 1 345 ? -0.812 -5.337 -18.227 1.00 70.94 345 ASP A N 1
ATOM 2701 C CA . ASP A 1 345 ? -0.527 -4.706 -16.932 1.00 70.94 345 ASP A CA 1
ATOM 2702 C C . ASP A 1 345 ? -0.374 -3.166 -17.031 1.00 70.94 345 ASP A C 1
ATOM 2704 O O . ASP A 1 345 ? -0.708 -2.469 -16.062 1.00 70.94 345 ASP A O 1
ATOM 2708 N N . GLU A 1 346 ? 0.044 -2.645 -18.197 1.00 75.38 346 GLU A N 1
ATOM 2709 C CA . GLU A 1 346 ? 0.148 -1.213 -18.534 1.00 75.38 346 GLU A CA 1
ATOM 2710 C C . GLU A 1 346 ? -1.137 -0.596 -19.124 1.00 75.38 346 GLU A C 1
ATOM 2712 O O . GLU A 1 346 ? -1.181 0.606 -19.389 1.00 75.38 346 GLU A O 1
ATOM 2717 N N . GLY A 1 347 ? -2.193 -1.387 -19.322 1.00 73.88 347 GLY A N 1
ATOM 2718 C CA . GLY A 1 347 ? -3.468 -0.932 -19.879 1.00 73.88 347 GLY A CA 1
ATOM 2719 C C . GLY A 1 347 ? -3.485 -0.803 -21.405 1.00 73.88 347 GLY A C 1
ATOM 2720 O O . GLY A 1 347 ? -4.355 -0.117 -21.943 1.00 73.88 347 GLY A O 1
ATOM 2721 N N . LYS A 1 348 ? -2.537 -1.430 -22.110 1.00 79.00 348 LYS A N 1
ATOM 2722 C CA . LYS A 1 348 ? -2.512 -1.487 -23.578 1.00 79.00 348 LYS A CA 1
ATOM 2723 C C . LYS A 1 348 ? -3.308 -2.695 -24.070 1.00 79.00 348 LYS A C 1
ATOM 2725 O O . LYS A 1 348 ? -3.549 -3.642 -23.322 1.00 79.00 348 LYS A O 1
ATOM 2730 N N . LYS A 1 349 ? -3.730 -2.653 -25.335 1.00 81.81 349 LYS A N 1
ATOM 2731 C CA . LYS A 1 349 ? -4.283 -3.835 -26.004 1.00 81.81 349 LYS A CA 1
ATOM 2732 C C . LYS A 1 349 ? -3.125 -4.722 -26.471 1.00 81.81 349 LYS A C 1
ATOM 2734 O O . LYS A 1 349 ? -2.229 -4.178 -27.122 1.00 81.81 349 LYS A O 1
ATOM 2739 N N . PRO A 1 350 ? -3.128 -6.025 -26.155 1.00 82.25 350 PRO A N 1
ATOM 2740 C CA . PRO A 1 350 ? -2.105 -6.941 -26.635 1.00 82.25 350 PRO A CA 1
ATOM 2741 C C . PRO A 1 350 ? -2.152 -7.028 -28.165 1.00 82.25 350 PRO A C 1
ATOM 2743 O O . PRO A 1 350 ? -3.225 -7.027 -28.768 1.00 82.25 350 PRO A O 1
ATOM 2746 N N . SER A 1 351 ? -0.984 -7.068 -28.801 1.00 83.69 351 SER A N 1
ATOM 2747 C CA . SER A 1 351 ? -0.837 -7.181 -30.257 1.00 83.69 351 SER A CA 1
ATOM 2748 C C . SER A 1 351 ? 0.328 -8.102 -30.619 1.00 83.69 351 SER A C 1
ATOM 2750 O O . SER A 1 351 ? 1.215 -8.327 -29.794 1.00 83.69 351 SER A O 1
ATOM 2752 N N . ASP A 1 352 ? 0.380 -8.606 -31.857 1.00 82.81 352 ASP A N 1
ATOM 2753 C CA . ASP A 1 352 ? 1.545 -9.393 -32.297 1.00 82.81 352 ASP A CA 1
ATOM 2754 C C . ASP A 1 352 ? 2.832 -8.554 -32.348 1.00 82.81 352 ASP A C 1
ATOM 2756 O O . ASP A 1 352 ? 3.922 -9.075 -32.132 1.00 82.81 352 ASP A O 1
ATOM 2760 N N . ASP A 1 353 ? 2.746 -7.241 -32.547 1.00 84.44 353 ASP A N 1
ATOM 2761 C CA . ASP A 1 353 ? 3.936 -6.384 -32.567 1.00 84.44 353 ASP A CA 1
ATOM 2762 C C . ASP A 1 353 ? 4.522 -6.126 -31.172 1.00 84.44 353 ASP A C 1
ATOM 2764 O O . ASP A 1 353 ? 5.630 -5.606 -31.054 1.00 84.44 353 ASP A O 1
ATOM 2768 N N . THR A 1 354 ? 3.825 -6.524 -30.105 1.00 85.81 354 THR A N 1
ATOM 2769 C CA . THR A 1 354 ? 4.243 -6.292 -28.719 1.00 85.81 354 THR A CA 1
ATOM 2770 C C . THR A 1 354 ? 4.685 -7.586 -28.030 1.00 85.81 354 THR A C 1
ATOM 2772 O O . THR A 1 354 ? 4.121 -8.669 -28.211 1.00 85.81 354 THR A O 1
ATOM 2775 N N . MET A 1 355 ? 5.741 -7.493 -27.224 1.00 86.56 355 MET A N 1
ATOM 2776 C CA . MET A 1 355 ? 6.223 -8.559 -26.345 1.00 86.56 355 MET A CA 1
ATOM 2777 C C . MET A 1 355 ? 6.178 -8.114 -24.883 1.00 86.56 355 MET A C 1
ATOM 2779 O O . MET A 1 355 ? 6.363 -6.942 -24.562 1.00 86.56 355 MET A O 1
ATOM 2783 N N . CYS A 1 356 ? 5.974 -9.072 -23.989 1.00 86.69 356 CYS A N 1
ATOM 2784 C CA . CYS A 1 356 ? 5.932 -8.859 -22.554 1.00 86.69 356 CYS A CA 1
ATOM 2785 C C . CYS A 1 356 ? 7.236 -9.346 -21.906 1.00 86.69 356 CYS A C 1
ATOM 2787 O O . CYS A 1 356 ? 7.612 -10.518 -21.994 1.00 86.69 356 CYS A O 1
ATOM 2789 N N . VAL A 1 357 ? 7.920 -8.440 -21.211 1.00 87.19 357 VAL A N 1
ATOM 2790 C CA . VAL A 1 357 ? 9.106 -8.729 -20.402 1.00 87.19 357 VAL A CA 1
ATOM 2791 C C . VAL A 1 357 ? 8.660 -8.979 -18.966 1.00 87.19 357 VAL A C 1
ATOM 2793 O O . VAL A 1 357 ? 8.304 -8.052 -18.237 1.00 87.19 357 VAL A O 1
ATOM 2796 N N . LYS A 1 358 ? 8.682 -10.241 -18.539 1.00 84.75 358 LYS A N 1
ATOM 2797 C CA . LYS A 1 358 ? 8.353 -10.647 -17.172 1.00 84.75 358 LYS A CA 1
ATOM 2798 C C . LYS A 1 358 ? 9.605 -10.602 -16.305 1.00 84.75 358 LYS A C 1
ATOM 2800 O O . LYS A 1 358 ? 10.555 -11.356 -16.520 1.00 84.75 358 LYS A O 1
ATOM 2805 N N . LEU A 1 359 ? 9.589 -9.732 -15.304 1.00 86.44 359 LEU A N 1
ATOM 2806 C CA . LEU A 1 359 ? 10.642 -9.611 -14.301 1.00 86.44 359 LEU A CA 1
ATOM 2807 C C . LEU A 1 359 ? 10.228 -10.374 -13.041 1.00 86.44 359 LEU A C 1
ATOM 2809 O O . LEU A 1 359 ? 9.131 -10.164 -12.516 1.00 86.44 359 LEU A O 1
ATOM 2813 N N . SER A 1 360 ? 11.090 -11.270 -12.556 1.00 84.56 360 SER A N 1
ATOM 2814 C CA . SER A 1 360 ? 10.908 -11.897 -11.242 1.00 84.56 360 SER A CA 1
ATOM 2815 C C . SER A 1 360 ? 11.081 -10.881 -10.107 1.00 84.56 360 SER A C 1
ATOM 2817 O O . SER A 1 360 ? 11.677 -9.828 -10.330 1.00 84.56 360 SER A O 1
ATOM 2819 N N . PRO A 1 361 ? 10.659 -11.212 -8.874 1.00 83.81 361 PRO A N 1
ATOM 2820 C CA . PRO A 1 361 ? 11.075 -10.471 -7.691 1.00 83.81 361 PRO A CA 1
ATOM 2821 C C . PRO A 1 361 ? 12.601 -10.359 -7.609 1.00 83.81 361 PRO A C 1
ATOM 2823 O O . PRO A 1 361 ? 13.320 -11.257 -8.065 1.00 83.81 361 PRO A O 1
ATOM 2826 N N . GLY A 1 362 ? 13.082 -9.254 -7.050 1.00 86.31 362 GLY A N 1
ATOM 2827 C CA . GLY A 1 362 ? 14.508 -8.978 -6.901 1.00 86.31 362 GLY A CA 1
ATOM 2828 C C . GLY A 1 362 ? 14.780 -7.577 -6.361 1.00 86.31 362 GLY A C 1
ATOM 2829 O O . GLY A 1 362 ? 13.865 -6.772 -6.148 1.00 86.31 362 GLY A O 1
ATOM 2830 N N . ARG A 1 363 ? 16.063 -7.276 -6.159 1.00 88.19 363 ARG A N 1
ATOM 2831 C CA . ARG A 1 363 ? 16.533 -6.033 -5.547 1.00 88.19 363 ARG A CA 1
ATOM 2832 C C . ARG A 1 363 ? 17.716 -5.475 -6.316 1.00 88.19 363 ARG A C 1
ATOM 2834 O O . ARG A 1 363 ? 18.766 -6.112 -6.417 1.00 88.19 363 ARG A O 1
ATOM 2841 N N . ALA A 1 364 ? 17.588 -4.237 -6.772 1.00 89.75 364 ALA A N 1
ATOM 2842 C CA . ALA A 1 364 ? 18.675 -3.517 -7.420 1.00 89.75 364 ALA A CA 1
ATOM 2843 C C . ALA A 1 364 ? 18.754 -2.063 -6.972 1.00 89.75 364 ALA A C 1
ATOM 2845 O O . ALA A 1 364 ? 17.820 -1.509 -6.401 1.00 89.75 364 ALA A O 1
ATOM 2846 N N . TYR A 1 365 ? 19.891 -1.444 -7.254 1.00 89.38 365 TYR A N 1
ATOM 2847 C CA . TYR A 1 365 ? 20.149 -0.034 -7.042 1.00 89.38 365 TYR A CA 1
ATOM 2848 C C . TYR A 1 365 ? 20.390 0.624 -8.395 1.00 89.38 365 TYR A C 1
ATOM 2850 O O . TYR A 1 365 ? 21.355 0.310 -9.091 1.00 89.38 365 TYR A O 1
ATOM 2858 N N . VAL A 1 366 ? 19.502 1.547 -8.767 1.00 88.12 366 VAL A N 1
ATOM 2859 C CA . VAL A 1 366 ? 19.591 2.322 -10.009 1.00 88.12 366 VAL A CA 1
ATOM 2860 C C . VAL A 1 366 ? 19.732 3.790 -9.642 1.00 88.12 366 VAL A C 1
ATOM 2862 O O . VAL A 1 366 ? 18.887 4.351 -8.945 1.00 88.12 366 VAL A O 1
ATOM 2865 N N . LYS A 1 367 ? 20.823 4.426 -10.074 1.00 87.38 367 LYS A N 1
ATOM 2866 C CA . LYS A 1 367 ? 21.229 5.773 -9.642 1.00 87.38 367 LYS A CA 1
ATOM 2867 C C . LYS A 1 367 ? 21.286 5.883 -8.110 1.00 87.38 367 LYS A C 1
ATOM 2869 O O . LYS A 1 367 ? 20.898 6.900 -7.539 1.00 87.38 367 LYS A O 1
ATOM 2874 N N . GLY A 1 368 ? 21.683 4.781 -7.464 1.00 83.50 368 GLY A N 1
ATOM 2875 C CA . GLY A 1 368 ? 21.712 4.592 -6.012 1.00 83.50 368 GLY A CA 1
ATOM 2876 C C . GLY A 1 368 ? 20.348 4.571 -5.313 1.00 83.50 368 GLY A C 1
ATOM 2877 O O . GLY A 1 368 ? 20.289 4.399 -4.098 1.00 83.50 368 GLY A O 1
ATOM 2878 N N . TYR A 1 369 ? 19.237 4.688 -6.043 1.00 85.31 369 TYR A N 1
ATOM 2879 C CA . TYR A 1 369 ? 17.914 4.424 -5.490 1.00 85.31 369 TYR A CA 1
ATOM 2880 C C . TYR A 1 369 ? 17.665 2.920 -5.478 1.00 85.31 369 TYR A C 1
ATOM 2882 O O . TYR A 1 369 ? 17.725 2.268 -6.520 1.00 85.31 369 TYR A O 1
ATOM 2890 N N . GLY A 1 370 ? 17.367 2.385 -4.295 1.00 83.69 370 GLY A N 1
ATOM 2891 C CA . GLY A 1 370 ? 16.904 1.011 -4.156 1.00 83.69 370 GLY A CA 1
ATOM 2892 C C . GLY A 1 370 ? 15.554 0.830 -4.846 1.00 83.69 370 GLY A C 1
ATOM 2893 O O . GLY A 1 370 ? 14.607 1.570 -4.568 1.00 83.69 370 GLY A O 1
ATOM 2894 N N . VAL A 1 371 ? 15.493 -0.149 -5.738 1.00 82.75 371 VAL A N 1
ATOM 2895 C CA . VAL A 1 371 ? 14.291 -0.656 -6.390 1.00 82.75 371 VAL A CA 1
ATOM 2896 C C . VAL A 1 371 ? 14.113 -2.087 -5.910 1.00 82.75 371 VAL A C 1
ATOM 2898 O O . VAL A 1 371 ? 14.994 -2.929 -6.101 1.00 82.75 371 VAL A O 1
ATOM 2901 N N . TYR A 1 372 ? 12.982 -2.337 -5.262 1.00 81.12 372 TYR A N 1
ATOM 2902 C CA . TYR A 1 372 ? 12.593 -3.653 -4.788 1.00 81.12 372 TYR A CA 1
ATOM 2903 C C . TYR A 1 372 ? 11.273 -4.037 -5.444 1.00 81.12 372 TYR A C 1
ATOM 2905 O O . TYR A 1 372 ? 10.336 -3.238 -5.475 1.00 81.12 372 TYR A O 1
ATOM 2913 N N . LEU A 1 373 ? 11.237 -5.236 -6.018 1.00 79.12 373 LEU A N 1
ATOM 2914 C CA . LEU A 1 373 ? 10.042 -5.810 -6.620 1.00 79.12 373 LEU A CA 1
ATOM 2915 C C . LEU A 1 373 ? 9.648 -7.027 -5.784 1.00 79.12 373 LEU A C 1
ATOM 2917 O O . LEU A 1 373 ? 10.318 -8.052 -5.848 1.00 79.12 373 LEU A O 1
ATOM 2921 N N . ASN A 1 374 ? 8.574 -6.917 -4.997 1.00 69.94 374 ASN A N 1
ATOM 2922 C CA . ASN A 1 374 ? 8.066 -8.018 -4.166 1.00 69.94 374 ASN A CA 1
ATOM 2923 C C . ASN A 1 374 ? 7.336 -9.089 -5.001 1.00 69.94 374 ASN A C 1
ATOM 2925 O O . ASN A 1 374 ? 7.164 -10.218 -4.549 1.00 69.94 374 ASN A O 1
ATOM 2929 N N . GLY A 1 375 ? 6.878 -8.730 -6.204 1.00 73.62 375 GLY A N 1
ATOM 2930 C CA . GLY A 1 375 ? 6.083 -9.575 -7.092 1.00 73.62 375 GLY A CA 1
ATOM 2931 C C . GLY A 1 375 ? 6.608 -9.572 -8.525 1.00 73.62 375 GLY A C 1
ATOM 2932 O O . GLY A 1 375 ? 7.565 -8.873 -8.855 1.00 73.62 375 GLY A O 1
ATOM 2933 N N . THR A 1 376 ? 5.969 -10.361 -9.390 1.00 78.75 376 THR A N 1
ATOM 2934 C CA . THR A 1 376 ? 6.275 -10.342 -10.825 1.00 78.75 376 THR A CA 1
ATOM 2935 C C . THR A 1 376 ? 5.671 -9.104 -11.484 1.00 78.75 376 THR A C 1
ATOM 2937 O O . THR A 1 376 ? 4.465 -8.844 -11.386 1.00 78.75 376 THR A O 1
ATOM 2940 N N . THR A 1 377 ? 6.517 -8.343 -12.175 1.00 81.56 377 THR A N 1
ATOM 2941 C CA . THR A 1 377 ? 6.101 -7.196 -12.989 1.00 81.56 377 THR A CA 1
ATOM 2942 C C . THR A 1 377 ? 6.260 -7.534 -14.458 1.00 81.56 377 THR A C 1
ATOM 2944 O O . THR A 1 377 ? 7.298 -8.064 -14.860 1.00 81.56 377 THR A O 1
ATOM 2947 N N . VAL A 1 378 ? 5.243 -7.218 -15.249 1.00 84.56 378 VAL A N 1
ATOM 2948 C CA . VAL A 1 378 ? 5.254 -7.406 -16.696 1.00 84.56 378 VAL A CA 1
ATOM 2949 C C . VAL A 1 378 ? 5.364 -6.035 -17.347 1.00 84.56 378 VAL A C 1
ATOM 2951 O O . VAL A 1 378 ? 4.596 -5.139 -17.004 1.00 84.56 378 VAL A O 1
ATOM 2954 N N . LEU A 1 379 ? 6.344 -5.871 -18.232 1.00 85.44 379 LEU A N 1
ATOM 2955 C CA . LEU A 1 379 ? 6.562 -4.653 -19.007 1.00 85.44 379 LEU A CA 1
ATOM 2956 C C . LEU A 1 379 ? 6.273 -4.927 -20.483 1.00 85.44 379 LEU A C 1
ATOM 2958 O O . LEU A 1 379 ? 6.788 -5.905 -21.023 1.00 85.44 379 LEU A O 1
ATOM 2962 N N . ASP A 1 380 ? 5.518 -4.049 -21.135 1.00 86.25 380 ASP A N 1
ATOM 2963 C CA . ASP A 1 380 ? 5.232 -4.170 -22.564 1.00 86.25 380 ASP A CA 1
ATOM 2964 C C . ASP A 1 380 ? 6.304 -3.445 -23.384 1.00 86.25 380 ASP A C 1
ATOM 2966 O O . ASP A 1 380 ? 6.608 -2.273 -23.145 1.00 86.25 380 ASP A O 1
ATOM 2970 N N . VAL A 1 381 ? 6.886 -4.144 -24.358 1.00 87.38 381 VAL A N 1
ATOM 2971 C CA . VAL A 1 381 ? 7.945 -3.637 -25.237 1.00 87.38 381 VAL A CA 1
ATOM 2972 C C . VAL A 1 381 ? 7.615 -3.996 -26.681 1.00 87.38 381 VAL A C 1
ATOM 2974 O O . VAL A 1 381 ? 7.201 -5.119 -26.962 1.00 87.38 381 VAL A O 1
ATOM 2977 N N . ASP A 1 382 ? 7.832 -3.068 -27.607 1.00 87.50 382 ASP A N 1
ATOM 2978 C CA . ASP A 1 382 ? 7.655 -3.335 -29.035 1.00 87.50 382 ASP A CA 1
ATOM 2979 C C . ASP A 1 382 ? 8.729 -4.317 -29.531 1.00 87.50 382 ASP A C 1
ATOM 2981 O O . ASP A 1 382 ? 9.915 -4.211 -29.191 1.00 87.50 382 ASP A O 1
ATOM 2985 N N . LYS A 1 383 ? 8.323 -5.308 -30.327 1.00 86.88 383 LYS A N 1
ATOM 2986 C CA . LYS A 1 383 ? 9.250 -6.271 -30.925 1.00 86.88 383 LYS A CA 1
ATOM 2987 C C . LYS A 1 383 ? 10.154 -5.538 -31.927 1.00 86.88 383 LYS A C 1
ATOM 2989 O O . LYS A 1 383 ? 9.657 -4.748 -32.726 1.00 86.88 383 LYS A O 1
ATOM 2994 N N . PRO A 1 384 ? 11.468 -5.833 -31.972 1.00 82.81 384 PRO A N 1
ATOM 2995 C CA . PRO A 1 384 ? 12.392 -5.202 -32.914 1.00 82.81 384 PRO A CA 1
ATOM 2996 C C . PRO A 1 384 ? 12.226 -5.793 -34.328 1.00 82.81 384 PRO A C 1
ATOM 2998 O O . PRO A 1 384 ? 13.100 -6.505 -34.820 1.00 82.81 384 PRO A O 1
ATOM 3001 N N . ARG A 1 385 ? 11.076 -5.550 -34.965 1.00 78.88 385 ARG A N 1
ATOM 3002 C CA . ARG A 1 385 ? 10.719 -6.031 -36.312 1.00 78.88 385 ARG A CA 1
ATOM 3003 C C . ARG A 1 385 ? 10.715 -4.918 -37.363 1.00 78.88 385 ARG A C 1
ATOM 3005 O O . ARG A 1 385 ? 10.217 -5.129 -38.465 1.00 78.88 385 ARG A O 1
ATOM 3012 N N . ASP A 1 386 ? 11.294 -3.763 -37.048 1.00 78.44 386 ASP A N 1
ATOM 3013 C CA . ASP A 1 386 ? 11.395 -2.648 -37.985 1.00 78.44 386 ASP A CA 1
ATOM 3014 C C . ASP A 1 386 ? 12.155 -3.076 -39.246 1.00 78.44 386 ASP A C 1
ATOM 3016 O O . ASP A 1 386 ? 13.358 -3.355 -39.223 1.00 78.44 386 ASP A O 1
ATOM 3020 N N . VAL A 1 387 ? 11.443 -3.128 -40.370 1.00 80.81 387 VAL A N 1
ATOM 3021 C CA . VAL A 1 387 ? 12.031 -3.398 -41.679 1.00 80.81 387 VAL A CA 1
ATOM 3022 C C . VAL A 1 387 ? 12.394 -2.085 -42.360 1.00 80.81 387 VAL A C 1
ATOM 3024 O O . VAL A 1 387 ? 11.639 -1.114 -42.347 1.00 80.81 387 VAL A O 1
ATOM 3027 N N . LYS A 1 388 ? 13.578 -2.051 -42.973 1.00 80.00 388 LYS A N 1
ATOM 3028 C CA . LYS A 1 388 ? 13.978 -0.963 -43.863 1.00 80.00 388 LYS A CA 1
ATOM 3029 C C . LYS A 1 388 ? 13.822 -1.432 -45.299 1.00 80.00 388 LYS A C 1
ATOM 3031 O O . LYS A 1 388 ? 14.606 -2.259 -45.761 1.00 80.00 388 LYS A O 1
ATOM 3036 N N . ASP A 1 389 ? 12.866 -0.854 -46.011 1.00 79.00 389 ASP A N 1
ATOM 3037 C CA . ASP A 1 389 ? 12.701 -1.122 -47.433 1.00 79.00 389 ASP A CA 1
ATOM 3038 C C . ASP A 1 389 ? 13.887 -0.558 -48.225 1.00 79.00 389 ASP A C 1
ATOM 3040 O O . ASP A 1 389 ? 14.188 0.639 -48.191 1.00 79.00 389 ASP A O 1
ATOM 3044 N N . ILE A 1 390 ? 14.581 -1.439 -48.949 1.00 77.12 390 ILE A N 1
ATOM 3045 C CA . ILE A 1 390 ? 15.635 -1.075 -49.898 1.00 77.12 390 ILE A CA 1
ATOM 3046 C C . ILE A 1 390 ? 15.125 -1.434 -51.301 1.00 77.12 390 ILE A C 1
ATOM 3048 O O . ILE A 1 390 ? 15.254 -2.584 -51.718 1.00 77.12 390 ILE A O 1
ATOM 3052 N N . PRO A 1 391 ? 14.551 -0.477 -52.054 1.00 74.25 391 PRO A N 1
ATOM 3053 C CA . PRO A 1 391 ? 13.901 -0.758 -53.338 1.00 74.25 391 PRO A CA 1
ATOM 3054 C C . PRO A 1 391 ? 14.872 -1.148 -54.466 1.00 74.25 391 PRO A C 1
ATOM 3056 O O . PRO A 1 391 ? 14.440 -1.625 -55.510 1.00 74.25 391 PRO A O 1
ATOM 3059 N N . SER A 1 392 ? 16.181 -0.952 -54.286 1.00 73.50 392 SER A N 1
ATOM 3060 C CA . SER A 1 392 ? 17.191 -1.193 -55.322 1.00 73.50 392 SER A CA 1
ATOM 3061 C C . SER A 1 392 ? 18.439 -1.870 -54.752 1.00 73.50 392 SER A C 1
ATOM 3063 O O . SER A 1 392 ? 19.526 -1.290 -54.736 1.00 73.50 392 SER A O 1
ATOM 3065 N N . ALA A 1 393 ? 18.288 -3.098 -54.256 1.00 69.50 393 ALA A N 1
ATOM 3066 C CA . ALA A 1 393 ? 19.417 -3.976 -53.966 1.00 69.50 393 ALA A CA 1
ATOM 3067 C C . ALA A 1 393 ? 19.618 -4.942 -55.144 1.00 69.50 393 ALA A C 1
ATOM 3069 O O . ALA A 1 393 ? 18.763 -5.777 -55.430 1.00 69.50 393 ALA A O 1
ATOM 3070 N N . SER A 1 394 ? 20.750 -4.826 -55.843 1.00 66.06 394 SER A N 1
ATOM 3071 C CA . SER A 1 394 ? 21.142 -5.799 -56.866 1.00 66.06 394 SER A CA 1
ATOM 3072 C C . SER A 1 394 ? 21.675 -7.051 -56.173 1.00 66.06 394 SER A C 1
ATOM 3074 O O . SER A 1 394 ? 22.849 -7.104 -55.811 1.00 66.06 394 SER A O 1
ATOM 3076 N N . ILE A 1 395 ? 20.815 -8.046 -55.962 1.00 72.56 395 ILE A N 1
ATOM 3077 C CA . ILE A 1 395 ? 21.209 -9.352 -55.427 1.00 72.56 395 ILE A CA 1
ATOM 3078 C C . ILE A 1 395 ? 21.709 -10.199 -56.609 1.00 72.56 395 ILE A C 1
ATOM 3080 O O . ILE A 1 395 ? 20.907 -10.517 -57.491 1.00 72.56 395 ILE A O 1
ATOM 3084 N N . PRO A 1 396 ? 23.007 -10.550 -56.691 1.00 63.06 396 PRO A N 1
ATOM 3085 C CA . PRO A 1 396 ? 23.502 -11.401 -57.764 1.00 63.06 396 PRO A CA 1
ATOM 3086 C C . PRO A 1 396 ? 22.894 -12.801 -57.624 1.00 63.06 396 PRO A C 1
ATOM 3088 O O . PRO A 1 396 ? 23.187 -13.535 -56.684 1.00 63.06 396 PRO A O 1
ATOM 3091 N N . PHE A 1 397 ? 22.027 -13.160 -58.566 1.00 65.06 397 PHE A N 1
ATOM 3092 C CA . PHE A 1 397 ? 21.437 -14.489 -58.682 1.00 65.06 397 PHE A CA 1
ATOM 3093 C C . PHE A 1 397 ? 22.240 -15.301 -59.705 1.00 65.06 397 PHE A C 1
ATOM 3095 O O . PHE A 1 397 ? 22.321 -14.923 -60.875 1.00 65.06 397 PHE A O 1
ATOM 3102 N N . SER A 1 398 ? 22.856 -16.403 -59.276 1.00 59.53 398 SER A N 1
ATOM 3103 C CA . SER A 1 398 ? 23.520 -17.359 -60.165 1.00 59.53 398 SER A CA 1
ATOM 3104 C C . SER A 1 398 ? 22.567 -18.511 -60.492 1.00 59.53 398 SER A C 1
ATOM 3106 O O . SER A 1 398 ? 22.002 -19.145 -59.603 1.00 59.53 398 SER A O 1
ATOM 3108 N N . MET A 1 399 ? 22.367 -18.779 -61.785 1.00 64.69 399 MET A N 1
ATOM 3109 C CA . MET A 1 399 ? 21.471 -19.831 -62.273 1.00 64.69 399 MET A CA 1
ATOM 3110 C C . MET A 1 399 ? 22.210 -20.756 -63.241 1.00 64.69 399 MET A C 1
ATOM 3112 O O . MET A 1 399 ? 22.944 -20.293 -64.112 1.00 64.69 399 MET A O 1
ATOM 3116 N N . GLY A 1 400 ? 21.964 -22.062 -63.121 1.00 67.69 400 GLY A N 1
ATOM 3117 C CA . GLY A 1 400 ? 22.472 -23.078 -64.045 1.00 67.69 400 GLY A CA 1
ATOM 3118 C C . GLY A 1 400 ? 23.755 -23.776 -63.588 1.00 67.69 400 GLY A C 1
ATOM 3119 O O . GLY A 1 400 ? 24.431 -23.357 -62.650 1.00 67.69 400 GLY A O 1
ATOM 3120 N N . SER A 1 401 ? 24.078 -24.879 -64.260 1.00 78.31 401 SER A N 1
ATOM 3121 C CA . SER A 1 401 ? 25.286 -25.669 -64.007 1.00 78.31 401 SER A CA 1
ATOM 3122 C C . SER A 1 401 ? 26.464 -25.099 -64.794 1.00 78.31 401 SER A C 1
ATOM 3124 O O . SER A 1 401 ? 26.347 -24.871 -65.997 1.00 78.31 401 SER A O 1
ATOM 3126 N N . LEU A 1 402 ? 27.599 -24.886 -64.127 1.00 83.25 402 LEU A N 1
ATOM 3127 C CA . LEU A 1 402 ? 28.829 -24.400 -64.751 1.00 83.25 402 LEU A CA 1
ATOM 3128 C C . LEU A 1 402 ? 29.635 -25.565 -65.343 1.00 83.25 402 LEU A C 1
ATOM 3130 O O . LEU A 1 402 ? 29.976 -26.512 -64.634 1.00 83.25 402 LEU A O 1
ATOM 3134 N N . LEU A 1 403 ? 29.987 -25.464 -66.623 1.00 83.69 403 LEU A N 1
ATOM 3135 C CA . LEU A 1 403 ? 30.994 -26.296 -67.274 1.00 83.69 403 LEU A CA 1
ATOM 3136 C C . LEU A 1 403 ? 32.161 -25.423 -67.724 1.00 83.69 403 LEU A C 1
ATOM 3138 O O . LEU A 1 403 ? 31.964 -24.435 -68.426 1.00 83.69 403 LEU A O 1
ATOM 3142 N N . ARG A 1 404 ? 33.383 -25.825 -67.379 1.00 86.06 404 ARG A N 1
ATOM 3143 C CA . ARG A 1 404 ? 34.593 -25.203 -67.918 1.00 86.06 404 ARG A CA 1
ATOM 3144 C C . ARG A 1 404 ? 34.993 -25.881 -69.213 1.00 86.06 404 ARG A C 1
ATOM 3146 O O . ARG A 1 404 ? 35.199 -27.096 -69.246 1.00 86.06 404 ARG A O 1
ATOM 3153 N N . VAL A 1 405 ? 35.080 -25.097 -70.279 1.00 84.44 405 VAL A N 1
ATOM 3154 C CA . VAL A 1 405 ? 35.422 -25.573 -71.620 1.00 84.44 405 VAL A CA 1
ATOM 3155 C C . VAL A 1 405 ? 36.665 -24.858 -72.129 1.00 84.44 405 VAL A C 1
ATOM 3157 O O . VAL A 1 405 ? 36.858 -23.676 -71.879 1.00 84.44 405 VAL A O 1
ATOM 3160 N N . ASN A 1 406 ? 37.520 -25.574 -72.849 1.00 82.00 406 ASN A N 1
ATOM 3161 C CA . ASN A 1 406 ? 38.691 -25.017 -73.519 1.00 82.00 406 ASN A CA 1
ATOM 3162 C C . ASN A 1 406 ? 38.612 -25.293 -75.025 1.00 82.00 406 ASN A C 1
ATOM 3164 O O . ASN A 1 406 ? 37.697 -25.972 -75.499 1.00 82.00 406 ASN A O 1
ATOM 3168 N N . ASN A 1 407 ? 39.558 -24.750 -75.793 1.00 77.81 407 ASN A N 1
ATOM 3169 C CA . ASN A 1 407 ? 39.611 -24.900 -77.248 1.00 77.81 407 ASN A CA 1
ATOM 3170 C C . ASN A 1 407 ? 38.292 -24.472 -77.932 1.00 77.81 407 ASN A C 1
ATOM 3172 O O . ASN A 1 407 ? 37.773 -25.150 -78.823 1.00 77.81 407 ASN A O 1
ATOM 3176 N N . VAL A 1 408 ? 37.712 -23.355 -77.487 1.00 79.06 408 VAL A N 1
ATOM 3177 C CA . VAL A 1 408 ? 36.421 -22.857 -77.984 1.00 79.06 408 VAL A CA 1
ATOM 3178 C C . VAL A 1 408 ? 36.579 -22.302 -79.403 1.00 79.06 408 VAL A C 1
ATOM 3180 O O . VAL A 1 408 ? 37.523 -21.576 -79.696 1.00 79.06 408 VAL A O 1
ATOM 3183 N N . LEU A 1 409 ? 35.642 -22.643 -80.294 1.00 76.12 409 LEU A N 1
ATOM 3184 C CA . LEU A 1 409 ? 35.533 -22.053 -81.629 1.00 76.12 409 LEU A CA 1
ATOM 3185 C C . LEU A 1 409 ? 34.181 -21.338 -81.752 1.00 76.12 409 LEU A C 1
ATOM 3187 O O . LEU A 1 409 ? 33.141 -21.993 -81.737 1.00 76.12 409 LEU A O 1
ATOM 3191 N N . GLY A 1 410 ? 34.212 -20.012 -81.901 1.00 76.00 410 GLY A N 1
ATOM 3192 C CA . GLY A 1 410 ? 33.009 -19.177 -81.968 1.00 76.00 410 GLY A CA 1
ATOM 3193 C C . GLY A 1 410 ? 32.354 -18.939 -80.605 1.00 76.00 410 GLY A C 1
ATOM 3194 O O . GLY A 1 410 ? 32.870 -19.349 -79.567 1.00 76.00 410 GLY A O 1
ATOM 3195 N N . THR A 1 411 ? 31.216 -18.250 -80.611 1.00 76.75 411 THR A N 1
ATOM 3196 C CA . THR A 1 411 ? 30.411 -17.992 -79.413 1.00 76.75 411 THR A CA 1
ATOM 3197 C C . THR A 1 411 ? 29.039 -18.650 -79.561 1.00 76.75 411 THR A C 1
ATOM 3199 O O . THR A 1 411 ? 28.460 -18.621 -80.652 1.00 76.75 411 THR A O 1
ATOM 3202 N N . PRO A 1 412 ? 28.493 -19.268 -78.497 1.00 76.38 412 PRO A N 1
ATOM 3203 C CA . PRO A 1 412 ? 27.121 -19.744 -78.532 1.00 76.38 412 PRO A CA 1
ATOM 3204 C C . PRO A 1 412 ? 26.172 -18.547 -78.642 1.00 76.38 412 PRO A C 1
ATOM 3206 O O . PRO A 1 412 ? 26.407 -17.489 -78.057 1.00 76.38 412 PRO A O 1
ATOM 3209 N N . TYR A 1 413 ? 25.079 -18.715 -79.381 1.00 74.44 413 TYR A N 1
ATOM 3210 C CA . TYR A 1 413 ? 24.037 -17.700 -79.448 1.00 74.44 413 TYR A CA 1
ATOM 3211 C C . TYR A 1 413 ? 23.218 -17.723 -78.147 1.00 74.44 413 TYR A C 1
ATOM 3213 O O . TYR A 1 413 ? 22.458 -18.659 -77.891 1.00 74.44 413 TYR A O 1
ATOM 3221 N N . ILE A 1 414 ? 23.418 -16.706 -77.305 1.00 75.69 414 ILE A N 1
ATOM 3222 C CA . ILE A 1 414 ? 22.755 -16.562 -76.004 1.00 75.69 414 ILE A CA 1
ATOM 3223 C C . ILE A 1 414 ? 21.541 -15.656 -76.179 1.00 75.69 414 ILE A C 1
ATOM 3225 O O . ILE A 1 414 ? 21.677 -14.471 -76.478 1.00 75.69 414 ILE A O 1
ATOM 3229 N N . ASN A 1 415 ? 20.346 -16.208 -75.988 1.00 70.06 415 ASN A N 1
ATOM 3230 C CA . ASN A 1 415 ? 19.111 -15.435 -75.964 1.00 70.06 415 ASN A CA 1
ATOM 3231 C C . ASN A 1 415 ? 18.119 -16.074 -74.966 1.00 70.06 415 ASN A C 1
ATOM 3233 O O . ASN A 1 415 ? 18.057 -17.299 -74.809 1.00 70.06 415 ASN A O 1
ATOM 3237 N N . LEU A 1 416 ? 17.358 -15.242 -74.260 1.00 63.03 416 LEU A N 1
ATOM 3238 C CA . LEU A 1 416 ? 16.312 -15.651 -73.329 1.00 63.03 416 LEU A CA 1
ATOM 3239 C C . LEU A 1 416 ? 14.971 -15.639 -74.083 1.00 63.03 416 LEU A C 1
ATOM 3241 O O . LEU A 1 416 ? 14.390 -14.583 -74.296 1.00 63.03 416 LEU A O 1
ATOM 3245 N N . GLY A 1 417 ? 14.485 -16.819 -74.496 1.00 58.59 417 GLY A N 1
ATOM 3246 C CA . GLY A 1 417 ? 13.124 -16.977 -75.043 1.00 58.59 417 GLY A CA 1
ATOM 3247 C C . GLY A 1 417 ? 12.992 -17.174 -76.563 1.00 58.59 417 GLY A C 1
ATOM 3248 O O . GLY A 1 417 ? 12.176 -16.512 -77.194 1.00 58.59 417 GLY A O 1
ATOM 3249 N N . GLY A 1 418 ? 13.730 -18.120 -77.160 1.00 57.09 418 GLY A N 1
ATOM 3250 C CA . GLY A 1 418 ? 13.538 -18.549 -78.557 1.00 57.09 418 GLY A CA 1
ATOM 3251 C C . GLY A 1 418 ? 13.214 -20.043 -78.675 1.00 57.09 418 GLY A C 1
ATOM 3252 O O . GLY A 1 418 ? 13.795 -20.854 -77.957 1.00 57.09 418 GLY A O 1
ATOM 3253 N N . ASN A 1 419 ? 12.303 -20.422 -79.581 1.00 56.72 419 ASN A N 1
ATOM 3254 C CA . ASN A 1 419 ? 11.789 -21.798 -79.654 1.00 56.72 419 ASN A CA 1
ATOM 3255 C C . ASN A 1 419 ? 12.811 -22.845 -80.144 1.00 56.72 419 ASN A C 1
ATOM 3257 O O . ASN A 1 419 ? 12.701 -23.995 -79.732 1.00 56.72 419 ASN A O 1
ATOM 3261 N N . ASN A 1 420 ? 13.823 -22.497 -80.957 1.00 58.16 420 ASN A N 1
ATOM 3262 C CA . ASN A 1 420 ? 14.667 -23.520 -81.609 1.00 58.16 420 ASN A CA 1
ATOM 3263 C C . ASN A 1 420 ? 16.160 -23.165 -81.813 1.00 58.16 420 ASN A C 1
ATOM 3265 O O . ASN A 1 420 ? 16.882 -23.983 -82.376 1.00 58.16 420 ASN A O 1
ATOM 3269 N N . THR A 1 421 ? 16.651 -21.988 -81.403 1.00 58.69 421 THR A N 1
ATOM 3270 C CA . THR A 1 421 ? 17.972 -21.478 -81.853 1.00 58.69 421 THR A CA 1
ATOM 3271 C C . THR A 1 421 ? 19.071 -21.426 -80.790 1.00 58.69 421 THR A C 1
ATOM 3273 O O . THR A 1 421 ? 20.219 -21.171 -81.136 1.00 58.69 421 THR A O 1
ATOM 3276 N N . ASN A 1 422 ? 18.763 -21.689 -79.515 1.00 71.62 422 ASN A N 1
ATOM 3277 C CA . ASN A 1 422 ? 19.711 -21.484 -78.402 1.00 71.62 422 ASN A CA 1
ATOM 3278 C C . ASN A 1 422 ? 20.142 -22.815 -77.770 1.00 71.62 422 ASN A C 1
ATOM 3280 O O . ASN A 1 422 ? 20.332 -22.907 -76.557 1.00 71.62 422 ASN A O 1
ATOM 3284 N N . VAL A 1 423 ? 20.206 -23.869 -78.586 1.00 77.50 423 VAL A N 1
ATOM 3285 C CA . VAL A 1 423 ? 20.506 -25.228 -78.135 1.00 77.50 423 VAL A CA 1
ATOM 3286 C C . VAL A 1 423 ? 21.947 -25.570 -78.488 1.00 77.50 423 VAL A C 1
ATOM 3288 O O . VAL A 1 423 ? 22.327 -25.551 -79.656 1.00 77.50 423 VAL A O 1
ATOM 3291 N N . VAL A 1 424 ? 22.733 -25.916 -77.475 1.00 82.50 424 VAL A N 1
ATOM 3292 C CA . VAL A 1 424 ? 24.050 -26.535 -77.614 1.00 82.50 424 VAL A CA 1
ATOM 3293 C C . VAL A 1 424 ? 23.888 -28.043 -77.525 1.00 82.50 424 VAL A C 1
ATOM 3295 O O . VAL A 1 424 ? 23.188 -28.572 -76.664 1.00 82.50 424 VAL A O 1
ATOM 3298 N N . GLU A 1 425 ? 24.533 -28.749 -78.440 1.00 86.06 425 GLU A N 1
ATOM 3299 C CA . GLU A 1 425 ? 24.541 -30.205 -78.471 1.00 86.06 425 GLU A CA 1
ATOM 3300 C C . GLU A 1 425 ? 25.729 -30.747 -77.675 1.00 86.06 425 GLU A C 1
ATOM 3302 O O . GLU A 1 425 ? 26.850 -30.251 -77.790 1.00 86.06 425 GLU A O 1
ATOM 3307 N N . LEU A 1 426 ? 25.483 -31.784 -76.877 1.00 86.75 426 LEU A N 1
ATOM 3308 C CA . LEU A 1 426 ? 26.498 -32.459 -76.077 1.00 86.75 426 LEU A CA 1
ATOM 3309 C C . LEU A 1 426 ? 26.908 -33.756 -76.778 1.00 86.75 426 LEU A C 1
ATOM 3311 O O . LEU A 1 426 ? 26.051 -34.536 -77.199 1.00 86.75 426 LEU A O 1
ATOM 3315 N N . TYR A 1 427 ? 28.213 -34.000 -76.879 1.00 86.12 427 TYR A N 1
ATOM 3316 C CA . TYR A 1 427 ? 28.798 -35.166 -77.548 1.00 86.12 427 TYR A CA 1
ATOM 3317 C C . TYR A 1 427 ? 29.672 -35.975 -76.581 1.00 86.12 427 TYR A C 1
ATOM 3319 O O . TYR A 1 427 ? 30.223 -35.425 -75.629 1.00 86.12 427 TYR A O 1
ATOM 3327 N N . ASN A 1 428 ? 29.797 -37.287 -76.809 1.00 84.69 428 ASN A N 1
ATOM 3328 C CA . ASN A 1 428 ? 30.552 -38.193 -75.927 1.00 84.69 428 ASN A CA 1
ATOM 3329 C C . ASN A 1 428 ? 32.078 -38.145 -76.090 1.00 84.69 428 ASN A C 1
ATOM 3331 O O . ASN A 1 428 ? 32.786 -38.814 -75.338 1.00 84.69 428 ASN A O 1
ATOM 3335 N N . GLN A 1 429 ? 32.595 -37.410 -77.071 1.00 82.31 429 GLN A N 1
ATOM 3336 C CA . GLN A 1 429 ? 34.025 -37.326 -77.346 1.00 82.31 429 GLN A CA 1
ATOM 3337 C C . GLN A 1 429 ? 34.480 -35.872 -77.398 1.00 82.31 429 GLN A C 1
ATOM 3339 O O . GLN A 1 429 ? 33.749 -34.976 -77.824 1.00 82.31 429 GLN A O 1
ATOM 3344 N N . ARG A 1 430 ? 35.723 -35.639 -76.965 1.00 78.19 430 ARG A N 1
ATOM 3345 C CA . ARG A 1 430 ? 36.377 -34.338 -77.130 1.00 78.19 430 ARG A CA 1
ATOM 3346 C C . ARG A 1 430 ? 36.670 -34.099 -78.611 1.00 78.19 430 ARG A C 1
ATOM 3348 O O . ARG A 1 430 ? 36.945 -35.034 -79.361 1.00 78.19 430 ARG A O 1
ATOM 3355 N N . ARG A 1 431 ? 36.641 -32.834 -79.025 1.00 73.81 431 ARG A N 1
ATOM 3356 C CA . ARG A 1 431 ? 36.930 -32.428 -80.406 1.00 73.81 431 ARG A CA 1
ATOM 3357 C C . ARG A 1 431 ? 38.378 -32.769 -80.790 1.00 73.81 431 ARG A C 1
ATOM 3359 O O . ARG A 1 431 ? 39.292 -32.493 -80.018 1.00 73.81 431 ARG A O 1
ATOM 3366 N N . SER A 1 432 ? 38.586 -33.307 -81.996 1.00 65.62 432 SER A N 1
ATOM 3367 C CA . SER A 1 432 ? 39.903 -33.747 -82.509 1.00 65.62 432 SER A CA 1
ATOM 3368 C C . SER A 1 432 ? 40.472 -32.859 -83.646 1.00 65.62 432 SER A C 1
ATOM 3370 O O . SER A 1 432 ? 41.373 -33.266 -84.369 1.00 65.62 432 SER A O 1
ATOM 3372 N N . GLY A 1 433 ? 39.990 -31.619 -83.815 1.00 65.69 433 GLY A N 1
ATOM 3373 C CA . GLY A 1 433 ? 40.490 -30.692 -84.848 1.00 65.69 433 GLY A CA 1
ATOM 3374 C C . GLY A 1 433 ? 39.815 -29.312 -84.843 1.00 65.69 433 GLY A C 1
ATOM 3375 O O . GLY A 1 433 ? 39.102 -28.983 -83.896 1.00 65.69 433 GLY A O 1
ATOM 3376 N N . SER A 1 434 ? 40.035 -28.507 -85.894 1.00 60.31 434 SER A N 1
ATOM 3377 C CA . SER A 1 434 ? 39.459 -27.154 -86.081 1.00 60.31 434 SER A CA 1
ATOM 3378 C C . SER A 1 434 ? 38.199 -27.166 -86.965 1.00 60.31 434 SER A C 1
ATOM 3380 O O . SER A 1 434 ? 38.079 -26.426 -87.939 1.00 60.31 434 SER A O 1
ATOM 3382 N N . THR A 1 435 ? 37.265 -28.070 -86.676 1.00 64.25 435 THR A N 1
ATOM 3383 C CA . THR A 1 435 ? 35.979 -28.169 -87.382 1.00 64.25 435 THR A CA 1
ATOM 3384 C C . THR A 1 435 ? 34.838 -27.807 -86.429 1.00 64.25 435 THR A C 1
ATOM 3386 O O . THR A 1 435 ? 34.852 -28.186 -85.262 1.00 64.25 435 THR A O 1
ATOM 3389 N N . GLY A 1 436 ? 33.844 -27.049 -86.903 1.00 64.00 436 GLY A N 1
ATOM 3390 C CA . GLY A 1 436 ? 32.674 -26.635 -86.108 1.00 64.00 436 GLY A CA 1
ATOM 3391 C C . GLY A 1 436 ? 31.631 -27.738 -85.872 1.00 64.00 436 GLY A C 1
ATOM 3392 O O . GLY A 1 436 ? 30.573 -27.463 -85.319 1.00 64.00 436 GLY A O 1
ATOM 3393 N N . ALA A 1 437 ? 31.902 -28.972 -86.308 1.00 69.06 437 ALA A N 1
ATOM 3394 C CA . ALA A 1 437 ? 31.002 -30.114 -86.169 1.00 69.06 437 ALA A CA 1
ATOM 3395 C C . ALA A 1 437 ? 31.349 -30.945 -84.922 1.00 69.06 437 ALA A C 1
ATOM 3397 O O . ALA A 1 437 ? 32.524 -31.190 -84.635 1.00 69.06 437 ALA A O 1
ATOM 3398 N N . GLY A 1 438 ? 30.326 -31.404 -84.194 1.00 69.69 438 GLY A N 1
ATOM 3399 C CA . GLY A 1 438 ? 30.496 -32.304 -83.053 1.00 69.69 438 GLY A CA 1
ATOM 3400 C C . GLY A 1 438 ? 31.185 -33.612 -83.449 1.00 69.69 438 GLY A C 1
ATOM 3401 O O . GLY A 1 438 ? 30.946 -34.153 -84.527 1.00 69.69 438 GLY A O 1
ATOM 3402 N N . THR A 1 439 ? 32.074 -34.110 -82.589 1.00 75.50 439 THR A N 1
ATOM 3403 C CA . THR A 1 439 ? 32.794 -35.377 -82.796 1.00 75.50 439 THR A CA 1
ATOM 3404 C C . THR A 1 439 ? 32.152 -36.477 -81.951 1.00 75.50 439 THR A C 1
ATOM 3406 O O . THR A 1 439 ? 31.904 -36.273 -80.766 1.00 75.50 439 THR A O 1
ATOM 3409 N N . GLY A 1 440 ? 31.901 -37.648 -82.537 1.00 80.38 440 GLY A N 1
ATOM 3410 C CA . GLY A 1 440 ? 31.311 -38.792 -81.836 1.00 80.38 440 GLY A CA 1
ATOM 3411 C C . GLY A 1 440 ? 29.782 -38.820 -81.889 1.00 80.38 440 GLY A C 1
ATOM 3412 O O . GLY A 1 440 ? 29.168 -38.365 -82.853 1.00 80.38 440 GLY A O 1
ATOM 3413 N N . ILE A 1 441 ? 29.161 -39.399 -80.861 1.00 80.81 441 ILE A N 1
ATOM 3414 C CA . ILE A 1 441 ? 27.708 -39.581 -80.783 1.00 80.81 441 ILE A CA 1
ATOM 3415 C C . ILE A 1 441 ? 27.107 -38.469 -79.924 1.00 80.81 441 ILE A C 1
ATOM 3417 O O . ILE A 1 441 ? 27.624 -38.153 -78.850 1.00 80.81 441 ILE A O 1
ATOM 3421 N N . LYS A 1 442 ? 25.997 -37.890 -80.389 1.00 83.94 442 LYS A N 1
ATOM 3422 C CA . LYS A 1 442 ? 25.223 -36.902 -79.638 1.00 83.94 442 LYS A CA 1
ATOM 3423 C C . LYS A 1 442 ? 24.578 -37.562 -78.414 1.00 83.94 442 LYS A C 1
ATOM 3425 O O . LYS A 1 442 ? 23.737 -38.446 -78.558 1.00 83.94 442 LYS A O 1
ATOM 3430 N N . ILE A 1 443 ? 24.970 -37.112 -77.226 1.00 85.56 443 ILE A N 1
ATOM 3431 C CA . ILE A 1 443 ? 24.527 -37.625 -75.918 1.00 85.56 443 ILE A CA 1
ATOM 3432 C C . ILE A 1 443 ? 23.570 -36.687 -75.192 1.00 85.56 443 ILE A C 1
ATOM 3434 O O . ILE A 1 443 ? 23.127 -36.997 -74.091 1.00 85.56 443 ILE A O 1
ATOM 3438 N N . GLY A 1 444 ? 23.247 -35.537 -75.773 1.00 86.75 444 GLY A N 1
ATOM 3439 C CA . GLY A 1 444 ? 22.270 -34.641 -75.184 1.00 86.75 444 GLY A CA 1
ATOM 3440 C C . GLY A 1 444 ? 22.217 -33.281 -75.848 1.00 86.75 444 GLY A C 1
ATOM 3441 O O . GLY A 1 444 ? 22.890 -33.011 -76.846 1.00 86.75 444 GLY A O 1
ATOM 3442 N N . GLN A 1 445 ? 21.391 -32.427 -75.269 1.00 87.75 445 GLN A N 1
ATOM 3443 C CA . GLN A 1 445 ? 21.208 -31.035 -75.634 1.00 87.75 445 GLN A CA 1
ATOM 3444 C C . GLN A 1 445 ? 21.036 -30.201 -74.367 1.00 87.75 445 GLN A C 1
ATOM 3446 O O . GLN A 1 445 ? 20.488 -30.676 -73.380 1.00 87.75 445 GLN A O 1
ATOM 3451 N N . ALA A 1 446 ? 21.511 -28.965 -74.394 1.00 86.06 446 ALA A N 1
ATOM 3452 C CA . ALA A 1 446 ? 21.359 -28.006 -73.311 1.00 86.06 446 ALA A CA 1
ATOM 3453 C C . ALA A 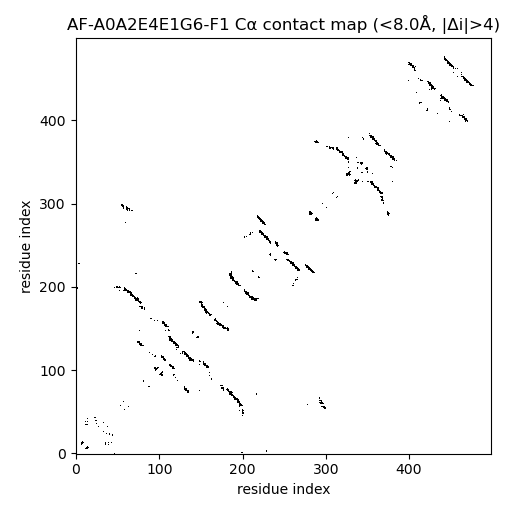1 446 ? 21.185 -26.600 -73.887 1.00 86.06 446 ALA A C 1
ATOM 3455 O O . ALA A 1 446 ? 21.445 -26.372 -75.069 1.00 86.06 446 ALA A O 1
ATOM 3456 N N . ARG A 1 447 ? 20.778 -25.639 -73.061 1.00 85.06 447 ARG A N 1
ATOM 3457 C CA . ARG A 1 447 ? 20.728 -24.220 -73.433 1.00 85.06 447 ARG A CA 1
ATOM 3458 C C . ARG A 1 447 ? 21.784 -23.437 -72.671 1.00 85.06 447 ARG A C 1
ATOM 3460 O O . ARG A 1 447 ? 22.113 -23.783 -71.540 1.00 85.06 447 ARG A O 1
ATOM 3467 N N . VAL A 1 448 ? 22.308 -22.380 -73.287 1.00 83.00 448 VAL A N 1
ATOM 3468 C CA . VAL A 1 448 ? 23.359 -21.541 -72.689 1.00 83.00 448 VAL A CA 1
ATOM 3469 C C . VAL A 1 448 ? 22.746 -20.307 -72.048 1.00 83.00 448 VAL A C 1
ATOM 3471 O O . VAL A 1 448 ? 22.007 -19.572 -72.703 1.00 83.00 448 VAL A O 1
ATOM 3474 N N . TYR A 1 449 ? 23.059 -20.090 -70.773 1.00 78.75 449 TYR A N 1
ATOM 3475 C CA . TYR A 1 449 ? 22.680 -18.892 -70.026 1.00 78.75 449 TYR A CA 1
ATOM 3476 C C . TYR A 1 449 ? 23.751 -17.803 -70.131 1.00 78.75 449 TYR A C 1
ATOM 3478 O O . TYR A 1 449 ? 23.442 -16.657 -70.441 1.00 78.75 449 TYR A O 1
ATOM 3486 N N . SER A 1 450 ? 25.016 -18.167 -69.924 1.00 82.06 450 SER A N 1
ATOM 3487 C CA . SER A 1 450 ? 26.156 -17.264 -70.074 1.00 82.06 450 SER A CA 1
ATOM 3488 C C . SER A 1 450 ? 27.388 -18.018 -70.571 1.00 82.06 450 SER A C 1
ATOM 3490 O O . SER A 1 450 ? 27.543 -19.221 -70.344 1.00 82.06 450 SER A O 1
ATOM 3492 N N . PHE A 1 451 ? 28.239 -17.300 -71.300 1.00 82.75 451 PHE A N 1
ATOM 3493 C CA . PHE A 1 451 ? 29.501 -17.797 -71.830 1.00 82.75 451 PHE A CA 1
ATOM 3494 C C . PHE A 1 451 ? 30.537 -16.675 -71.766 1.00 82.75 451 PHE A C 1
ATOM 3496 O O . PHE A 1 451 ? 30.303 -15.595 -72.311 1.00 82.75 451 PHE A O 1
ATOM 3503 N N . GLY A 1 452 ? 31.666 -16.921 -71.109 1.00 83.56 452 GLY A N 1
ATOM 3504 C CA . GLY A 1 452 ? 32.732 -15.934 -70.943 1.00 83.56 452 GLY A CA 1
ATOM 3505 C C . GLY A 1 452 ? 34.064 -16.585 -70.597 1.00 83.56 452 GLY A C 1
ATOM 3506 O O . GLY A 1 452 ? 34.109 -17.772 -70.289 1.00 83.56 452 GLY A O 1
ATOM 3507 N N . VAL A 1 453 ? 35.158 -15.828 -70.689 1.00 82.25 453 VAL A N 1
ATOM 3508 C CA . VAL A 1 453 ? 36.478 -16.325 -70.276 1.00 82.25 453 VAL A CA 1
ATOM 3509 C C . VAL A 1 453 ? 36.524 -16.409 -68.751 1.00 82.25 453 VAL A C 1
ATOM 3511 O O . VAL A 1 453 ? 36.063 -15.486 -68.080 1.00 82.25 453 VAL A O 1
ATOM 3514 N N . ALA A 1 454 ? 37.074 -17.498 -68.218 1.00 75.62 454 ALA A N 1
ATOM 3515 C CA . ALA A 1 454 ? 37.254 -17.668 -66.783 1.00 75.62 454 ALA A CA 1
ATOM 3516 C C . ALA A 1 454 ? 38.462 -16.836 -66.314 1.00 75.62 454 ALA A C 1
ATOM 3518 O O . ALA A 1 454 ? 39.596 -17.175 -66.647 1.00 75.62 454 ALA A O 1
ATOM 3519 N N . ASP A 1 455 ? 38.210 -15.738 -65.589 1.00 68.56 455 ASP A N 1
ATOM 3520 C CA . ASP A 1 455 ? 39.167 -14.921 -64.808 1.00 68.56 455 ASP A CA 1
ATOM 3521 C C . ASP A 1 455 ? 40.560 -14.642 -65.431 1.00 68.56 455 ASP A C 1
ATOM 3523 O O . ASP A 1 455 ? 41.540 -14.408 -64.723 1.00 68.56 455 ASP A O 1
ATOM 3527 N N . SER A 1 456 ? 40.678 -14.624 -66.762 1.00 69.38 456 SER A N 1
ATOM 3528 C CA . SER A 1 456 ? 41.931 -14.341 -67.471 1.00 69.38 456 SER A CA 1
ATOM 3529 C C . SER A 1 456 ? 41.672 -13.806 -68.887 1.00 69.38 456 SER A C 1
ATOM 3531 O O . SER A 1 456 ? 40.635 -14.110 -69.476 1.00 69.38 456 SER A O 1
ATOM 3533 N N . PRO A 1 457 ? 42.572 -13.001 -69.481 1.00 77.50 457 PRO A N 1
ATOM 3534 C CA . PRO A 1 457 ? 42.530 -12.693 -70.908 1.00 77.50 457 PRO A CA 1
ATOM 3535 C C . PRO A 1 457 ? 42.691 -13.949 -71.780 1.00 77.50 457 PRO A C 1
ATOM 3537 O O . PRO A 1 457 ? 43.296 -14.942 -71.379 1.00 77.50 457 PRO A O 1
ATOM 3540 N N . TYR A 1 458 ? 42.177 -13.906 -73.012 1.00 77.69 458 TYR A N 1
ATOM 3541 C CA . TYR A 1 458 ? 42.390 -14.987 -73.977 1.00 77.69 458 TYR A CA 1
ATOM 3542 C C . TYR A 1 458 ? 43.861 -15.053 -74.403 1.00 77.69 458 TYR A C 1
ATOM 3544 O O . TYR A 1 458 ? 44.387 -14.089 -74.960 1.00 77.69 458 TYR A O 1
ATOM 3552 N N . GLU A 1 459 ? 44.502 -16.201 -74.187 1.00 77.00 459 GLU A N 1
ATOM 3553 C CA . GLU A 1 459 ? 45.911 -16.419 -74.531 1.00 77.00 459 GLU A CA 1
ATOM 3554 C C . GLU A 1 459 ? 46.064 -17.390 -75.706 1.00 77.00 459 GLU A C 1
ATOM 3556 O O . GLU A 1 459 ? 46.792 -17.108 -76.657 1.00 77.00 459 GLU A O 1
ATOM 3561 N N . ASN A 1 460 ? 45.393 -18.546 -75.662 1.00 77.50 460 ASN A N 1
ATOM 3562 C CA . ASN A 1 460 ? 45.471 -19.580 -76.697 1.00 77.50 460 ASN A CA 1
ATOM 3563 C C . ASN A 1 460 ? 44.334 -20.616 -76.548 1.00 77.50 460 ASN A C 1
ATOM 3565 O O . ASN A 1 460 ? 43.416 -20.457 -75.748 1.00 77.50 460 ASN A O 1
ATOM 3569 N N . ALA A 1 461 ? 44.396 -21.715 -77.310 1.00 74.25 461 ALA A N 1
ATOM 3570 C CA . ALA A 1 461 ? 43.404 -22.794 -77.265 1.00 74.25 461 ALA A CA 1
ATOM 3571 C C . ALA A 1 461 ? 43.283 -23.505 -75.897 1.00 74.25 461 ALA A C 1
ATOM 3573 O O . ALA A 1 461 ? 42.330 -24.256 -75.692 1.00 74.25 461 ALA A O 1
ATOM 3574 N N . SER A 1 462 ? 44.210 -23.280 -74.963 1.00 77.69 462 SER A N 1
ATOM 3575 C CA . SER A 1 462 ? 44.146 -23.793 -73.591 1.00 77.69 462 SER A CA 1
ATOM 3576 C C . SER A 1 462 ? 43.393 -22.867 -72.631 1.00 77.69 462 SER A C 1
ATOM 3578 O O . SER A 1 462 ? 43.145 -23.283 -71.504 1.00 77.69 462 SER A O 1
ATOM 3580 N N . THR A 1 463 ? 43.015 -21.649 -73.044 1.00 82.75 463 THR A N 1
ATOM 3581 C CA . THR A 1 463 ? 42.228 -20.731 -72.210 1.00 82.75 463 THR A CA 1
ATOM 3582 C C . THR A 1 463 ? 40.885 -21.364 -71.832 1.00 82.75 463 THR A C 1
ATOM 3584 O O . THR A 1 463 ? 40.163 -21.879 -72.692 1.00 82.75 463 THR A O 1
ATOM 3587 N N . GLU A 1 464 ? 40.561 -21.318 -70.540 1.00 84.81 464 GLU A N 1
ATOM 3588 C CA . GLU A 1 464 ? 39.308 -21.827 -69.987 1.00 84.81 464 GLU A CA 1
ATOM 3589 C C . GLU A 1 464 ? 38.189 -20.788 -70.123 1.00 84.81 464 GLU A C 1
ATOM 3591 O O . GLU A 1 464 ? 38.366 -19.601 -69.850 1.00 84.81 464 GLU A O 1
ATOM 3596 N N . PHE A 1 465 ? 37.017 -21.249 -70.539 1.00 85.31 465 PHE A N 1
ATOM 3597 C CA . PHE A 1 465 ? 35.793 -20.470 -70.610 1.00 85.31 465 PHE A CA 1
ATOM 3598 C C . PHE A 1 465 ? 34.748 -21.082 -69.683 1.00 85.31 465 PHE A C 1
ATOM 3600 O O . PHE A 1 465 ? 34.545 -22.300 -69.679 1.00 85.31 465 PHE A O 1
ATOM 3607 N N . ASP A 1 466 ? 34.058 -20.222 -68.946 1.00 87.12 466 ASP A N 1
ATOM 3608 C CA . ASP A 1 466 ? 32.923 -20.578 -68.112 1.00 87.12 466 ASP A CA 1
ATOM 3609 C C . ASP A 1 466 ? 31.653 -20.613 -68.975 1.00 87.12 466 ASP A C 1
ATOM 3611 O O . ASP A 1 466 ? 31.222 -19.604 -69.541 1.00 87.12 466 ASP A O 1
ATOM 3615 N N . LEU A 1 467 ? 31.061 -21.802 -69.099 1.00 86.25 467 LEU A N 1
ATOM 3616 C CA . LEU A 1 467 ? 29.819 -22.059 -69.822 1.00 86.25 467 LEU A CA 1
ATOM 3617 C C . LEU A 1 467 ? 28.721 -22.445 -68.826 1.00 86.25 467 LEU A C 1
ATOM 3619 O O . LEU A 1 467 ? 28.714 -23.559 -68.300 1.00 86.25 467 LEU A O 1
ATOM 3623 N N . HIS A 1 468 ? 27.763 -21.550 -68.596 1.00 86.56 468 HIS A N 1
ATOM 3624 C CA . HIS A 1 468 ? 26.601 -21.843 -67.759 1.00 86.56 468 HIS A CA 1
ATOM 3625 C C . HIS A 1 468 ? 25.467 -22.425 -68.596 1.00 86.56 468 HIS A C 1
ATOM 3627 O O . HIS A 1 468 ? 24.972 -21.787 -69.532 1.00 86.56 468 HIS A O 1
ATOM 3633 N N . LEU A 1 469 ? 25.032 -23.631 -68.234 1.00 85.00 469 LEU A N 1
ATOM 3634 C CA . LEU A 1 469 ? 23.971 -24.364 -68.913 1.00 85.00 469 LEU A CA 1
ATOM 3635 C C . LEU A 1 469 ? 22.693 -24.446 -68.075 1.00 85.00 469 LEU A C 1
ATOM 3637 O O . LEU A 1 469 ? 22.733 -24.576 -66.851 1.00 85.00 469 LEU A O 1
ATOM 3641 N N . TYR A 1 470 ? 21.551 -24.441 -68.757 1.00 82.19 470 TYR A N 1
ATOM 3642 C CA . TYR A 1 470 ? 20.234 -24.731 -68.190 1.00 82.19 470 TYR A CA 1
ATOM 3643 C C . TYR A 1 470 ? 19.427 -25.622 -69.148 1.00 82.19 470 TYR A C 1
ATOM 3645 O O . TYR A 1 470 ? 19.774 -25.730 -70.325 1.00 82.19 470 TYR A O 1
ATOM 3653 N N . ASP A 1 471 ? 18.372 -26.279 -68.646 1.00 80.81 471 ASP A N 1
ATOM 3654 C CA . ASP A 1 471 ? 17.534 -27.213 -69.428 1.00 80.81 471 ASP A CA 1
ATOM 3655 C C . ASP A 1 471 ? 18.368 -28.316 -70.120 1.00 80.81 471 ASP A C 1
ATOM 3657 O O . ASP A 1 471 ? 18.370 -28.467 -71.342 1.00 80.81 471 ASP A O 1
ATOM 3661 N N . ILE A 1 472 ? 19.163 -29.045 -69.325 1.00 84.00 472 ILE A N 1
ATOM 3662 C CA . ILE A 1 472 ? 20.035 -30.121 -69.817 1.00 84.00 472 ILE A CA 1
ATOM 3663 C C . ILE A 1 472 ? 19.204 -31.393 -70.010 1.00 84.00 472 ILE A C 1
ATOM 3665 O O . ILE A 1 472 ? 18.680 -31.959 -69.053 1.00 84.00 472 ILE A O 1
ATOM 3669 N N . GLN A 1 473 ? 19.142 -31.877 -71.246 1.00 83.94 473 GLN A N 1
ATOM 3670 C CA . GLN A 1 473 ? 18.484 -33.121 -71.630 1.00 83.94 473 GLN A CA 1
ATOM 3671 C C . GLN A 1 473 ? 19.522 -34.101 -72.168 1.00 83.94 473 GLN A C 1
ATOM 3673 O O . GLN A 1 473 ? 20.085 -33.899 -73.244 1.00 83.94 473 GLN A O 1
ATOM 3678 N N . THR A 1 474 ? 19.785 -35.179 -71.434 1.00 84.25 474 THR A N 1
ATOM 3679 C CA . THR A 1 474 ? 20.678 -36.250 -71.887 1.00 84.25 474 THR A CA 1
ATOM 3680 C C . THR A 1 474 ? 19.901 -37.314 -72.658 1.00 84.25 474 THR A C 1
ATOM 3682 O O . THR A 1 474 ? 18.744 -37.617 -72.371 1.00 84.25 474 THR A O 1
ATOM 3685 N N . TYR A 1 475 ? 20.532 -37.876 -73.682 1.00 84.88 475 TYR A N 1
ATOM 3686 C CA . TYR A 1 475 ? 19.998 -38.983 -74.460 1.00 84.88 475 TYR A CA 1
ATOM 3687 C C . TYR A 1 475 ? 20.558 -40.295 -73.924 1.00 84.88 475 TYR A C 1
ATOM 3689 O O . TYR A 1 475 ? 21.769 -40.457 -73.781 1.00 84.88 475 TYR A O 1
ATOM 3697 N N . THR A 1 476 ? 19.681 -41.265 -73.690 1.00 78.00 476 THR A N 1
ATOM 3698 C CA . THR A 1 476 ? 20.082 -42.642 -73.397 1.00 78.00 476 THR A CA 1
ATOM 3699 C C . THR A 1 476 ? 20.095 -43.442 -74.694 1.00 78.00 476 THR A C 1
ATOM 3701 O O . THR A 1 476 ? 19.060 -43.604 -75.343 1.00 78.00 476 THR A O 1
ATOM 3704 N N . ILE A 1 477 ? 21.266 -43.944 -75.080 1.00 73.75 477 ILE A N 1
ATOM 3705 C CA . ILE A 1 477 ? 21.411 -44.836 -76.233 1.00 73.75 477 ILE A CA 1
ATOM 3706 C C . ILE A 1 477 ? 21.248 -46.268 -75.733 1.00 73.75 477 ILE A C 1
ATOM 3708 O O . ILE A 1 477 ? 21.986 -46.710 -74.858 1.00 73.75 477 ILE A O 1
ATOM 3712 N N . LEU A 1 478 ? 20.274 -46.985 -76.289 1.00 71.81 478 LEU A N 1
ATOM 3713 C CA . LEU A 1 478 ? 20.048 -48.399 -76.006 1.00 71.81 478 LEU A CA 1
ATOM 3714 C C . LEU A 1 478 ? 20.524 -49.226 -77.201 1.00 71.81 478 LEU A C 1
ATOM 3716 O O . LEU A 1 478 ? 20.004 -49.074 -78.311 1.00 71.81 478 LEU A O 1
ATOM 3720 N N . GLU A 1 479 ? 21.495 -50.106 -76.973 1.00 72.62 479 GLU A N 1
ATOM 3721 C CA . GLU A 1 479 ? 21.898 -51.113 -77.952 1.00 72.62 479 GLU A CA 1
ATOM 3722 C C . GLU A 1 479 ? 20.906 -52.278 -77.919 1.00 72.62 479 GLU A C 1
ATOM 3724 O O . GLU A 1 479 ? 20.600 -52.830 -76.865 1.00 72.62 479 GLU A O 1
ATOM 3729 N N . VAL A 1 480 ? 20.366 -52.639 -79.082 1.00 73.12 480 VAL A N 1
ATOM 3730 C CA . VAL A 1 480 ? 19.391 -53.726 -79.215 1.00 73.12 480 VAL A CA 1
ATOM 3731 C C . VAL A 1 480 ? 19.936 -54.730 -80.215 1.00 73.12 480 VAL A C 1
ATOM 3733 O O . VAL A 1 480 ? 20.277 -54.361 -81.339 1.00 73.12 480 VAL A O 1
ATOM 3736 N N . THR A 1 481 ? 19.995 -56.003 -79.829 1.00 70.31 481 THR A N 1
ATOM 3737 C CA . THR A 1 481 ? 20.355 -57.096 -80.735 1.00 70.31 481 THR A CA 1
ATOM 3738 C C . THR A 1 481 ? 19.216 -57.285 -81.741 1.00 70.31 481 THR A C 1
ATOM 3740 O O . THR A 1 481 ? 18.117 -57.681 -81.365 1.00 70.31 481 THR A O 1
ATOM 3743 N N . ASN A 1 482 ? 19.478 -56.992 -83.019 1.00 69.94 482 ASN A N 1
ATOM 3744 C CA . ASN A 1 482 ? 18.550 -57.140 -84.153 1.00 69.94 482 ASN A CA 1
ATOM 3745 C C . ASN A 1 482 ? 17.421 -56.076 -84.256 1.00 69.94 482 ASN A C 1
ATOM 3747 O O . ASN A 1 482 ? 16.235 -56.397 -84.141 1.00 69.94 482 ASN A O 1
ATOM 3751 N N . PRO A 1 483 ? 17.752 -54.787 -84.475 1.00 69.12 483 PRO A N 1
ATOM 3752 C CA . PRO A 1 483 ? 16.742 -53.748 -84.644 1.00 69.12 483 PRO A CA 1
ATOM 3753 C C . PRO A 1 483 ? 15.992 -53.894 -85.986 1.00 69.12 483 PRO A C 1
ATOM 3755 O O . PRO A 1 483 ? 16.600 -54.268 -86.989 1.00 69.12 483 PRO A O 1
ATOM 3758 N N . PRO A 1 484 ? 14.696 -53.535 -86.056 1.00 69.19 484 PRO A N 1
ATOM 3759 C CA . PRO A 1 484 ? 13.970 -53.477 -87.325 1.00 69.19 484 PRO A CA 1
ATOM 3760 C C . PRO A 1 484 ? 14.609 -52.455 -88.282 1.00 69.19 484 PRO A C 1
ATOM 3762 O O . PRO A 1 484 ? 15.066 -51.394 -87.849 1.00 69.19 484 PRO A O 1
ATOM 3765 N N . SER A 1 485 ? 14.610 -52.762 -89.585 1.00 68.00 485 SER A N 1
ATOM 3766 C CA . SER A 1 485 ? 15.290 -51.994 -90.647 1.00 68.00 485 SER A CA 1
ATOM 3767 C C . SER A 1 485 ? 14.770 -50.563 -90.839 1.00 68.00 485 SER A C 1
ATOM 3769 O O . SER A 1 485 ? 15.476 -49.718 -91.380 1.00 68.00 485 SER A O 1
ATOM 3771 N N . THR A 1 486 ? 13.559 -50.263 -90.368 1.00 67.50 486 THR A N 1
ATOM 3772 C CA . THR A 1 486 ? 12.946 -48.927 -90.395 1.00 67.50 486 THR A CA 1
ATOM 3773 C C . THR A 1 486 ? 12.296 -48.625 -89.051 1.00 67.50 486 THR A C 1
ATOM 3775 O O . THR A 1 486 ? 11.455 -49.389 -88.581 1.00 67.50 486 THR A O 1
ATOM 3778 N N . LYS A 1 487 ? 12.667 -47.496 -88.436 1.00 68.50 487 LYS A N 1
ATOM 3779 C CA . LYS A 1 487 ? 12.117 -47.023 -87.158 1.00 68.50 487 LYS A CA 1
ATOM 3780 C C . LYS A 1 487 ? 11.271 -45.775 -87.402 1.00 68.50 487 LYS A C 1
ATOM 3782 O O . LYS A 1 487 ? 11.801 -44.741 -87.796 1.00 68.50 487 LYS A O 1
ATOM 3787 N N . THR A 1 488 ? 9.966 -45.851 -87.161 1.00 72.69 488 THR A N 1
ATOM 3788 C CA . THR A 1 488 ? 9.071 -44.684 -87.194 1.00 72.69 488 THR A CA 1
ATOM 3789 C C . THR A 1 488 ? 8.990 -44.029 -85.815 1.00 72.69 488 THR A C 1
ATOM 3791 O O . THR A 1 488 ? 9.059 -44.699 -84.776 1.00 72.69 488 THR A O 1
ATOM 3794 N N . LYS A 1 489 ? 8.855 -42.697 -85.780 1.00 68.31 489 LYS A N 1
ATOM 3795 C CA . LYS A 1 489 ? 8.686 -41.934 -84.534 1.00 68.31 489 LYS A CA 1
ATOM 3796 C C . LYS A 1 489 ? 7.442 -42.450 -83.795 1.00 68.31 489 LYS A C 1
ATOM 3798 O O . LYS A 1 489 ? 6.355 -42.441 -84.359 1.00 68.31 489 LYS A O 1
ATOM 3803 N N . GLY A 1 490 ? 7.613 -42.917 -82.556 1.00 70.00 490 GLY A N 1
ATOM 3804 C CA . GLY A 1 490 ? 6.549 -43.544 -81.753 1.00 70.00 490 GLY A CA 1
ATOM 3805 C C . GLY A 1 490 ? 6.666 -45.066 -81.584 1.00 70.00 490 GLY A C 1
ATOM 3806 O O . GLY A 1 490 ? 5.882 -45.654 -80.842 1.00 70.00 490 GLY A O 1
ATOM 3807 N N . THR A 1 491 ? 7.657 -45.707 -82.214 1.00 70.81 491 THR A N 1
ATOM 3808 C CA . THR A 1 491 ? 7.943 -47.137 -82.008 1.00 70.81 491 THR A CA 1
ATOM 3809 C C . THR A 1 491 ? 8.376 -47.398 -80.561 1.00 70.81 491 THR A C 1
ATOM 3811 O O . THR A 1 491 ? 9.276 -46.732 -80.050 1.00 70.81 491 THR A O 1
ATOM 3814 N N . ARG A 1 492 ? 7.751 -48.376 -79.894 1.00 65.88 492 ARG A N 1
ATOM 3815 C CA . ARG A 1 492 ? 8.085 -48.782 -78.520 1.00 65.88 492 ARG A CA 1
ATOM 3816 C C . ARG A 1 492 ? 9.013 -49.993 -78.538 1.00 65.88 492 ARG A C 1
ATOM 3818 O O . ARG A 1 492 ? 8.705 -50.991 -79.180 1.00 65.88 492 ARG A O 1
ATOM 3825 N N . VAL A 1 493 ? 10.117 -49.914 -77.802 1.00 67.69 493 VAL A N 1
ATOM 3826 C CA . VAL A 1 493 ? 11.021 -51.045 -77.553 1.00 67.69 493 VAL A CA 1
ATOM 3827 C C . VAL A 1 493 ? 10.730 -51.563 -76.146 1.00 67.69 493 VAL A C 1
ATOM 3829 O O . VAL A 1 493 ? 10.798 -50.798 -75.187 1.00 67.69 493 VAL A O 1
ATOM 3832 N N . ARG A 1 494 ? 10.367 -52.842 -76.017 1.00 66.00 494 ARG A N 1
ATOM 3833 C CA . ARG A 1 494 ? 10.165 -53.516 -74.726 1.00 66.00 494 ARG A CA 1
ATOM 3834 C C . ARG A 1 494 ? 11.274 -54.553 -74.559 1.00 66.00 494 ARG A C 1
ATOM 3836 O O . ARG A 1 494 ? 11.361 -55.474 -75.365 1.00 66.00 494 ARG A O 1
ATOM 3843 N N . GLY A 1 495 ? 12.115 -54.387 -73.541 1.00 65.94 495 GLY A N 1
ATOM 3844 C CA . GLY A 1 495 ? 13.095 -55.405 -73.160 1.00 65.94 495 GLY A CA 1
ATOM 3845 C C . GLY A 1 495 ? 12.390 -56.668 -72.659 1.00 65.94 495 GLY A C 1
ATOM 3846 O O . GLY A 1 495 ? 11.366 -56.570 -71.985 1.00 65.94 495 GLY A O 1
ATOM 3847 N N . LEU A 1 496 ? 12.912 -57.845 -73.015 1.00 63.16 496 LEU A N 1
ATOM 3848 C CA . LEU A 1 496 ? 12.324 -59.138 -72.636 1.00 63.16 496 LEU A CA 1
ATOM 3849 C C . LEU A 1 496 ? 12.637 -59.528 -71.176 1.00 63.16 496 LEU A C 1
ATOM 3851 O O . LEU A 1 496 ? 11.915 -60.328 -70.594 1.00 63.16 496 LEU A O 1
ATOM 3855 N N . SER A 1 497 ? 13.691 -58.949 -70.589 1.00 58.09 497 SER A N 1
ATOM 3856 C CA . SER A 1 497 ? 14.107 -59.133 -69.195 1.00 58.09 497 SER A CA 1
ATOM 3857 C C . SER A 1 497 ? 14.938 -57.923 -68.760 1.00 58.09 497 SER A C 1
ATOM 3859 O O . SER A 1 497 ? 15.971 -57.649 -69.367 1.00 58.09 497 SER A O 1
ATOM 3861 N N . SER A 1 498 ? 14.500 -57.192 -67.736 1.00 51.81 498 SER A N 1
ATOM 3862 C CA . SER A 1 498 ? 15.383 -56.326 -66.948 1.00 51.81 498 SER A CA 1
ATOM 3863 C C . SER A 1 498 ? 16.018 -57.207 -65.877 1.00 51.81 498 SER A C 1
ATOM 3865 O O . SER A 1 498 ? 15.284 -57.769 -65.064 1.00 51.81 498 SER A O 1
ATOM 3867 N N . GLY A 1 499 ? 17.336 -57.396 -65.937 1.00 43.88 499 GLY A N 1
ATOM 3868 C CA . GLY A 1 499 ? 18.085 -57.925 -64.794 1.00 43.88 499 GLY A CA 1
ATOM 3869 C C . GLY A 1 499 ? 18.032 -56.955 -63.626 1.00 43.88 499 GLY A C 1
ATOM 3870 O O . GLY A 1 499 ? 18.039 -55.733 -63.909 1.00 43.88 499 GLY A O 1
#

Secondary structure (DSSP, 8-state):
----S--SSTTT-----GGG------PPTTSPPPHHHHHHHHHHHHHHHHHHHHHHB-TT-EEE---EEEEEEEEEEEB-SEETTEETHHHHHHHHHHHHHT-EEEEETTT--EEEEEEEE-TTGGG-SS-EEEEEEEE--TTSS-PPPPTTPEEEESS-EEETTEEEPTT-EEEEB-SSS-EEEEEEEEE-SEEEEETTEEEEE--EEEEEESS-S---EEEEEEEEEEEE-TTT-GGGB---TTSTTTT-B---EEEEEEEEEEEETT----SSEEEEEEEETTEEEEE--S--BSHHHHHHHHHHHHHH-SEEEEPPPEEEEEEEE-SSS--EEEETTSPPTTSPPP-TTEEEEEEPSEEEEETTEEEEESS-EEEEEE-S------TT-------SEEEEE-S--S-----SS-SSSSEEEEESS---SS-SSPPS-EEEEEEEEEEEESSS---STT--EEEEEEEEEEPPP---SS--S---TTPPP--S---

Mean predicted aligned error: 16.55 Å

pLDDT: mean 80.39, std 8.2, range [43.88, 92.0]

=== Feature glossary ===
Each block in this record encodes a different view of the same protein. In brief:

Predicted aligned error. PAE(i, j) answers: if I align the predicted and true structures on residue i, how far off (in Å) do I expect residue j to be? A block-diagonal PAE matrix with low values on the blocks and high values off-diagonal is the signature of a multi-domain protein with confidently predicted domains but uncertain inter-domain orientation.

Contact-map, Ramachandran, and PAE plots. Plot images: a contact map (which residues are close in 3D, as an N×N binary image), a Ramachandran scatter (backbone torsion angles, revealing secondary-structure composition at a glance), and — for AlphaFold structures — a PAE heatmap (pairwise prediction confidence).

Backbone torsions (φ/ψ). φ (phi) and ψ (psi) are the two rotatable backbone dihedrals per residue: φ is the C(i-1)–N–Cα–C torsion, ψ is the N–Cα–C–N(i+1) torsion, both in degrees on (−180°, 180°]. α-helical residues cluster near (−60°, −45°); β-strand residues near (−120°, +130°). A Ramachandran plot is simply a scatter of (φ, ψ) for every residue.

Foldseek 3Di. A 3Di character summarizes, for each residue, the relative orientation of the Cα frame of its nearest spatial neighbor. Because it encodes fold topology rather than chemistry, 3Di alignments detect remote structural similarity that sequence alignment misses.

Radius of gyration, Cα contacts, bounding box. Three whole-structure scalars: the radius of gyration (RMS distance of Cα from centroid, in Å), the count of Cα–Cα contacts (pairs closer than 8 Å and separated by more than four residues in sequence — i.e. tertiary, not local, contacts), and the bounding-box dimensions. Together they distinguish compact globular folds from extended fibres or disordered chains.

Sequence. Sequence gives the chain of amino acids in standard one-letter code (A=alanine, C=cysteine, …, Y=tyrosine), read N→C. It is the only feature that is directly encoded by the gene; all structural features are derived from the folded form of this sequence.

mmCIF coordinates. Atomic coordinates in PDBx/mmCIF format — the same representation the Protein Data Bank distributes. Each line of the _atom_site loop places one backbone atom in Cartesian space (units: ångströms, origin: arbitrary).

Secondary structure (3-state, P-SEA). Three-state secondary structure (P-SEA) collapses the eight DSSP classes into helix (a), strand (b), and coil (c). P-SEA assigns these from Cα geometry alone — distances and angles — without requiring backbone oxygens, so it works on any Cα trace.

InterPro / GO / CATH / organism. Functional annotations link the protein to curated databases. InterPro entries identify conserved domains and families by matching the sequence against member-database signatures (Pfam, PROSITE, CDD, …). Gene Ontology (GO) terms describe molecular function, biological process, and cellular component in a controlled vocabulary. CATH places the structure in a hierarchical fold classification (Class/Architecture/Topology/Homologous-superfamily). The organism is the source species.

B-factor. B-factor (Debye–Waller factor) reflects atomic displacement in the crystal lattice. It is an experimental observable (units Å²), not a prediction; low values mean the atom is pinned down, high values mean it moves or is heterogeneous across the crystal.

Rendered structure images. Structure images are PyMOL renders from six orthogonal camera directions. Cartoon representation draws helices as coils and strands as arrows; sticks shows the backbone as bonds; surface shows the solvent-excluded envelope. Rainbow coloring maps sequence position to hue (blue→red, N→C); chain coloring assigns a distinct color per polypeptide.

Solvent-accessible surface area. Solvent-accessible surface area (SASA) is the area in Å² traced out by the centre of a 1.4 Å probe sphere (a water molecule) rolled over the protein's van der Waals surface (Shrake–Rupley / Lee–Richards construction). Buried residues have near-zero SASA; fully exposed residues can exceed 200 Å². The total SASA scales roughly with the number of surface residues.

Secondary structure (8-state, DSSP). The SS8 string is DSSP's per-residue secondary-structure call. α-helix (H) means an i→i+4 H-bond ladder; β-strand (E) means the residue participates in a β-sheet; 3₁₀ (G) and π (I) are tighter and wider helices; T/S are turns/bends; '-' is loop.

pLDDT. For AlphaFold models, the B-factor field carries pLDDT — the model's own estimate of local accuracy on a 0–100 scale. Regions with pLDDT<50 should be treated as essentially unmodeled; they often correspond to intrinsically disordered segments.

Nearest PDB structures. Nearest PDB neighbors are the top structural matches found by Foldseek when searching this structure against the entire Protein Data Bank. Each hit reports a TM-score (0 to 1; >0.5 almost always implies the same fold) and an E-value. These are *structural* homologs — they may share no detectable sequence similarity.